Protein AF-0000000078560987 (afdb_homodimer)

Foldseek 3Di:
DDDDPPCPPPPPPPPPPPPCPDPVVVVVLVVVLVVLLLLLLLLQCQLVVQVVLLVVVVVVLVPDDPVVCVVPVVVVVVLSVLLNVQSVQSSVVSNLLSLQLQCVVPDVSSVSSVVVHDRDDHDPVSNVVSLVLLLVCCLQFFPNNVVQCCLFLVVVVVVVCVVPVDQVCQCVAEEEEEQCQLPRSQVVSVVSPHQYEYEDADSSSSSNSCCQLQVFADAQPGKHQSQSSPDDQAPDSCLNNPITGGRRDGHDNPCPPPRYYYDYHDPCVVCVPAFQAGQEYEYEQHLLADLDSLSVLLSRLRRHHAFHKYKYKFDNPRPCPPPPVGRHDRDDPVVSVVSNVVSAKDWDDKDWTKHFDSDSPRGNDTDIDTMIITMITHHNVD/DDDDPPPPVVPPPPPPPPPCPDPVVVVVLVVVLVVLLLLLLLLQCQLVVQVVLLVVVVVVLVPDDPVVCVVPVVVVVVLSVLLNVQSVQSSVVSNLLSLQLQCVVPDVSSVSSVVVHDHDDHDPVSNVVSLVLLLVCCLQFFPNNVQQCCLFLVVVVVVVCVVPVDQVCQCVAEEEEEQCQLPRSQVVSVVSPHQYEYEDADSSSSSNSCCQLQVFADAQPGKHQSQSSPDDQAPDSCLNNPITGGRRDGHDNPCPPPRYYYDYHDPCVVCVPAFQAGQEYEYEQHLLADLDSLSVLLSRLRRHHAFHKYKYKFDNPRPCPPPPVGRHDRDDPVVSVVSNVVSAKDWDDKDWTKHFDSDSPRGNDTDIDTMIITMITHHNVD

InterPro domains:
  IPR012901 Carnosine N-methyltransferase [PF07942] (119-378)
  IPR012901 Carnosine N-methyltransferase [PTHR12303] (30-378)
  IPR012901 Carnosine N-methyltransferase [SM01296] (116-380)
  IPR029063 S-adenosyl-L-methionine-dependent methyltransferase superfamily [G3DSA:3.40.50.150] (135-362)
  IPR029063 S-adenosyl-L-methionine-dependent methyltransferase superfamily [SSF53335] (133-353)

Secondary structure (DSSP, 8-state):
----------------------THHHHHHHHHHHHHHHHHHHHHTHHHHHHHHHHHHHHHHHTS-HHHHHHHHHHHHHHHHHHHHHHHHHHHHHHHHHHHHHHHT-HHHHHHHHHH----PPPHHHHHHHHHHHHHHHHHHSSTTHHHHHHHHHHHHHHHHHH---GGGGGG-EEEEES-TTSHHHHHHHHTT-EEEEEE--HHHHHHHHHHHHS--STT-EEE-TTTT--SS-S-HHHHS--EEE-SS---SS---TTEEEEES-HHHHTTT--S-EEEEEEES-GGG-SSHHHHHHHHHHHEEEEEEEEEEE----TTTT-TTS------HHHHHHHHHHHT-EEEEEEEEEEESS--TTSSEEEEEEEEEEEEE--TT-/----------------------THHHHHHHHHHHHHHHHHHHHHTHHHHHHHHHHHHHHHHHTS-HHHHHHHHHHHHHHHHHHHHHHHHHHHHHHHHHHHHHHHT-HHHHHHHHHH----PPPHHHHHHHHHHHHHHHHHHSSTTHHHHHHHHHHHHHHHHHH---GGGGGG-EEEEES-TTSHHHHHHHHTT-EEEEEE--HHHHHHHHHHHHT--STT-EEE-TTTT--SS-S-HHHHS--EEE-SS---SS---TTEEEEES-HHHHTTT--S-EEEEEEES-GGG-SSHHHHHHHHHHHEEEEEEEEEEE----TTTT-TTS------HHHHHHHHHHHT-EEEEEEEEEEESS--TTSSEEEEEEEEEEEEE--TT-

Nearest PDB structures (foldseek):
  5yf0-assembly1_A  TM=9.454E-01  e=7.777E-39  Homo sapiens
  5yf1-assembly1_B  TM=9.404E-01  e=4.511E-39  Homo sapiens
  5yf2-assembly1_B  TM=9.444E-01  e=1.495E-38  Homo sapiens
  5yf0-assembly1_B  TM=9.338E-01  e=8.090E-38  Homo sapiens
  5yf1-assembly1_A  TM=9.318E-01  e=5.525E-38  Homo sapiens

Organism: NCBI:txid53326

Sequence (764 aa):
MSTCGTSTADSEQNDNNQCAEGPCCSTEVDDEIREAEKILNAFLCYGLYGREMACRTMMSFKRLSPAHKDIILKSHNEHMRNVLKCIDHNQEVLKRIVFYGLNVFGEEFADKTRKIRQKRRPDPHYMSKVLSTLRQIVREWTVEGKPERDATYTPLMEALRKRYPDENNRSTVKIMVPGSGLGRLAFDLAKEGFTVEGNEFSMIMLMASSFLLNACYEENEHVIYPYALDKSNSWSYADQTRPVYFPDIGKSRTDVPSNFSMIAGDFLEVTLSKSESFECIVTAWFIDTAKSIIDYIETIYRLLKPGGCWLNVGPLTYHYEDMLDEMSIELPYEEVIRIVRLTGFDVVREERIVSYYTINRLSMLQNQYTCAFFEAVKPISSMSTCGTSTADSEQNDNNQCAEGPCCSTEVDDEIREAEKILNAFLCYGLYGREMACRTMMSFKRLSPAHKDIILKSHNEHMRNVLKCIDHNQEVLKRIVFYGLNVFGEEFADKTRKIRQKRRPDPHYMSKVLSTLRQIVREWTVEGKPERDATYTPLMEALRKRYPDENNRSTVKIMVPGSGLGRLAFDLAKEGFTVEGNEFSMIMLMASSFLLNACYEENEHVIYPYALDKSNSWSYADQTRPVYFPDIGKSRTDVPSNFSMIAGDFLEVTLSKSESFECIVTAWFIDTAKSIIDYIETIYRLLKPGGCWLNVGPLTYHYEDMLDEMSIELPYEEVIRIVRLTGFDVVREERIVSYYTINRLSMLQNQYTCAFFEAVKPISS

Structure (mmCIF, N/CA/C/O backbone):
data_AF-0000000078560987-model_v1
#
loop_
_entity.id
_entity.type
_entity.pdbx_description
1 polymer 'carnosine N-methyltransferase'
#
loop_
_atom_site.group_PDB
_atom_site.id
_atom_site.type_symbol
_atom_site.label_atom_id
_atom_site.label_alt_id
_atom_site.label_comp_id
_atom_site.label_asym_id
_atom_site.label_entity_id
_atom_site.label_seq_id
_atom_site.pdbx_PDB_ins_code
_atom_site.Cartn_x
_atom_site.Cartn_y
_atom_site.Cartn_z
_atom_site.occupancy
_atom_site.B_iso_or_equiv
_atom_site.auth_seq_id
_atom_site.auth_comp_id
_atom_site.auth_asym_id
_atom_site.auth_atom_id
_atom_site.pdbx_PDB_model_num
ATOM 1 N N . MET A 1 1 ? -6.957 68.75 76.562 1 20.48 1 MET A N 1
ATOM 2 C CA . MET A 1 1 ? -7.73 67.875 75.625 1 20.48 1 MET A CA 1
ATOM 3 C C . MET A 1 1 ? -6.82 66.875 74.938 1 20.48 1 MET A C 1
ATOM 5 O O . MET A 1 1 ? -5.941 67.312 74.188 1 20.48 1 MET A O 1
ATOM 9 N N . SER A 1 2 ? -6.664 65.562 75.312 1 20.75 2 SER A N 1
ATOM 10 C CA . SER A 1 2 ? -5.656 64.562 75.562 1 20.75 2 SER A CA 1
ATOM 11 C C . SER A 1 2 ? -5.281 63.812 74.312 1 20.75 2 SER A C 1
ATOM 13 O O . SER A 1 2 ? -4.102 63.75 73.938 1 20.75 2 SER A O 1
ATOM 15 N N . THR A 1 3 ? -5.766 62.531 74.062 1 20.41 3 THR A N 1
ATOM 16 C CA . THR A 1 3 ? -5.148 61.219 74.188 1 20.41 3 THR A CA 1
ATOM 17 C C . THR A 1 3 ? -4.812 60.594 72.875 1 20.41 3 THR A C 1
ATOM 19 O O . THR A 1 3 ? -3.748 60 72.688 1 20.41 3 THR A O 1
ATOM 22 N N . CYS A 1 4 ? -5.762 60.281 71.938 1 23.59 4 CYS A N 1
ATOM 23 C CA . CYS A 1 4 ? -5.953 58.906 71.5 1 23.59 4 CYS A CA 1
ATOM 24 C C . CYS A 1 4 ? -5.012 58.531 70.312 1 23.59 4 CYS A C 1
ATOM 26 O O . CYS A 1 4 ? -5.027 59.188 69.312 1 23.59 4 CYS A O 1
ATOM 28 N N . GLY A 1 5 ? -3.865 57.906 70.562 1 23.34 5 GLY A N 1
ATOM 29 C CA . GLY A 1 5 ? -2.641 57.531 69.875 1 23.34 5 GLY A CA 1
ATOM 30 C C . GLY A 1 5 ? -2.861 56.531 68.75 1 23.34 5 GLY A C 1
ATOM 31 O O . GLY A 1 5 ? -2.713 55.312 69 1 23.34 5 GLY A O 1
ATOM 32 N N . THR A 1 6 ? -3.938 56.594 67.938 1 23.64 6 THR A N 1
ATOM 33 C CA . THR A 1 6 ? -4.402 55.438 67.188 1 23.64 6 THR A CA 1
ATOM 34 C C . THR A 1 6 ? -3.332 54.969 66.188 1 23.64 6 THR A C 1
ATOM 36 O O . THR A 1 6 ? -2.904 55.75 65.375 1 23.64 6 THR A O 1
ATOM 39 N N . SER A 1 7 ? -2.369 54.094 66.625 1 22.73 7 SER A N 1
ATOM 40 C CA . SER A 1 7 ? -1.208 53.469 65.938 1 22.73 7 SER A CA 1
ATOM 41 C C . SER A 1 7 ? -1.616 52.656 64.75 1 22.73 7 SER A C 1
ATOM 43 O O . SER A 1 7 ? -2.277 51.625 64.875 1 22.73 7 SER A O 1
ATOM 45 N N . THR A 1 8 ? -2.146 53.156 63.656 1 21.23 8 THR A N 1
ATOM 46 C CA . THR A 1 8 ? -2.637 52.469 62.469 1 21.23 8 THR A CA 1
ATOM 47 C C . THR A 1 8 ? -1.516 51.656 61.812 1 21.23 8 THR A C 1
ATOM 49 O O . THR A 1 8 ? -0.63 52.219 61.188 1 21.23 8 THR A O 1
ATOM 52 N N . ALA A 1 9 ? -0.873 50.656 62.562 1 24.7 9 ALA A N 1
ATOM 53 C CA . ALA A 1 9 ? 0.226 49.875 62.031 1 24.7 9 ALA A CA 1
ATOM 54 C C . ALA A 1 9 ? -0.177 49.188 60.719 1 24.7 9 ALA A C 1
ATOM 56 O O . ALA A 1 9 ? -1.189 48.5 60.656 1 24.7 9 ALA A O 1
ATOM 57 N N . ASP A 1 10 ? 0.085 49.781 59.531 1 21.83 10 ASP A N 1
ATOM 58 C CA . ASP A 1 10 ? -0.069 49.375 58.125 1 21.83 10 ASP A CA 1
ATOM 59 C C . ASP A 1 10 ? 0.536 48 57.875 1 21.83 10 ASP A C 1
ATOM 61 O O . ASP A 1 10 ? 1.755 47.812 57.938 1 21.83 10 ASP A O 1
ATOM 65 N N . SER A 1 11 ? 0.017 46.875 58.5 1 24.47 11 SER A N 1
ATOM 66 C CA . SER A 1 11 ? 0.547 45.5 58.344 1 24.47 11 SER A CA 1
ATOM 67 C C . SER A 1 11 ? 0.555 45.094 56.875 1 24.47 11 SER A C 1
ATOM 69 O O . SER A 1 11 ? -0.5 45.031 56.219 1 24.47 11 SER A O 1
ATOM 71 N N . GLU A 1 12 ? 1.557 45.469 56.031 1 24.45 12 GLU A N 1
ATOM 72 C CA . GLU A 1 12 ? 1.831 45.031 54.688 1 24.45 12 GLU A CA 1
ATOM 73 C C . GLU A 1 12 ? 1.896 43.5 54.594 1 24.45 12 GLU A C 1
ATOM 75 O O . GLU A 1 12 ? 2.781 42.875 55.188 1 24.45 12 GLU A O 1
ATOM 80 N N . GLN A 1 13 ? 0.798 42.719 54.719 1 22.72 13 GLN A N 1
ATOM 81 C CA . GLN A 1 13 ? 0.759 41.281 54.531 1 22.72 13 GLN A CA 1
ATOM 82 C C . GLN A 1 13 ? 1.342 40.906 53.156 1 22.72 13 GLN A C 1
ATOM 84 O O . GLN A 1 13 ? 0.832 41.312 52.125 1 22.72 13 GLN A O 1
ATOM 89 N N . ASN A 1 14 ? 2.654 40.688 53.094 1 25.48 14 ASN A N 1
ATOM 90 C CA . ASN A 1 14 ? 3.416 40.062 52 1 25.48 14 ASN A CA 1
ATOM 91 C C . ASN A 1 14 ? 2.844 38.719 51.625 1 25.48 14 ASN A C 1
ATOM 93 O O . ASN A 1 14 ? 2.971 37.719 52.375 1 25.48 14 ASN A O 1
ATOM 97 N N . ASP A 1 15 ? 1.613 38.594 51.125 1 24.78 15 ASP A N 1
ATOM 98 C CA . ASP A 1 15 ? 1.081 37.344 50.625 1 24.78 15 ASP A CA 1
ATOM 99 C C . ASP A 1 15 ? 2.025 36.719 49.594 1 24.78 15 ASP A C 1
ATOM 101 O O . ASP A 1 15 ? 2.213 37.25 48.5 1 24.78 15 ASP A O 1
ATOM 105 N N . ASN A 1 16 ? 3.107 36.062 50.031 1 25.81 16 ASN A N 1
ATOM 106 C CA . ASN A 1 16 ? 3.988 35.188 49.25 1 25.81 16 ASN A CA 1
ATOM 107 C C . ASN A 1 16 ? 3.205 34.125 48.5 1 25.81 16 ASN A C 1
ATOM 109 O O . ASN A 1 16 ? 2.742 33.156 49.125 1 25.81 16 ASN A O 1
ATOM 113 N N . ASN A 1 17 ? 2.332 34.469 47.594 1 25.67 17 ASN A N 1
ATOM 114 C CA . ASN A 1 17 ? 1.728 33.469 46.719 1 25.67 17 ASN A CA 1
ATOM 115 C C . ASN A 1 17 ? 2.783 32.562 46.062 1 25.67 17 ASN A C 1
ATOM 117 O O . ASN A 1 17 ? 3.494 33 45.156 1 25.67 17 ASN A O 1
ATOM 121 N N . GLN A 1 18 ? 3.383 31.625 46.812 1 28.67 18 GLN A N 1
ATOM 122 C CA . GLN A 1 18 ? 4.188 30.547 46.25 1 28.67 18 GLN A CA 1
ATOM 123 C C . GLN A 1 18 ? 3.434 29.812 45.156 1 28.67 18 GLN A C 1
ATOM 125 O O . GLN A 1 18 ? 2.365 29.25 45.406 1 28.67 18 GLN A O 1
ATOM 130 N N . CYS A 1 19 ? 3.498 30.203 43.938 1 26.11 19 CYS A N 1
ATOM 131 C CA . CYS A 1 19 ? 3.139 29.375 42.781 1 26.11 19 CYS A CA 1
ATOM 132 C C . CYS A 1 19 ? 3.549 27.922 43.031 1 26.11 19 CYS A C 1
ATOM 134 O O . CYS A 1 19 ? 4.738 27.625 43.156 1 26.11 19 CYS A O 1
ATOM 136 N N . ALA A 1 20 ? 2.76 27.156 43.781 1 33.38 20 ALA A N 1
ATOM 137 C CA . ALA A 1 20 ? 2.859 25.703 43.906 1 33.38 20 ALA A CA 1
ATOM 138 C C . ALA A 1 20 ? 3.23 25.078 42.562 1 33.38 20 ALA A C 1
ATOM 140 O O . ALA A 1 20 ? 2.455 25.141 41.594 1 33.38 20 ALA A O 1
ATOM 141 N N . GLU A 1 21 ? 4.48 25.188 42.125 1 34.69 21 GLU A N 1
ATOM 142 C CA . GLU A 1 21 ? 4.895 24.266 41.062 1 34.69 21 GLU A CA 1
ATOM 143 C C . GLU A 1 21 ? 4.191 22.922 41.188 1 34.69 21 GLU A C 1
ATOM 145 O O . GLU A 1 21 ? 4.473 22.156 42.094 1 34.69 21 GLU A O 1
ATOM 150 N N . GLY A 1 22 ? 2.998 22.828 40.969 1 33.41 22 GLY A N 1
ATOM 151 C CA . GLY A 1 22 ? 2.219 21.609 41.156 1 33.41 22 GLY A CA 1
ATOM 152 C C . GLY A 1 22 ? 2.801 20.422 40.406 1 33.41 22 GLY A C 1
ATOM 153 O O . GLY A 1 22 ? 3.551 20.594 39.438 1 33.41 22 GLY A O 1
ATOM 154 N N . PRO A 1 23 ? 2.83 19.109 41 1 41.59 23 PRO A N 1
ATOM 155 C CA . PRO A 1 23 ? 3.295 17.812 40.531 1 41.59 23 PRO A CA 1
ATOM 156 C C . PRO A 1 23 ? 2.852 17.516 39.094 1 41.59 23 PRO A C 1
ATOM 158 O O . PRO A 1 23 ? 3.314 16.531 38.5 1 41.59 23 PRO A O 1
ATOM 161 N N . CYS A 1 24 ? 1.786 17.984 38.656 1 40.78 24 CYS A N 1
ATOM 162 C CA . CYS A 1 24 ? 1.251 17.609 37.375 1 40.78 24 CYS A CA 1
ATOM 163 C C . CYS A 1 24 ? 2.219 17.984 36.25 1 40.78 24 CYS A C 1
ATOM 165 O O . CYS A 1 24 ? 2.27 17.312 35.219 1 40.78 24 CYS A O 1
ATOM 167 N N . CYS A 1 25 ? 2.883 19.078 36.281 1 45.19 25 CYS A N 1
ATOM 168 C CA . CYS A 1 25 ? 3.824 19.531 35.25 1 45.19 25 CYS A CA 1
ATOM 169 C C . CYS A 1 25 ? 5.035 18.609 35.188 1 45.19 25 CYS A C 1
ATOM 171 O O . CYS A 1 25 ? 5.641 18.453 34.125 1 45.19 25 CYS A O 1
ATOM 173 N N . SER A 1 26 ? 5.375 17.984 36.312 1 49.78 26 SER A N 1
ATOM 174 C CA . SER A 1 26 ? 6.59 17.172 36.344 1 49.78 26 SER A CA 1
ATOM 175 C C . SER A 1 26 ? 6.391 15.852 35.625 1 49.78 26 SER A C 1
ATOM 177 O O . SER A 1 26 ? 7.27 15.398 34.875 1 49.78 26 SER A O 1
ATOM 179 N N . THR A 1 27 ? 5.152 15.25 35.812 1 54.38 27 THR A N 1
ATOM 180 C CA . THR A 1 27 ? 4.91 13.945 35.219 1 54.38 27 THR A CA 1
ATOM 181 C C . THR A 1 27 ? 4.824 14.047 33.688 1 54.38 27 THR A C 1
ATOM 183 O O . THR A 1 27 ? 5.344 13.188 32.969 1 54.38 27 THR A O 1
ATOM 186 N N . GLU A 1 28 ? 4.152 15.078 33.25 1 59.31 28 GLU A N 1
ATOM 187 C CA . GLU A 1 28 ? 4.031 15.258 31.797 1 59.31 28 GLU A CA 1
ATOM 188 C C . GLU A 1 28 ? 5.391 15.531 31.156 1 59.31 28 GLU A C 1
ATOM 190 O O . GLU A 1 28 ? 5.691 15.016 30.078 1 59.31 28 GLU A O 1
ATOM 195 N N . VAL A 1 29 ? 6.16 16.453 31.828 1 62.16 29 VAL A N 1
ATOM 196 C CA . VAL A 1 29 ? 7.504 16.719 31.328 1 62.16 29 VAL A CA 1
ATOM 197 C C . VAL A 1 29 ? 8.32 15.43 31.328 1 62.16 29 VAL A C 1
ATOM 199 O O . VAL A 1 29 ? 9.078 15.172 30.391 1 62.16 29 VAL A O 1
ATOM 202 N N . ASP A 1 30 ? 7.836 14.633 32.219 1 78.12 30 ASP A N 1
ATOM 203 C CA . ASP A 1 30 ? 8.562 13.367 32.312 1 78.12 30 ASP A CA 1
ATOM 204 C C . ASP A 1 30 ? 8.18 12.43 31.172 1 78.12 30 ASP A C 1
ATOM 206 O O . ASP A 1 30 ? 9.047 11.773 30.578 1 78.12 30 ASP A O 1
ATOM 210 N N . ASP A 1 31 ? 6.926 12.555 30.781 1 86.88 31 ASP A N 1
ATOM 211 C CA . ASP A 1 31 ? 6.48 11.68 29.703 1 86.88 31 ASP A CA 1
ATOM 212 C C . ASP A 1 31 ? 7.031 12.141 28.344 1 86.88 31 ASP A C 1
ATOM 214 O O . ASP A 1 31 ? 7.383 11.32 27.5 1 86.88 31 ASP A O 1
ATOM 218 N N . GLU A 1 32 ? 7.137 13.438 28.203 1 89.31 32 GLU A N 1
ATOM 219 C CA . GLU A 1 32 ? 7.668 14 26.969 1 89.31 32 GLU A CA 1
ATOM 220 C C . GLU A 1 32 ? 9.156 13.688 26.812 1 89.31 32 GLU A C 1
ATOM 222 O O . GLU A 1 32 ? 9.625 13.422 25.703 1 89.31 32 GLU A O 1
ATOM 227 N N . ILE A 1 33 ? 9.82 13.75 27.906 1 92.75 33 ILE A N 1
ATOM 228 C CA . ILE A 1 33 ? 11.25 13.453 27.875 1 92.75 33 ILE A CA 1
ATOM 229 C C . ILE A 1 33 ? 11.469 11.984 27.547 1 92.75 33 ILE A C 1
ATOM 231 O O . ILE A 1 33 ? 12.383 11.641 26.781 1 92.75 33 ILE A O 1
ATOM 235 N N . ARG A 1 34 ? 10.641 11.156 28.078 1 93.19 34 ARG A N 1
ATOM 236 C CA . ARG A 1 34 ? 10.75 9.734 27.781 1 93.19 34 ARG A CA 1
ATOM 237 C C . ARG A 1 34 ? 10.477 9.453 26.312 1 93.19 34 ARG A C 1
ATOM 239 O O . ARG A 1 34 ? 11.141 8.617 25.688 1 93.19 34 ARG A O 1
ATOM 246 N N . GLU A 1 35 ? 9.469 10.109 25.812 1 93.38 35 GLU A N 1
ATOM 247 C CA . GLU A 1 35 ? 9.172 9.977 24.391 1 93.38 35 GLU A CA 1
ATOM 248 C C . GLU A 1 35 ? 10.344 10.461 23.531 1 93.38 35 GLU A C 1
ATOM 250 O O . GLU A 1 35 ? 10.727 9.812 22.562 1 93.38 35 GLU A O 1
ATOM 255 N N . ALA A 1 36 ? 10.859 11.609 23.922 1 94.88 36 ALA A N 1
ATOM 256 C CA . ALA A 1 36 ? 12 12.172 23.203 1 94.88 36 ALA A CA 1
ATOM 257 C C . ALA A 1 36 ? 13.203 11.227 23.266 1 94.88 36 ALA A C 1
ATOM 259 O O . ALA A 1 36 ? 13.961 11.133 22.297 1 94.88 36 ALA A O 1
ATOM 260 N N . GLU A 1 37 ? 13.359 10.625 24.344 1 96.19 37 GLU A N 1
ATOM 261 C CA . GLU A 1 37 ? 14.461 9.688 24.5 1 96.19 37 GLU A CA 1
ATOM 262 C C . GLU A 1 37 ? 14.336 8.516 23.547 1 96.19 37 GLU A C 1
ATOM 264 O O . GLU A 1 37 ? 15.32 8.078 22.953 1 96.19 37 GLU A O 1
ATOM 269 N N . LYS A 1 38 ? 13.133 7.969 23.422 1 96.69 38 LYS A N 1
ATOM 270 C CA . LYS A 1 38 ? 12.891 6.871 22.484 1 96.69 38 LYS A CA 1
ATOM 271 C C . LYS A 1 38 ? 13.172 7.297 21.047 1 96.69 38 LYS A C 1
ATOM 273 O O . LYS A 1 38 ? 13.734 6.523 20.266 1 96.69 38 LYS A O 1
ATOM 278 N N . ILE A 1 39 ? 12.766 8.492 20.734 1 96.12 39 ILE A N 1
ATOM 279 C CA . ILE A 1 39 ? 13.008 9.055 19.406 1 96.12 39 ILE A CA 1
ATOM 280 C C . ILE A 1 39 ? 14.508 9.203 19.188 1 96.12 39 ILE A C 1
ATOM 282 O O . ILE A 1 39 ? 15.039 8.758 18.172 1 96.12 39 ILE A O 1
ATOM 286 N N . LEU A 1 40 ? 15.195 9.812 20.156 1 96.56 40 LEU A N 1
ATOM 287 C CA . LEU A 1 40 ? 16.641 10 20.078 1 96.56 40 LEU A CA 1
ATOM 288 C C . LEU A 1 40 ? 17.344 8.664 19.875 1 96.56 40 LEU A C 1
ATOM 290 O O . LEU A 1 40 ? 18.234 8.539 19.016 1 96.56 40 LEU A O 1
ATOM 294 N N . ASN A 1 41 ? 16.953 7.715 20.641 1 97.44 41 ASN A N 1
ATOM 295 C CA . ASN A 1 41 ? 17.562 6.395 20.547 1 97.44 41 ASN A CA 1
ATOM 296 C C . ASN A 1 41 ? 17.375 5.793 19.156 1 97.44 41 ASN A C 1
ATOM 298 O O . ASN A 1 41 ? 18.297 5.219 18.578 1 97.44 41 ASN A O 1
ATOM 302 N N . ALA A 1 42 ? 16.172 5.871 18.609 1 97.81 42 ALA A N 1
ATOM 303 C CA . ALA A 1 42 ? 15.891 5.324 17.297 1 97.81 42 ALA A CA 1
ATOM 304 C C . ALA A 1 42 ? 16.734 6.012 16.219 1 97.81 42 ALA A C 1
ATOM 306 O O . ALA A 1 42 ? 17.312 5.348 15.359 1 97.81 42 ALA A O 1
ATOM 307 N N . PHE A 1 43 ? 16.828 7.336 16.297 1 97.88 43 PHE A N 1
ATOM 308 C CA . PHE A 1 43 ? 17.625 8.094 15.328 1 97.88 43 PHE A CA 1
ATOM 309 C C . PHE A 1 43 ? 19.078 7.68 15.391 1 97.88 43 PHE A C 1
ATOM 311 O O . PHE A 1 43 ? 19.75 7.555 14.359 1 97.88 43 PHE A O 1
ATOM 318 N N . LEU A 1 44 ? 19.562 7.441 16.531 1 97.44 44 LEU A N 1
ATOM 319 C CA . LEU A 1 44 ? 20.984 7.152 16.719 1 97.44 44 LEU A CA 1
ATOM 320 C C . LEU A 1 44 ? 21.281 5.684 16.438 1 97.44 44 LEU A C 1
ATOM 322 O O . LEU A 1 44 ? 22.438 5.305 16.266 1 97.44 44 LEU A O 1
ATOM 326 N N . CYS A 1 45 ? 20.25 4.887 16.359 1 97.88 45 CYS A N 1
ATOM 327 C CA . CYS A 1 45 ? 20.453 3.455 16.172 1 97.88 45 CYS A CA 1
ATOM 328 C C . CYS A 1 45 ? 20.094 3.029 14.766 1 97.88 45 CYS A C 1
ATOM 330 O O . CYS A 1 45 ? 20.062 1.835 14.461 1 97.88 45 CYS A O 1
ATOM 332 N N . TYR A 1 46 ? 19.781 3.908 13.891 1 98.25 46 TYR A N 1
ATOM 333 C CA . TYR A 1 46 ? 19.484 3.584 12.5 1 98.25 46 TYR A CA 1
ATOM 334 C C . TYR A 1 46 ? 20.609 2.791 11.867 1 98.25 46 TYR A C 1
ATOM 336 O O . TYR A 1 46 ? 20.375 1.825 11.141 1 98.25 46 TYR A O 1
ATOM 344 N N . GLY A 1 47 ? 21.828 3.258 12.102 1 97.88 47 GLY A N 1
ATOM 345 C CA . GLY A 1 47 ? 22.984 2.578 11.539 1 97.88 47 GLY A CA 1
ATOM 346 C C . GLY A 1 47 ? 23.078 1.119 11.938 1 97.88 47 GLY A C 1
ATOM 347 O O . GLY A 1 47 ? 23.312 0.25 11.102 1 97.88 47 GLY A O 1
ATOM 348 N N . LEU A 1 48 ? 22.953 0.893 13.195 1 97.19 48 LEU A N 1
ATOM 349 C CA . LEU A 1 48 ? 22.969 -0.477 13.703 1 97.19 48 LEU A CA 1
ATOM 350 C C . LEU A 1 48 ? 21.844 -1.298 13.102 1 97.19 48 LEU A C 1
ATOM 352 O O . LEU A 1 48 ? 22.031 -2.449 12.711 1 97.19 48 LEU A O 1
ATOM 356 N N . TYR A 1 49 ? 20.688 -0.729 13.109 1 97 49 TYR A N 1
ATOM 357 C CA . TYR A 1 49 ? 19.516 -1.378 12.523 1 97 49 TYR A CA 1
ATOM 358 C C . TYR A 1 49 ? 19.766 -1.726 11.062 1 97 49 TYR A C 1
ATOM 360 O O . TYR A 1 49 ? 19.5 -2.854 10.633 1 97 49 TYR A O 1
ATOM 368 N N . GLY A 1 50 ? 20.234 -0.777 10.281 1 96.88 50 GLY A N 1
ATOM 369 C CA . GLY A 1 50 ? 20.531 -0.995 8.875 1 96.88 50 GLY A CA 1
ATOM 370 C C . GLY A 1 50 ? 21.562 -2.078 8.641 1 96.88 50 GLY A C 1
ATOM 371 O O . GLY A 1 50 ? 21.422 -2.889 7.723 1 96.88 50 GLY A O 1
ATOM 372 N N . ARG A 1 51 ? 22.562 -2.082 9.43 1 96.38 51 ARG A N 1
ATOM 373 C CA . ARG A 1 51 ? 23.594 -3.096 9.312 1 96.38 51 ARG A CA 1
ATOM 374 C C . ARG A 1 51 ? 23.047 -4.484 9.609 1 96.38 51 ARG A C 1
ATOM 376 O O . ARG A 1 51 ? 23.453 -5.465 8.977 1 96.38 51 ARG A O 1
ATOM 383 N N . GLU A 1 52 ? 22.234 -4.52 10.594 1 94.5 52 GLU A N 1
ATOM 384 C CA . GLU A 1 52 ? 21.594 -5.793 10.898 1 94.5 52 GLU A CA 1
ATOM 385 C C . GLU A 1 52 ? 20.766 -6.297 9.711 1 94.5 52 GLU A C 1
ATOM 387 O O . GLU A 1 52 ? 20.812 -7.484 9.375 1 94.5 52 GLU A O 1
ATOM 392 N N . MET A 1 53 ? 20.047 -5.445 9.156 1 93.5 53 MET A N 1
ATOM 393 C CA . MET A 1 53 ? 19.25 -5.805 7.988 1 93.5 53 MET A CA 1
ATOM 394 C C . MET A 1 53 ? 20.141 -6.266 6.84 1 93.5 53 MET A C 1
ATOM 396 O O . MET A 1 53 ? 19.828 -7.25 6.168 1 93.5 53 MET A O 1
ATOM 400 N N . ALA A 1 54 ? 21.203 -5.57 6.621 1 93.62 54 ALA A N 1
ATOM 401 C CA . ALA A 1 54 ? 22.156 -5.922 5.566 1 93.62 54 ALA A CA 1
ATOM 402 C C . ALA A 1 54 ? 22.781 -7.285 5.828 1 93.62 54 ALA A C 1
ATOM 404 O O . ALA A 1 54 ? 22.953 -8.094 4.91 1 93.62 54 ALA A O 1
ATOM 405 N N . CYS A 1 55 ? 23.109 -7.516 7.039 1 92.06 55 CYS A N 1
ATOM 406 C CA . CYS A 1 55 ? 23.703 -8.789 7.414 1 92.06 55 CYS A CA 1
ATOM 407 C C . CYS A 1 55 ? 22.75 -9.945 7.172 1 92.06 55 CYS A C 1
ATOM 409 O O . CYS A 1 55 ? 23.156 -11.008 6.711 1 92.06 55 CYS A O 1
ATOM 411 N N . ARG A 1 56 ? 21.562 -9.75 7.484 1 91.44 56 ARG A N 1
ATOM 412 C CA . ARG A 1 56 ? 20.562 -10.781 7.242 1 91.44 56 ARG A CA 1
ATOM 413 C C . ARG A 1 56 ? 20.469 -11.117 5.758 1 91.44 56 ARG A C 1
ATOM 415 O O . ARG A 1 56 ? 20.375 -12.289 5.391 1 91.44 56 ARG A O 1
ATOM 422 N N . THR A 1 57 ? 20.453 -10.141 4.969 1 91.38 57 THR A N 1
ATOM 423 C CA . THR A 1 57 ? 20.438 -10.344 3.521 1 91.38 57 THR A CA 1
ATOM 424 C C . THR A 1 57 ? 21.672 -11.133 3.07 1 91.38 57 THR A C 1
ATOM 426 O O . THR A 1 57 ? 21.547 -12.086 2.305 1 91.38 57 THR A O 1
ATOM 429 N N . MET A 1 58 ? 22.797 -10.766 3.578 1 90.69 58 MET A N 1
ATOM 430 C CA . MET A 1 58 ? 24.031 -11.422 3.199 1 90.69 58 MET A CA 1
ATOM 431 C C . MET A 1 58 ? 24.031 -12.883 3.646 1 90.69 58 MET A C 1
ATOM 433 O O . MET A 1 58 ? 24.531 -13.758 2.928 1 90.69 58 MET A O 1
ATOM 437 N N . MET A 1 59 ? 23.469 -13.148 4.73 1 90.38 59 MET A N 1
ATOM 438 C CA . MET A 1 59 ? 23.422 -14.508 5.25 1 90.38 59 MET A CA 1
ATOM 439 C C . MET A 1 59 ? 22.531 -15.391 4.387 1 90.38 59 MET A C 1
ATOM 441 O O . MET A 1 59 ? 22.797 -16.578 4.207 1 90.38 59 MET A O 1
ATOM 445 N N . SER A 1 60 ? 21.469 -14.844 3.906 1 90.75 60 SER A N 1
ATOM 446 C CA . SER A 1 60 ? 20.609 -15.594 2.992 1 90.75 60 SER A CA 1
ATOM 447 C C . SER A 1 60 ? 21.359 -16 1.733 1 90.75 60 SER A C 1
ATOM 449 O O . SER A 1 60 ? 21.219 -17.125 1.256 1 90.75 60 SER A O 1
ATOM 451 N N . PHE A 1 61 ? 22.219 -15.156 1.224 1 90.88 61 PHE A N 1
ATOM 452 C CA . PHE A 1 61 ? 22.969 -15.422 -0.001 1 90.88 61 PHE A CA 1
ATOM 453 C C . PHE A 1 61 ? 24.062 -16.453 0.245 1 90.88 61 PHE A C 1
ATOM 455 O O . PHE A 1 61 ? 24.453 -17.188 -0.671 1 90.88 61 PHE A O 1
ATOM 462 N N . LYS A 1 62 ? 24.469 -16.516 1.438 1 88.62 62 LYS A N 1
ATOM 463 C CA . LYS A 1 62 ? 25.484 -17.5 1.787 1 88.62 62 LYS A CA 1
ATOM 464 C C . LYS A 1 62 ? 24.922 -18.906 1.795 1 88.62 62 LYS A C 1
ATOM 466 O O . LYS A 1 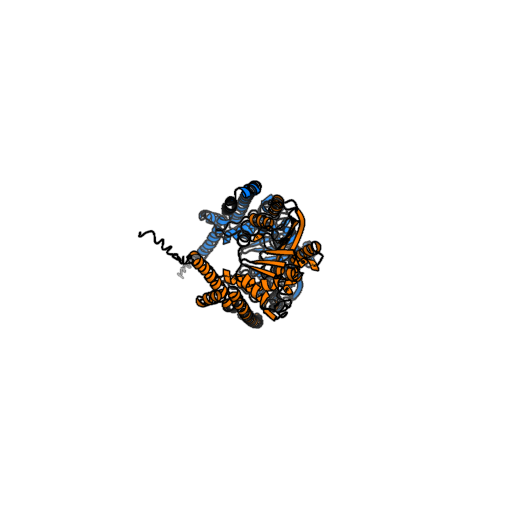62 ? 25.672 -19.891 1.737 1 88.62 62 LYS A O 1
ATOM 471 N N . ARG A 1 63 ? 23.641 -19.016 1.857 1 90.12 63 ARG A N 1
ATOM 472 C CA . ARG A 1 63 ? 22.984 -20.312 1.874 1 90.12 63 ARG A CA 1
ATOM 473 C C . ARG A 1 63 ? 22.812 -20.859 0.459 1 90.12 63 ARG A C 1
ATOM 475 O O . ARG A 1 63 ? 22.422 -22.016 0.277 1 90.12 63 ARG A O 1
ATOM 482 N N . LEU A 1 64 ? 23.156 -20.094 -0.498 1 92.38 64 LEU A N 1
ATOM 483 C CA . LEU A 1 64 ? 23.047 -20.516 -1.89 1 92.38 64 LEU A CA 1
ATOM 484 C C . LEU A 1 64 ? 24.062 -21.609 -2.195 1 92.38 64 LEU A C 1
ATOM 486 O O . LEU A 1 64 ? 25.078 -21.75 -1.491 1 92.38 64 LEU A O 1
ATOM 490 N N . SER A 1 65 ? 23.781 -22.422 -3.209 1 93 65 SER A N 1
ATOM 491 C CA . SER A 1 65 ? 24.75 -23.391 -3.686 1 93 65 SER A CA 1
ATOM 492 C C . SER A 1 65 ? 26 -22.703 -4.242 1 93 65 SER A C 1
ATOM 494 O O . SER A 1 65 ? 25.938 -21.547 -4.641 1 93 65 SER A O 1
ATOM 496 N N . PRO A 1 66 ? 27.094 -23.438 -4.199 1 93.44 66 PRO A N 1
ATOM 497 C CA . PRO A 1 66 ? 28.312 -22.844 -4.746 1 93.44 66 PRO A CA 1
ATOM 498 C C . PRO A 1 66 ? 28.141 -22.359 -6.18 1 93.44 66 PRO A C 1
ATOM 500 O O . PRO A 1 66 ? 28.641 -21.281 -6.535 1 93.44 66 PRO A O 1
ATOM 503 N N . ALA A 1 67 ? 27.469 -23.016 -6.938 1 92.81 67 ALA A N 1
ATOM 504 C CA . ALA A 1 67 ? 27.25 -22.641 -8.328 1 92.81 67 ALA A CA 1
ATOM 505 C C . ALA A 1 67 ? 26.469 -21.328 -8.414 1 92.81 67 ALA A C 1
ATOM 507 O O . ALA A 1 67 ? 26.797 -20.453 -9.227 1 92.81 67 ALA A O 1
ATOM 508 N N . HIS A 1 68 ? 25.5 -21.234 -7.598 1 93.44 68 HIS A N 1
ATOM 509 C CA . HIS A 1 68 ? 24.688 -20.031 -7.594 1 93.44 68 HIS A CA 1
ATOM 510 C C . HIS A 1 68 ? 25.469 -18.844 -7.051 1 93.44 68 HIS A C 1
ATOM 512 O O . HIS A 1 68 ? 25.297 -17.719 -7.523 1 93.44 68 HIS A O 1
ATOM 518 N N . LYS A 1 69 ? 26.281 -19.062 -6.078 1 92.56 69 LYS A N 1
ATOM 519 C CA . LYS A 1 69 ? 27.141 -18.031 -5.523 1 92.56 69 LYS A CA 1
ATOM 520 C C . LYS A 1 69 ? 28.078 -17.469 -6.586 1 92.56 69 LYS A C 1
ATOM 522 O O . LYS A 1 69 ? 28.297 -16.25 -6.652 1 92.56 69 LYS A O 1
ATOM 527 N N . ASP A 1 70 ? 28.547 -18.328 -7.367 1 91.06 70 ASP A N 1
ATOM 528 C CA . ASP A 1 70 ? 29.469 -17.922 -8.422 1 91.06 70 ASP A CA 1
ATOM 529 C C . ASP A 1 70 ? 28.781 -16.969 -9.406 1 91.06 70 ASP A C 1
ATOM 531 O O . ASP A 1 70 ? 29.438 -16.078 -9.961 1 91.06 70 ASP A O 1
ATOM 535 N N . ILE A 1 71 ? 27.578 -17.109 -9.516 1 89.44 71 ILE A N 1
ATOM 536 C CA . ILE A 1 71 ? 26.828 -16.328 -10.484 1 89.44 71 ILE A CA 1
ATOM 537 C C . ILE A 1 71 ? 26.516 -14.945 -9.898 1 89.44 71 ILE A C 1
ATOM 539 O O . ILE A 1 71 ? 26.578 -13.938 -10.609 1 89.44 71 ILE A O 1
ATOM 543 N N . ILE A 1 72 ? 26.281 -14.883 -8.617 1 91.25 72 ILE A N 1
ATOM 544 C CA . ILE A 1 72 ? 25.609 -13.68 -8.125 1 91.25 72 ILE A CA 1
ATOM 545 C C . ILE A 1 72 ? 26.531 -12.938 -7.16 1 91.25 72 ILE A C 1
ATOM 547 O O . ILE A 1 72 ? 26.375 -11.727 -6.953 1 91.25 72 ILE A O 1
ATOM 551 N N . LEU A 1 73 ? 27.484 -13.562 -6.504 1 87.56 73 LEU A N 1
ATOM 552 C CA . LEU A 1 73 ? 28.125 -13.047 -5.301 1 87.56 73 LEU A CA 1
ATOM 553 C C . LEU A 1 73 ? 28.953 -11.805 -5.613 1 87.56 73 LEU A C 1
ATOM 555 O O . LEU A 1 73 ? 29 -10.867 -4.816 1 87.56 73 LEU A O 1
ATOM 559 N N . LYS A 1 74 ? 29.562 -11.82 -6.746 1 89.75 74 LYS A N 1
ATOM 560 C CA . LYS A 1 74 ? 30.406 -10.672 -7.055 1 89.75 74 LYS A CA 1
ATOM 561 C C . LYS A 1 74 ? 29.594 -9.383 -7.082 1 89.75 74 LYS A C 1
ATOM 563 O O . LYS A 1 74 ? 29.891 -8.43 -6.359 1 89.75 74 LYS A O 1
ATOM 568 N N . SER A 1 75 ? 28.609 -9.359 -7.891 1 92.06 75 SER A N 1
ATOM 569 C CA . SER A 1 75 ? 27.766 -8.18 -8.016 1 92.06 75 SER A CA 1
ATOM 570 C C . SER A 1 75 ? 27.016 -7.887 -6.715 1 92.06 75 SER A C 1
ATOM 572 O O . SER A 1 75 ? 26.875 -6.73 -6.324 1 92.06 75 SER A O 1
ATOM 574 N N . HIS A 1 76 ? 26.594 -8.883 -6.086 1 93.75 76 HIS A N 1
ATOM 575 C CA . HIS A 1 76 ? 25.844 -8.711 -4.848 1 93.75 76 HIS A CA 1
ATOM 576 C C . HIS A 1 76 ? 26.734 -8.141 -3.742 1 93.75 76 HIS A C 1
ATOM 578 O O . HIS A 1 76 ? 26.297 -7.281 -2.975 1 93.75 76 HIS A O 1
ATOM 584 N N . ASN A 1 77 ? 27.938 -8.672 -3.635 1 93.75 77 ASN A N 1
ATOM 585 C CA . ASN A 1 77 ? 28.859 -8.18 -2.621 1 93.75 77 ASN A CA 1
ATOM 586 C C . ASN A 1 77 ? 29.188 -6.699 -2.834 1 93.75 77 ASN A C 1
ATOM 588 O O . ASN A 1 77 ? 29.266 -5.934 -1.874 1 93.75 77 ASN A O 1
ATOM 592 N N . GLU A 1 78 ? 29.406 -6.371 -4.035 1 96.06 78 GLU A N 1
ATOM 593 C CA . GLU A 1 78 ? 29.656 -4.965 -4.344 1 96.06 78 GLU A CA 1
ATOM 594 C C . GLU A 1 78 ? 28.453 -4.102 -3.971 1 96.06 78 GLU A C 1
ATOM 596 O O . GLU A 1 78 ? 28.609 -3.023 -3.395 1 96.06 78 GLU A O 1
ATOM 601 N N . HIS A 1 79 ? 27.344 -4.559 -4.316 1 96.62 79 HIS A N 1
ATOM 602 C CA . HIS A 1 79 ? 26.125 -3.848 -3.979 1 96.62 79 HIS A CA 1
ATOM 603 C C . HIS A 1 79 ? 25.969 -3.697 -2.469 1 96.62 79 HIS A C 1
ATOM 605 O O . HIS A 1 79 ? 25.625 -2.619 -1.979 1 96.62 79 HIS A O 1
ATOM 611 N N . MET A 1 80 ? 26.234 -4.738 -1.707 1 96.38 80 MET A N 1
ATOM 612 C CA . MET A 1 80 ? 26.078 -4.707 -0.256 1 96.38 80 MET A CA 1
ATOM 613 C C . MET A 1 80 ? 27.047 -3.729 0.382 1 96.38 80 MET A C 1
ATOM 615 O O . MET A 1 80 ? 26.734 -3.086 1.383 1 96.38 80 MET A O 1
ATOM 619 N N . ARG A 1 81 ? 28.219 -3.637 -0.17 1 97.06 81 ARG A N 1
ATOM 620 C CA . ARG A 1 81 ? 29.156 -2.631 0.303 1 97.06 81 ARG A CA 1
ATOM 621 C C . ARG A 1 81 ? 28.609 -1.224 0.119 1 97.06 81 ARG A C 1
ATOM 623 O O . ARG A 1 81 ? 28.734 -0.376 1.004 1 97.06 81 ARG A O 1
ATOM 630 N N . ASN A 1 82 ? 28.031 -1.032 -1.004 1 97.94 82 ASN A N 1
ATOM 631 C CA . ASN A 1 82 ? 27.438 0.268 -1.271 1 97.94 82 ASN A CA 1
ATOM 632 C C . ASN A 1 82 ? 26.266 0.55 -0.327 1 97.94 82 ASN A C 1
ATOM 634 O O . ASN A 1 82 ? 26.094 1.68 0.134 1 97.94 82 ASN A O 1
ATOM 638 N N . VAL A 1 83 ? 25.469 -0.437 -0.096 1 98.31 83 VAL A N 1
ATOM 639 C CA . VAL A 1 83 ? 24.344 -0.3 0.826 1 98.31 83 VAL A CA 1
ATOM 640 C C . VAL A 1 83 ? 24.859 0.11 2.205 1 98.31 83 VAL A C 1
ATOM 642 O O . VAL A 1 83 ? 24.297 1.013 2.836 1 98.31 83 VAL A O 1
ATOM 645 N N . LEU A 1 84 ? 25.906 -0.558 2.691 1 98.31 84 LEU A N 1
ATOM 646 C CA . LEU A 1 84 ? 26.469 -0.247 3.998 1 98.31 84 LEU A CA 1
ATOM 647 C C . LEU A 1 84 ? 26.984 1.19 4.043 1 98.31 84 LEU A C 1
ATOM 649 O O . LEU A 1 84 ? 26.812 1.884 5.047 1 98.31 84 LEU A O 1
ATOM 653 N N . LYS A 1 85 ? 27.562 1.638 2.967 1 98.5 85 LYS A N 1
ATOM 654 C CA . LYS A 1 85 ? 28 3.025 2.883 1 98.5 85 LYS A CA 1
ATOM 655 C C . LYS A 1 85 ? 26.828 3.988 2.971 1 98.5 85 LYS A C 1
ATOM 657 O O . LYS A 1 85 ? 26.906 5.023 3.635 1 98.5 85 LYS A O 1
ATOM 662 N N . CYS A 1 86 ? 25.766 3.666 2.264 1 98.75 86 CYS A N 1
ATOM 663 C CA . CYS A 1 86 ? 24.562 4.488 2.289 1 98.75 86 CYS A CA 1
ATOM 664 C C . CYS A 1 86 ? 23.984 4.562 3.695 1 98.75 86 CYS A C 1
ATOM 666 O O . CYS A 1 86 ? 23.547 5.629 4.141 1 98.75 86 CYS A O 1
ATOM 668 N N . ILE A 1 87 ? 24 3.436 4.379 1 98.56 87 ILE A N 1
ATOM 669 C CA . ILE A 1 87 ? 23.484 3.357 5.742 1 98.56 87 ILE A CA 1
ATOM 670 C C . ILE A 1 87 ? 24.312 4.277 6.652 1 98.56 87 ILE A C 1
ATOM 672 O O . ILE A 1 87 ? 23.75 5.035 7.441 1 98.56 87 ILE A O 1
ATOM 676 N N . ASP A 1 88 ? 25.594 4.234 6.52 1 98.31 88 ASP A N 1
ATOM 677 C CA . ASP A 1 88 ? 26.469 5.062 7.332 1 98.31 88 ASP A CA 1
ATOM 678 C C . ASP A 1 88 ? 26.234 6.547 7.062 1 98.31 88 ASP A C 1
ATOM 680 O O . ASP A 1 88 ? 26.219 7.355 7.992 1 98.31 88 ASP A O 1
ATOM 684 N N . HIS A 1 89 ? 26.109 6.855 5.859 1 98.44 89 HIS A N 1
ATOM 685 C CA . HIS A 1 89 ? 25.859 8.242 5.504 1 98.44 89 HIS A CA 1
ATOM 686 C C . HIS A 1 89 ? 24.531 8.727 6.086 1 98.44 89 HIS A C 1
ATOM 688 O O . HIS A 1 89 ? 24.453 9.82 6.648 1 98.44 89 HIS A O 1
ATOM 694 N N . ASN A 1 90 ? 23.453 7.918 5.883 1 98.75 90 ASN A N 1
ATOM 695 C CA . ASN A 1 90 ? 22.156 8.266 6.457 1 98.75 90 ASN A CA 1
ATOM 696 C C . ASN A 1 90 ? 22.266 8.484 7.965 1 98.75 90 ASN A C 1
ATOM 698 O O . ASN A 1 90 ? 21.625 9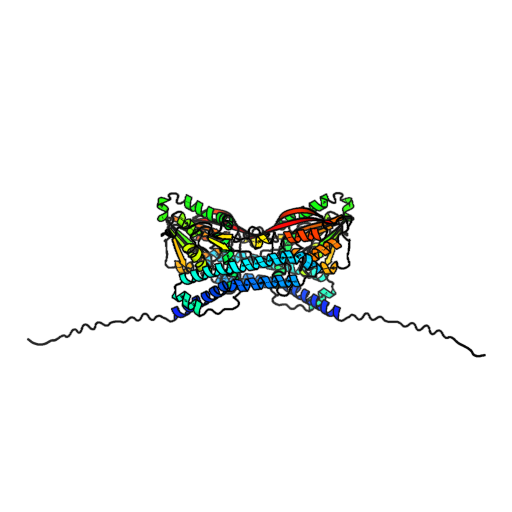.391 8.508 1 98.75 90 ASN A O 1
ATOM 702 N N . GLN A 1 91 ? 23.031 7.637 8.609 1 98.56 91 GLN A N 1
ATOM 703 C CA . GLN A 1 91 ? 23.188 7.754 10.055 1 98.56 91 GLN A CA 1
ATOM 704 C C . GLN A 1 91 ? 23.781 9.109 10.438 1 98.56 91 GLN A C 1
ATOM 706 O O . GLN A 1 91 ? 23.344 9.727 11.414 1 98.56 91 GLN A O 1
ATOM 711 N N . GLU A 1 92 ? 24.688 9.578 9.719 1 98.31 92 GLU A N 1
ATOM 712 C CA . GLU A 1 92 ? 25.312 10.867 10.008 1 98.31 92 GLU A CA 1
ATOM 713 C C . GLU A 1 92 ? 24.312 12.008 9.844 1 98.31 92 GLU A C 1
ATOM 715 O O . GLU A 1 92 ? 24.281 12.93 10.664 1 98.31 92 GLU A O 1
ATOM 720 N N . VAL A 1 93 ? 23.516 11.945 8.836 1 98.25 93 VAL A N 1
ATOM 721 C CA . VAL A 1 93 ? 22.516 12.977 8.602 1 98.25 93 VAL A CA 1
ATOM 722 C C . VAL A 1 93 ? 21.453 12.93 9.695 1 98.25 93 VAL A C 1
ATOM 724 O O . VAL A 1 93 ? 21.047 13.977 10.211 1 98.25 93 VAL A O 1
ATOM 727 N N . LEU A 1 94 ? 21.031 11.719 10.039 1 98.44 94 LEU A N 1
ATOM 728 C CA . LEU A 1 94 ? 20.016 11.539 11.07 1 98.44 94 LEU A CA 1
ATOM 729 C C . LEU A 1 94 ? 20.516 12.07 12.414 1 98.44 94 LEU A C 1
ATOM 731 O O . LEU A 1 94 ? 19.734 12.633 13.188 1 98.44 94 LEU A O 1
ATOM 735 N N . LYS A 1 95 ? 21.781 11.898 12.648 1 97.38 95 LYS A N 1
ATOM 736 C CA . LYS A 1 95 ? 22.391 12.453 13.859 1 97.38 95 LYS A CA 1
ATOM 737 C C . LYS A 1 95 ? 22.281 13.977 13.875 1 97.38 95 LYS A C 1
ATOM 739 O O . LYS A 1 95 ? 21.938 14.562 14.906 1 97.38 95 LYS A O 1
ATOM 744 N N . ARG A 1 96 ? 22.562 14.602 12.805 1 96.31 96 ARG A N 1
ATOM 745 C CA . ARG A 1 96 ? 22.469 16.047 12.703 1 96.31 96 ARG A CA 1
ATOM 746 C C . ARG A 1 96 ? 21.031 16.531 12.914 1 96.31 96 ARG A C 1
ATOM 748 O O . ARG A 1 96 ? 20.797 17.5 13.625 1 96.31 96 ARG A O 1
ATOM 755 N N . ILE A 1 97 ? 20.141 15.812 12.344 1 96.69 97 ILE A N 1
ATOM 756 C CA . ILE A 1 97 ? 18.734 16.172 12.43 1 96.69 97 ILE A CA 1
ATOM 757 C C . ILE A 1 97 ? 18.266 16.125 13.891 1 96.69 97 ILE A C 1
ATOM 759 O O . ILE A 1 97 ? 17.703 17.078 14.406 1 96.69 97 ILE A O 1
ATOM 763 N N . VAL A 1 98 ? 18.594 14.992 14.555 1 95 98 VAL A N 1
ATOM 764 C CA . VAL A 1 98 ? 18.031 14.781 15.883 1 95 98 VAL A CA 1
ATOM 765 C C . VAL A 1 98 ? 18.75 15.672 16.906 1 95 98 VAL A C 1
ATOM 767 O O . VAL A 1 98 ? 18.125 16.156 17.844 1 95 98 VAL A O 1
ATOM 770 N N . PHE A 1 99 ? 20.016 15.977 16.703 1 91.81 99 PHE A N 1
ATOM 771 C CA . PHE A 1 99 ? 20.734 16.828 17.625 1 91.81 99 PHE A CA 1
ATOM 772 C C . PHE A 1 99 ? 20.281 18.281 17.5 1 91.81 99 PHE A C 1
ATOM 774 O O . PHE A 1 99 ? 20.109 18.969 18.5 1 91.81 99 PHE A O 1
ATOM 781 N N . TYR A 1 100 ? 20.078 18.656 16.312 1 92.25 100 TYR A N 1
ATOM 782 C CA . TYR A 1 100 ? 19.531 20 16.141 1 92.25 100 TYR A CA 1
ATOM 783 C C . TYR A 1 100 ? 18.094 20.062 16.641 1 92.25 100 TYR A C 1
ATOM 785 O O . TYR A 1 100 ? 17.719 21 17.344 1 92.25 100 TYR A O 1
ATOM 793 N N . GLY A 1 101 ? 17.312 19.109 16.281 1 91.44 101 GLY A N 1
ATOM 794 C CA . GLY A 1 101 ? 15.891 19.094 16.594 1 91.44 101 GLY A CA 1
ATOM 795 C C . GLY A 1 101 ? 15.617 19.078 18.094 1 91.44 101 GLY A C 1
ATOM 796 O O . GLY A 1 101 ? 14.664 19.703 18.562 1 91.44 101 GLY A O 1
ATOM 797 N N . LEU A 1 102 ? 16.406 18.344 18.812 1 90.62 102 LEU A N 1
ATOM 798 C CA . LEU A 1 102 ? 16.219 18.266 20.266 1 90.62 102 LEU A CA 1
ATOM 799 C C . LEU A 1 102 ? 16.406 19.641 20.906 1 90.62 102 LEU A C 1
ATOM 801 O O . LEU A 1 102 ? 15.75 19.953 21.891 1 90.62 102 LEU A O 1
ATOM 805 N N . ASN A 1 103 ? 17.188 20.391 20.375 1 88.62 103 ASN A N 1
ATOM 806 C CA . ASN A 1 103 ? 17.5 21.688 20.953 1 88.62 103 ASN A CA 1
ATOM 807 C C . ASN A 1 103 ? 16.375 22.688 20.734 1 88.62 103 ASN A C 1
ATOM 809 O O . ASN A 1 103 ? 16.297 23.703 21.438 1 88.62 103 ASN A O 1
ATOM 813 N N . VAL A 1 104 ? 15.57 22.391 19.828 1 84.31 104 VAL A N 1
ATOM 814 C CA . VAL A 1 104 ? 14.445 23.281 19.547 1 84.31 104 VAL A CA 1
ATOM 815 C C . VAL A 1 104 ? 13.469 23.266 20.719 1 84.31 104 VAL A C 1
ATOM 817 O O . VAL A 1 104 ? 12.758 24.234 20.953 1 84.31 104 VAL A O 1
ATOM 820 N N . PHE A 1 105 ? 13.5 22.172 21.484 1 87 105 PHE A N 1
ATOM 821 C CA . PHE A 1 105 ? 12.609 22.047 22.625 1 87 105 PHE A CA 1
ATOM 822 C C . PHE A 1 105 ? 13.258 22.625 23.875 1 87 105 PHE A C 1
ATOM 824 O O . PHE A 1 105 ? 12.672 22.562 24.969 1 87 105 PHE A O 1
ATOM 831 N N . GLY A 1 106 ? 14.414 23.172 23.75 1 88.25 106 GLY A N 1
ATOM 832 C CA . GLY A 1 106 ? 15.117 23.797 24.859 1 88.25 106 GLY A CA 1
ATOM 833 C C . GLY A 1 106 ? 16.359 23.016 25.281 1 88.25 106 GLY A C 1
ATOM 834 O O . GLY A 1 106 ? 16.391 21.797 25.203 1 88.25 106 GLY A O 1
ATOM 835 N N . GLU A 1 107 ? 17.219 23.734 25.781 1 89.88 107 GLU A N 1
ATOM 836 C CA . GLU A 1 107 ? 18.5 23.141 26.172 1 89.88 107 GLU A CA 1
ATOM 837 C C . GLU A 1 107 ? 18.328 22.172 27.328 1 89.88 107 GLU A C 1
ATOM 839 O O . GLU A 1 107 ? 18.938 21.109 27.359 1 89.88 107 GLU A O 1
ATOM 844 N N . GLU A 1 108 ? 17.594 22.562 28.25 1 90.69 108 GLU A N 1
ATOM 845 C CA . GLU A 1 108 ? 17.359 21.703 29.406 1 90.69 108 GLU A CA 1
ATOM 846 C C . GLU A 1 108 ? 16.672 20.406 29 1 90.69 108 GLU A C 1
ATOM 848 O O . GLU A 1 108 ? 17.016 19.328 29.484 1 90.69 108 GLU A O 1
ATOM 853 N N . PHE A 1 109 ? 15.711 20.562 28.188 1 90.94 109 PHE A N 1
ATOM 854 C CA . PHE A 1 109 ? 14.992 19.406 27.656 1 90.94 109 PHE A CA 1
ATOM 855 C C . PHE A 1 109 ? 15.938 18.453 26.938 1 90.94 109 PHE A C 1
ATOM 857 O O . PHE A 1 109 ? 15.906 17.25 27.172 1 90.94 109 PHE A O 1
ATOM 864 N N . ALA A 1 110 ? 16.797 19.016 26.156 1 92.69 110 ALA A N 1
ATOM 865 C CA . ALA A 1 110 ? 17.75 18.219 25.375 1 92.69 110 ALA A CA 1
ATOM 866 C C . ALA A 1 110 ? 18.734 17.5 26.297 1 92.69 110 ALA A C 1
ATOM 868 O O . ALA A 1 110 ? 19.016 16.312 26.109 1 92.69 110 ALA A O 1
ATOM 869 N N . ASP A 1 111 ? 19.172 18.234 27.266 1 92.81 111 ASP A N 1
ATOM 870 C CA . ASP A 1 111 ? 20.141 17.656 28.203 1 92.81 111 ASP A CA 1
ATOM 871 C C . ASP A 1 111 ? 19.547 16.5 29 1 92.81 111 ASP A C 1
ATOM 873 O O . ASP A 1 111 ? 20.172 15.469 29.172 1 92.81 111 ASP A O 1
ATOM 877 N N . LYS A 1 112 ? 18.406 16.672 29.469 1 93.25 112 LYS A N 1
ATOM 878 C CA . LYS A 1 112 ? 17.734 15.633 30.234 1 93.25 112 LYS A CA 1
ATOM 879 C C . LYS A 1 112 ? 17.5 14.391 29.375 1 93.25 112 LYS A C 1
ATOM 881 O O . LYS A 1 112 ? 17.672 13.266 29.844 1 93.25 112 LYS A O 1
ATOM 886 N N . THR A 1 113 ? 17.062 14.625 28.141 1 94 113 THR A N 1
ATOM 887 C CA . THR A 1 113 ? 16.797 13.531 27.203 1 94 113 THR A CA 1
ATOM 888 C C . THR A 1 113 ? 18.078 12.719 26.953 1 94 113 THR A C 1
ATOM 890 O O . THR A 1 113 ? 18.062 11.492 27.016 1 94 113 THR A O 1
ATOM 893 N N . ARG A 1 114 ? 19.172 13.398 26.766 1 93.19 114 ARG A N 1
ATOM 894 C CA . ARG A 1 114 ? 20.453 12.758 26.484 1 93.19 114 ARG A CA 1
ATOM 895 C C . ARG A 1 114 ? 20.953 11.961 27.688 1 93.19 114 ARG A C 1
ATOM 897 O O . ARG A 1 114 ? 21.5 10.867 27.547 1 93.19 114 ARG A O 1
ATOM 904 N N . LYS A 1 115 ? 20.734 12.508 28.781 1 92.38 115 LYS A N 1
ATOM 905 C CA . LYS A 1 115 ? 21.25 11.906 30.016 1 92.38 115 LYS A CA 1
ATOM 906 C C . LYS A 1 115 ? 20.562 10.57 30.297 1 92.38 115 LYS A C 1
ATOM 908 O O . LYS A 1 115 ? 21.188 9.641 30.812 1 92.38 115 LYS A O 1
ATOM 913 N N . ILE A 1 116 ? 19.375 10.477 29.938 1 92.94 116 ILE A N 1
ATOM 914 C CA . ILE A 1 116 ? 18.656 9.273 30.328 1 92.94 116 ILE A CA 1
ATOM 915 C C . ILE A 1 116 ? 18.703 8.242 29.203 1 92.94 116 ILE A C 1
ATOM 917 O O . ILE A 1 116 ? 18.266 7.109 29.359 1 92.94 116 ILE A O 1
ATOM 921 N N . ARG A 1 117 ? 19.172 8.664 28.078 1 90.56 117 ARG A N 1
ATOM 922 C CA . ARG A 1 117 ? 19.188 7.746 26.938 1 90.56 117 ARG A CA 1
ATOM 923 C C . ARG A 1 117 ? 20.141 6.582 27.203 1 90.56 117 ARG A C 1
ATOM 925 O O . ARG A 1 117 ? 21.297 6.785 27.609 1 90.56 117 ARG A O 1
ATOM 932 N N . GLN A 1 118 ? 19.656 5.371 26.922 1 90.75 118 GLN A N 1
ATOM 933 C CA . GLN A 1 118 ? 20.453 4.148 26.906 1 90.75 118 GLN A CA 1
ATOM 934 C C . GLN A 1 118 ? 20.406 3.471 25.547 1 90.75 118 GLN A C 1
ATOM 936 O O . GLN A 1 118 ? 19.328 3.234 25 1 90.75 118 GLN A O 1
ATOM 941 N N . LYS A 1 119 ? 21.609 3.262 25.125 1 91.94 119 LYS A N 1
ATOM 942 C CA . LYS A 1 119 ? 21.688 2.578 23.828 1 91.94 119 LYS A CA 1
ATOM 943 C C . LYS A 1 119 ? 21.031 1.2 23.906 1 91.94 119 LYS A C 1
ATOM 945 O O . LYS A 1 119 ? 21.375 0.389 24.766 1 91.94 119 LYS A O 1
ATOM 950 N N . ARG A 1 120 ? 20.031 0.954 23.062 1 93.88 120 ARG A N 1
ATOM 951 C CA . ARG A 1 120 ? 19.312 -0.316 22.969 1 93.88 120 ARG A CA 1
ATOM 952 C C . ARG A 1 120 ? 18.672 -0.472 21.594 1 93.88 120 ARG A C 1
ATOM 954 O O . ARG A 1 120 ? 18.641 0.474 20.812 1 93.88 120 ARG A O 1
ATOM 961 N N . ARG A 1 121 ? 18.188 -1.7 21.359 1 92.81 121 ARG A N 1
ATOM 962 C CA . ARG A 1 121 ? 17.422 -1.913 20.141 1 92.81 121 ARG A CA 1
ATOM 963 C C . ARG A 1 121 ? 16.172 -1.052 20.125 1 92.81 121 ARG A C 1
ATOM 965 O O . ARG A 1 121 ? 15.375 -1.082 21.062 1 92.81 121 ARG A O 1
ATOM 972 N N . PRO A 1 122 ? 16.094 -0.312 19.156 1 94.06 122 PRO A N 1
ATOM 973 C CA . PRO A 1 122 ? 14.938 0.584 19.141 1 94.06 122 PRO A CA 1
ATOM 974 C C . PRO A 1 122 ? 13.617 -0.163 18.969 1 94.06 122 PRO A C 1
ATOM 976 O O . PRO A 1 122 ? 13.578 -1.208 18.312 1 94.06 122 PRO A O 1
ATOM 979 N N . ASP A 1 123 ? 12.609 0.417 19.578 1 93.88 123 ASP A N 1
ATOM 980 C CA . ASP A 1 123 ? 11.242 -0.033 19.312 1 93.88 123 ASP A CA 1
ATOM 981 C C . ASP A 1 123 ? 10.914 0.075 17.828 1 93.88 123 ASP A C 1
ATOM 983 O O . ASP A 1 123 ? 11.219 1.083 17.188 1 93.88 123 ASP A O 1
ATOM 987 N N . PRO A 1 124 ? 10.289 -1.002 17.281 1 93.5 124 PRO A N 1
ATOM 988 C CA . PRO A 1 124 ? 9.945 -0.986 15.859 1 93.5 124 PRO A CA 1
ATOM 989 C C . PRO A 1 124 ? 9.094 0.218 15.469 1 93.5 124 PRO A C 1
ATOM 991 O O . PRO A 1 124 ? 9.211 0.728 14.352 1 93.5 124 PRO A O 1
ATOM 994 N N . HIS A 1 125 ? 8.32 0.619 16.359 1 94 125 HIS A N 1
ATOM 995 C CA . HIS A 1 125 ? 7.465 1.774 16.109 1 94 125 HIS A CA 1
ATOM 996 C C . HIS A 1 125 ? 8.297 3.016 15.797 1 94 125 HIS A C 1
ATOM 998 O O . HIS A 1 125 ? 8.07 3.682 14.789 1 94 125 HIS A O 1
ATOM 1004 N N . TYR A 1 126 ? 9.266 3.32 16.594 1 95.94 126 TYR A N 1
ATOM 1005 C CA . TYR A 1 126 ? 10.078 4.52 16.406 1 95.94 126 TYR A CA 1
ATOM 1006 C C . TYR A 1 126 ? 11.031 4.371 15.234 1 95.94 126 TYR A C 1
ATOM 1008 O O . TYR A 1 126 ? 11.312 5.344 14.523 1 95.94 126 TYR A O 1
ATOM 1016 N N . MET A 1 127 ? 11.508 3.145 15.039 1 97 127 MET A N 1
ATOM 1017 C CA . MET A 1 127 ? 12.375 2.932 13.883 1 97 127 MET A CA 1
ATOM 1018 C C . MET A 1 127 ? 11.609 3.154 12.586 1 97 127 MET A C 1
ATOM 1020 O O . MET A 1 127 ? 12.141 3.74 11.641 1 97 127 MET A O 1
ATOM 1024 N N . SER A 1 128 ? 10.367 2.67 12.594 1 96.69 128 SER A N 1
ATOM 1025 C CA . SER A 1 128 ? 9.531 2.902 11.43 1 96.69 128 SER A CA 1
ATOM 1026 C C . SER A 1 128 ? 9.359 4.391 11.156 1 96.69 128 SER A C 1
ATOM 1028 O O . SER A 1 128 ? 9.312 4.816 10 1 96.69 128 SER A O 1
ATOM 1030 N N . LYS A 1 129 ? 9.289 5.176 12.148 1 96.88 129 LYS A N 1
ATOM 1031 C CA . LYS A 1 129 ? 9.133 6.617 12 1 96.88 129 LYS A CA 1
ATOM 1032 C C . LYS A 1 129 ? 10.406 7.254 11.445 1 96.88 129 LYS A C 1
ATOM 1034 O O . LYS A 1 129 ? 10.344 8.219 10.672 1 96.88 129 LYS A O 1
ATOM 1039 N N . VAL A 1 130 ? 11.516 6.723 11.883 1 97.69 130 VAL A N 1
ATOM 1040 C CA . VAL A 1 130 ? 12.789 7.219 11.367 1 97.69 130 VAL A CA 1
ATOM 1041 C C . VAL A 1 130 ? 12.875 6.953 9.867 1 97.69 130 VAL A C 1
ATOM 1043 O O . VAL A 1 130 ? 13.227 7.844 9.094 1 97.69 130 VAL A O 1
ATOM 1046 N N . LEU A 1 131 ? 12.523 5.742 9.508 1 97.44 131 LEU A N 1
ATOM 1047 C CA . LEU A 1 131 ? 12.539 5.383 8.094 1 97.44 131 LEU A CA 1
ATOM 1048 C C . LEU A 1 131 ? 11.57 6.258 7.301 1 97.44 131 LEU A C 1
ATOM 1050 O O . LEU A 1 131 ? 11.906 6.738 6.219 1 97.44 131 LEU A O 1
ATOM 1054 N N . SER A 1 132 ? 10.43 6.488 7.895 1 97.25 132 SER A N 1
ATOM 1055 C CA . SER A 1 132 ? 9.422 7.332 7.258 1 97.25 132 SER A CA 1
ATOM 1056 C C . SER A 1 132 ? 9.914 8.773 7.117 1 97.25 132 SER A C 1
ATOM 1058 O O . SER A 1 132 ? 9.586 9.453 6.145 1 97.25 132 SER A O 1
ATOM 1060 N N . THR A 1 133 ? 10.656 9.227 8.031 1 98.06 133 THR A N 1
ATOM 1061 C CA . THR A 1 133 ? 11.18 10.594 8.008 1 98.06 133 THR A CA 1
ATOM 1062 C C . THR A 1 133 ? 12.078 10.797 6.789 1 98.06 133 THR A C 1
ATOM 1064 O O . THR A 1 133 ? 11.992 11.828 6.117 1 98.06 133 THR A O 1
ATOM 1067 N N . LEU A 1 134 ? 12.891 9.836 6.469 1 98.38 134 LEU A N 1
ATOM 1068 C CA . LEU A 1 134 ? 13.742 9.922 5.289 1 98.38 134 LEU A CA 1
ATOM 1069 C C . LEU A 1 134 ? 12.906 10.055 4.023 1 98.38 134 LEU A C 1
ATOM 1071 O O . LEU A 1 134 ? 13.227 10.859 3.143 1 98.38 134 LEU A O 1
ATOM 1075 N N . ARG A 1 135 ? 11.836 9.352 4.027 1 98.19 135 ARG A N 1
ATOM 1076 C CA . ARG A 1 135 ? 10.953 9.406 2.869 1 98.19 135 ARG A CA 1
ATOM 1077 C C . ARG A 1 135 ? 10.227 10.742 2.803 1 98.19 135 ARG A C 1
ATOM 1079 O O . ARG A 1 135 ? 10 11.281 1.715 1 98.19 135 ARG A O 1
ATOM 1086 N N . GLN A 1 136 ? 9.883 11.242 3.898 1 98.5 136 GLN A N 1
ATOM 1087 C CA . GLN A 1 136 ? 9.195 12.523 3.959 1 98.5 136 GLN A CA 1
ATOM 1088 C C . GLN A 1 136 ? 10.117 13.664 3.521 1 98.5 136 GLN A C 1
ATOM 1090 O O . GLN A 1 136 ? 9.664 14.633 2.908 1 98.5 136 GLN A O 1
ATOM 1095 N N . ILE A 1 137 ? 11.367 13.547 3.881 1 98.62 137 ILE A N 1
ATOM 1096 C CA . ILE A 1 137 ? 12.336 14.539 3.426 1 98.62 137 ILE A CA 1
ATOM 1097 C C . ILE A 1 137 ? 12.375 14.562 1.899 1 98.62 137 ILE A C 1
ATOM 1099 O O . ILE A 1 137 ? 12.383 15.633 1.287 1 98.62 137 ILE A O 1
ATOM 1103 N N . VAL A 1 138 ? 12.344 13.367 1.324 1 98.62 138 VAL A N 1
ATOM 1104 C CA . VAL A 1 138 ? 12.336 13.289 -0.133 1 98.62 138 VAL A CA 1
ATOM 1105 C C . VAL A 1 138 ? 11.078 13.969 -0.677 1 98.62 138 VAL A C 1
ATOM 1107 O O . VAL A 1 138 ? 11.164 14.812 -1.576 1 98.62 138 VAL A O 1
ATOM 1110 N N . ARG A 1 139 ? 9.945 13.68 -0.136 1 98.19 139 ARG A N 1
ATOM 1111 C CA . ARG A 1 139 ? 8.672 14.18 -0.631 1 98.19 139 ARG A CA 1
ATOM 1112 C C . ARG A 1 139 ? 8.617 15.703 -0.555 1 98.19 139 ARG A C 1
ATOM 1114 O O . ARG A 1 139 ? 8.188 16.359 -1.505 1 98.19 139 ARG A O 1
ATOM 1121 N N . GLU A 1 140 ? 9.086 16.281 0.472 1 98.12 140 GLU A N 1
ATOM 1122 C CA . GLU A 1 140 ? 8.797 17.688 0.719 1 98.12 140 GLU A CA 1
ATOM 1123 C C . GLU A 1 140 ? 9.969 18.578 0.311 1 98.12 140 GLU A C 1
ATOM 1125 O O . GLU A 1 140 ? 9.773 19.719 -0.126 1 98.12 140 GLU A O 1
ATOM 1130 N N . TRP A 1 141 ? 11.211 18.047 0.397 1 98.06 141 TRP A N 1
ATOM 1131 C CA . TRP A 1 141 ? 12.305 19.016 0.329 1 98.06 141 TRP A CA 1
ATOM 1132 C C . TRP A 1 141 ? 13.328 18.594 -0.724 1 98.06 141 TRP A C 1
ATOM 1134 O O . TRP A 1 141 ? 14.492 18.984 -0.646 1 98.06 141 TRP A O 1
ATOM 1144 N N . THR A 1 142 ? 12.875 17.766 -1.651 1 98.31 142 THR A N 1
ATOM 1145 C CA . THR A 1 142 ? 13.773 17.391 -2.734 1 98.31 142 THR A CA 1
ATOM 1146 C C . THR A 1 142 ? 13.109 17.609 -4.09 1 98.31 142 THR A C 1
ATOM 1148 O O . THR A 1 142 ? 11.891 17.75 -4.176 1 98.31 142 THR A O 1
ATOM 1151 N N . VAL A 1 143 ? 13.953 17.641 -5.129 1 97.88 143 VAL A N 1
ATOM 1152 C CA . VAL A 1 143 ? 13.461 17.75 -6.496 1 97.88 143 VAL A CA 1
ATOM 1153 C C . VAL A 1 143 ? 12.695 16.484 -6.875 1 97.88 143 VAL A C 1
ATOM 1155 O O . VAL A 1 143 ? 11.719 16.531 -7.629 1 97.88 143 VAL A O 1
ATOM 1158 N N . GLU A 1 144 ? 13.062 15.398 -6.316 1 96.81 144 GLU A N 1
ATOM 1159 C CA . GLU A 1 144 ? 12.406 14.125 -6.605 1 96.81 144 GLU A CA 1
ATOM 1160 C C . GLU A 1 144 ? 10.961 14.117 -6.117 1 96.81 144 GLU A C 1
ATOM 1162 O O . GLU A 1 144 ? 10.094 13.492 -6.73 1 96.81 144 GLU A O 1
ATOM 1167 N N . GLY A 1 145 ? 10.719 14.812 -5.059 1 97.5 145 GLY A N 1
ATOM 1168 C CA . GLY A 1 145 ? 9.391 14.828 -4.477 1 97.5 145 GLY A CA 1
ATOM 1169 C C . GLY A 1 145 ? 8.492 15.898 -5.078 1 97.5 145 GLY A C 1
ATOM 1170 O O . GLY A 1 145 ? 7.301 15.961 -4.766 1 97.5 145 GLY A O 1
ATOM 1171 N N . LYS A 1 146 ? 9 16.672 -5.984 1 97.5 146 LYS A N 1
ATOM 1172 C CA . LYS A 1 146 ? 8.297 17.844 -6.504 1 97.5 146 LYS A CA 1
ATOM 1173 C C . LYS A 1 146 ? 7.008 17.438 -7.215 1 97.5 146 LYS A C 1
ATOM 1175 O O . LYS A 1 146 ? 5.961 18.062 -7.02 1 97.5 146 LYS A O 1
ATOM 1180 N N . PRO A 1 147 ? 6.984 16.344 -8.055 1 97.06 147 PRO A N 1
ATOM 1181 C CA . PRO A 1 147 ? 5.73 15.992 -8.719 1 97.06 147 PRO A CA 1
ATOM 1182 C C . PRO A 1 147 ? 4.621 15.641 -7.727 1 97.06 147 PRO A C 1
ATOM 1184 O O . PRO A 1 147 ? 3.461 16 -7.945 1 97.06 147 PRO A O 1
ATOM 1187 N N . GLU A 1 148 ? 4.977 14.992 -6.688 1 96.12 148 GLU A N 1
ATOM 1188 C CA . GLU A 1 148 ? 4.004 14.648 -5.652 1 96.12 148 GLU A CA 1
ATOM 1189 C C . GLU A 1 148 ? 3.477 15.898 -4.957 1 96.12 148 GLU A C 1
ATOM 1191 O O . GLU A 1 148 ? 2.271 16.016 -4.727 1 96.12 148 GLU A O 1
ATOM 1196 N N . ARG A 1 149 ? 4.324 16.781 -4.621 1 96.44 149 ARG A N 1
ATOM 1197 C CA . ARG A 1 149 ? 3.928 18.031 -3.99 1 96.44 149 ARG A CA 1
ATOM 1198 C C . ARG A 1 149 ? 3.057 18.859 -4.922 1 96.44 149 ARG A C 1
ATOM 1200 O O . ARG A 1 149 ? 2.006 19.375 -4.516 1 96.44 149 ARG A O 1
ATOM 1207 N N . ASP A 1 150 ? 3.543 18.953 -6.137 1 97.5 150 ASP A N 1
ATOM 1208 C CA . ASP A 1 150 ? 2.84 19.797 -7.098 1 97.5 150 ASP A CA 1
ATOM 1209 C C . ASP A 1 150 ? 1.406 19.312 -7.305 1 97.5 150 ASP A C 1
ATOM 1211 O O . ASP A 1 150 ? 0.49 20.125 -7.465 1 97.5 150 ASP A O 1
ATOM 1215 N N . ALA A 1 151 ? 1.25 18.047 -7.285 1 97.81 151 ALA A N 1
ATOM 1216 C CA . ALA A 1 151 ? -0.073 17.484 -7.535 1 97.81 151 ALA A CA 1
ATOM 1217 C C . ALA A 1 151 ? -1.092 18 -6.527 1 97.81 151 ALA A C 1
ATOM 1219 O O . ALA A 1 151 ? -2.258 18.219 -6.863 1 97.81 151 ALA A O 1
ATOM 1220 N N . THR A 1 152 ? -0.676 18.25 -5.312 1 97.88 152 THR A N 1
ATOM 1221 C CA . THR A 1 152 ? -1.653 18.625 -4.297 1 97.88 152 THR A CA 1
ATOM 1222 C C . THR A 1 152 ? -1.431 20.062 -3.83 1 97.88 152 THR A C 1
ATOM 1224 O O . THR A 1 152 ? -2.387 20.766 -3.512 1 97.88 152 THR A O 1
ATOM 1227 N N . TYR A 1 153 ? -0.198 20.562 -3.811 1 98.19 153 TYR A N 1
ATOM 1228 C CA . TYR A 1 153 ? 0.089 21.906 -3.32 1 98.19 153 TYR A CA 1
ATOM 1229 C C . TYR A 1 153 ? -0.285 22.953 -4.359 1 98.19 153 TYR A C 1
ATOM 1231 O O . TYR A 1 153 ? -0.788 24.016 -4.012 1 98.19 153 TYR A O 1
ATOM 1239 N N . THR A 1 154 ? -0.05 22.656 -5.613 1 98.06 154 THR A N 1
ATOM 1240 C CA . THR A 1 154 ? -0.278 23.641 -6.668 1 98.06 154 THR A CA 1
ATOM 1241 C C . THR A 1 154 ? -1.747 24.047 -6.723 1 98.06 154 THR A C 1
ATOM 1243 O O . THR A 1 154 ? -2.064 25.234 -6.758 1 98.06 154 THR A O 1
ATOM 1246 N N . PRO A 1 155 ? -2.666 23.078 -6.695 1 98.38 155 PRO A N 1
ATOM 1247 C CA . PRO A 1 155 ? -4.07 23.484 -6.695 1 98.38 155 PRO A CA 1
ATOM 1248 C C . PRO A 1 155 ? -4.43 24.359 -5.5 1 98.38 155 PRO A C 1
ATOM 1250 O O . PRO A 1 155 ? -5.234 25.281 -5.629 1 98.38 155 PRO A O 1
ATOM 1253 N N . LEU A 1 156 ? -3.867 24.109 -4.379 1 98.69 156 LEU A N 1
ATOM 1254 C CA . LEU A 1 156 ? -4.102 24.922 -3.189 1 98.69 156 LEU A CA 1
ATOM 1255 C C . LEU A 1 156 ? -3.566 26.328 -3.379 1 98.69 156 LEU A C 1
ATOM 1257 O O . LEU A 1 156 ? -4.27 27.312 -3.113 1 98.69 156 LEU A O 1
ATOM 1261 N N . MET A 1 157 ? -2.383 26.438 -3.869 1 98.12 157 MET A N 1
ATOM 1262 C CA . MET A 1 157 ? -1.718 27.719 -4.059 1 98.12 157 MET A CA 1
ATOM 1263 C C . MET A 1 157 ? -2.428 28.547 -5.121 1 98.12 157 MET A C 1
ATOM 1265 O O . MET A 1 157 ? -2.574 29.766 -4.973 1 98.12 157 MET A O 1
ATOM 1269 N N . GLU A 1 158 ? -2.826 27.859 -6.129 1 98.19 158 GLU A N 1
ATOM 1270 C CA . GLU A 1 158 ? -3.535 28.562 -7.199 1 98.19 158 GLU A CA 1
ATOM 1271 C C . GLU A 1 158 ? -4.863 29.125 -6.703 1 98.19 158 GLU A C 1
ATOM 1273 O O . GLU A 1 158 ? -5.242 30.234 -7.07 1 98.19 158 GLU A O 1
ATOM 1278 N N . ALA A 1 159 ? -5.547 28.359 -5.891 1 98.44 159 ALA A N 1
ATOM 1279 C CA . ALA A 1 159 ? -6.797 28.844 -5.312 1 98.44 159 ALA A CA 1
ATOM 1280 C C . ALA A 1 159 ? -6.555 30.078 -4.457 1 98.44 159 ALA A C 1
ATOM 1282 O O . ALA A 1 159 ? -7.332 31.031 -4.504 1 98.44 159 ALA A O 1
ATOM 1283 N N . LEU A 1 160 ? -5.488 30.141 -3.727 1 98.5 160 LEU A N 1
ATOM 1284 C CA . LEU A 1 160 ? -5.152 31.266 -2.865 1 98.5 160 LEU A CA 1
ATOM 1285 C C . LEU A 1 160 ? -4.742 32.469 -3.693 1 98.5 160 LEU A C 1
ATOM 1287 O O . LEU A 1 160 ? -5.113 33.625 -3.373 1 98.5 160 LEU A O 1
ATOM 1291 N N . ARG A 1 161 ? -4.008 32.219 -4.77 1 98.12 161 ARG A N 1
ATOM 1292 C CA . ARG A 1 161 ? -3.596 33.312 -5.656 1 98.12 161 ARG A CA 1
ATOM 1293 C C . ARG A 1 161 ? -4.805 33.969 -6.312 1 98.12 161 ARG A C 1
ATOM 1295 O O . ARG A 1 161 ? -4.82 35.156 -6.523 1 98.12 161 ARG A O 1
ATOM 1302 N N . LYS A 1 162 ? -5.691 33.125 -6.641 1 98.06 162 LYS A N 1
ATOM 1303 C CA . LYS A 1 162 ? -6.914 33.625 -7.246 1 98.06 162 LYS A CA 1
ATOM 1304 C C . LYS A 1 162 ? -7.719 34.469 -6.238 1 98.06 162 LYS A C 1
ATOM 1306 O O . LYS A 1 162 ? -8.273 35.5 -6.586 1 98.06 162 LYS A O 1
ATOM 1311 N N . ARG A 1 163 ? -7.762 34.062 -5.012 1 97.44 163 ARG A N 1
ATOM 1312 C CA . ARG A 1 163 ? -8.531 34.719 -3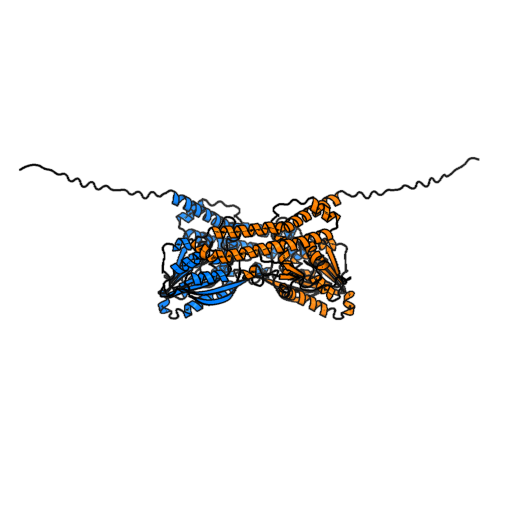.967 1 97.44 163 ARG A CA 1
ATOM 1313 C C . ARG A 1 163 ? -7.832 36 -3.496 1 97.44 163 ARG A C 1
ATOM 1315 O O . ARG A 1 163 ? -8.484 36.969 -3.166 1 97.44 163 ARG A O 1
ATOM 1322 N N . TYR A 1 164 ? -6.57 35.906 -3.496 1 97.94 164 TYR A N 1
ATOM 1323 C CA . TYR A 1 164 ? -5.75 37.031 -3.061 1 97.94 164 TYR A CA 1
ATOM 1324 C C . TYR A 1 164 ? -4.707 37.375 -4.113 1 97.94 164 TYR A C 1
ATOM 1326 O O . TYR A 1 164 ? -3.506 37.219 -3.887 1 97.94 164 TYR A O 1
ATOM 1334 N N . PRO A 1 165 ? -5.105 38 -5.172 1 97.44 165 PRO A N 1
ATOM 1335 C CA . PRO A 1 165 ? -4.219 38.25 -6.309 1 97.44 165 PRO A CA 1
ATOM 1336 C C . PRO A 1 165 ? -3.207 39.375 -6.031 1 97.44 165 PRO A C 1
ATOM 1338 O O . PRO A 1 165 ? -2.152 39.406 -6.668 1 97.44 165 PRO A O 1
ATOM 1341 N N . ASP A 1 166 ? -3.498 40.312 -5.125 1 97.19 166 ASP A N 1
ATOM 1342 C CA . ASP A 1 166 ? -2.596 41.406 -4.816 1 97.19 166 ASP A CA 1
ATOM 1343 C C . ASP A 1 166 ? -1.481 40.969 -3.873 1 97.19 166 ASP A C 1
ATOM 1345 O O . ASP A 1 166 ? -1.671 40.906 -2.656 1 97.19 166 ASP A O 1
ATOM 1349 N N . GLU A 1 167 ? -0.35 40.812 -4.371 1 94.94 167 GLU A N 1
ATOM 1350 C CA . GLU A 1 167 ? 0.792 40.312 -3.621 1 94.94 167 GLU A CA 1
ATOM 1351 C C . GLU A 1 167 ? 1.186 41.25 -2.49 1 94.94 167 GLU A C 1
ATOM 1353 O O . GLU A 1 167 ? 1.675 40.812 -1.448 1 94.94 167 GLU A O 1
ATOM 1358 N N . ASN A 1 168 ? 0.967 42.469 -2.678 1 94.19 168 ASN A N 1
ATOM 1359 C CA . ASN A 1 168 ? 1.364 43.469 -1.695 1 94.19 168 ASN A CA 1
ATOM 1360 C C . ASN A 1 168 ? 0.489 43.406 -0.447 1 94.19 168 ASN A C 1
ATOM 1362 O O . ASN A 1 168 ? 0.888 43.906 0.62 1 94.19 168 ASN A O 1
ATOM 1366 N N . ASN A 1 169 ? -0.585 42.812 -0.593 1 95.44 169 ASN A N 1
ATOM 1367 C CA . ASN A 1 169 ? -1.52 42.781 0.526 1 95.44 169 ASN A CA 1
ATOM 1368 C C . ASN A 1 169 ? -1.57 41.406 1.173 1 95.44 169 ASN A C 1
ATOM 1370 O O . ASN A 1 169 ? -2.309 41.188 2.137 1 95.44 169 ASN A O 1
ATOM 1374 N N . ARG A 1 170 ? -0.778 40.469 0.769 1 96.69 170 ARG A N 1
ATOM 1375 C CA . ARG A 1 170 ? -0.852 39.094 1.258 1 96.69 170 ARG A CA 1
ATOM 1376 C C . ARG A 1 170 ? -0.329 39 2.688 1 96.69 170 ARG A C 1
ATOM 1378 O O . ARG A 1 170 ? -0.672 38.062 3.414 1 96.69 170 ARG A O 1
ATOM 1385 N N . SER A 1 171 ? 0.432 39.938 3.084 1 95.19 171 SER A N 1
ATOM 1386 C CA . SER A 1 171 ? 0.973 39.938 4.441 1 95.19 171 SER A CA 1
ATOM 1387 C C . SER A 1 171 ? -0.133 40.094 5.48 1 95.19 171 SER A C 1
ATOM 1389 O O . SER A 1 171 ? 0.038 39.688 6.637 1 95.19 171 SER A O 1
ATOM 1391 N N . THR A 1 172 ? -1.244 40.656 5.09 1 96.19 172 THR A N 1
ATOM 1392 C CA . THR A 1 172 ? -2.361 40.844 6.004 1 96.19 172 THR A CA 1
ATOM 1393 C C . THR A 1 172 ? -3.26 39.625 6.051 1 96.19 172 THR A C 1
ATOM 1395 O O . THR A 1 172 ? -4.137 39.531 6.91 1 96.19 172 THR A O 1
ATOM 1398 N N . VAL A 1 173 ? -3.027 38.719 5.18 1 98.12 173 VAL A N 1
ATOM 1399 C CA . VAL A 1 173 ? -3.809 37.469 5.121 1 98.12 173 VAL A CA 1
ATOM 1400 C C . VAL A 1 173 ? -3.154 36.406 5.992 1 98.12 173 VAL A C 1
ATOM 1402 O O . VAL A 1 173 ? -2.076 35.906 5.668 1 98.12 173 VAL A O 1
ATOM 1405 N N . LYS A 1 174 ? -3.838 36.031 7.066 1 98.38 174 LYS A N 1
ATOM 1406 C CA . LYS A 1 174 ? -3.336 35 7.98 1 98.38 174 LYS A CA 1
ATOM 1407 C C . LYS A 1 174 ? -3.846 33.625 7.586 1 98.38 174 LYS A C 1
ATOM 1409 O O . LYS A 1 174 ? -5.055 33.406 7.5 1 98.38 174 LYS A O 1
ATOM 1414 N N . ILE A 1 175 ? -2.914 32.688 7.379 1 98.75 175 ILE A N 1
ATOM 1415 C CA . ILE A 1 175 ? -3.234 31.344 6.953 1 98.75 175 ILE A CA 1
ATOM 1416 C C . ILE A 1 175 ? -2.738 30.344 7.996 1 98.75 175 ILE A C 1
ATOM 1418 O O . ILE A 1 175 ? -1.609 30.453 8.477 1 98.75 175 ILE A O 1
ATOM 1422 N N . MET A 1 176 ? -3.549 29.438 8.383 1 98.81 176 MET A N 1
ATOM 1423 C CA . MET A 1 176 ? -3.119 28.328 9.234 1 98.81 176 MET A CA 1
ATOM 1424 C C . MET A 1 176 ? -2.984 27.047 8.422 1 98.81 176 MET A C 1
ATOM 1426 O O . MET A 1 176 ? -3.82 26.766 7.559 1 98.81 176 MET A O 1
ATOM 1430 N N . VAL A 1 177 ? -1.935 26.297 8.625 1 98.81 177 VAL A N 1
ATOM 1431 C CA . VAL A 1 177 ? -1.688 25.016 7.98 1 98.81 177 VAL A CA 1
ATOM 1432 C C . VAL A 1 177 ? -1.523 23.922 9.039 1 98.81 177 VAL A C 1
ATOM 1434 O O . VAL A 1 177 ? -0.4 23.578 9.406 1 98.81 177 VAL A O 1
ATOM 1437 N N . PRO A 1 178 ? -2.605 23.266 9.484 1 98.75 178 PRO A N 1
ATOM 1438 C CA . PRO A 1 178 ? -2.475 22.156 10.43 1 98.75 178 PRO A CA 1
ATOM 1439 C C . PRO A 1 178 ? -1.897 20.906 9.789 1 98.75 178 PRO A C 1
ATOM 1441 O O . PRO A 1 178 ? -2.145 20.641 8.602 1 98.75 178 PRO A O 1
ATOM 1444 N N . GLY A 1 179 ? -1.209 20.094 10.594 1 98 179 GLY A N 1
ATOM 1445 C CA . GLY A 1 179 ? -0.538 18.938 10.031 1 98 179 GLY A CA 1
ATOM 1446 C C . GLY A 1 179 ? 0.512 19.297 9 1 98 179 GLY A C 1
ATOM 1447 O O . GLY A 1 179 ? 0.492 18.781 7.879 1 98 179 GLY A O 1
ATOM 1448 N N . SER A 1 180 ? 1.449 20.094 9.375 1 97.94 180 SER A N 1
ATOM 1449 C CA . SER A 1 180 ? 2.373 20.703 8.43 1 97.94 180 SER A CA 1
ATOM 1450 C C . SER A 1 180 ? 3.488 19.75 8.039 1 97.94 180 SER A C 1
ATOM 1452 O O . SER A 1 180 ? 4.242 20.016 7.102 1 97.94 180 SER A O 1
ATOM 1454 N N . GLY A 1 181 ? 3.609 18.641 8.703 1 97.31 181 GLY A N 1
ATOM 1455 C CA . GLY A 1 181 ? 4.688 17.719 8.391 1 97.31 181 GLY A CA 1
ATOM 1456 C C . GLY A 1 181 ? 6.062 18.359 8.508 1 97.31 181 GLY A C 1
ATOM 1457 O O . GLY A 1 181 ? 6.402 18.922 9.547 1 97.31 181 GLY A O 1
ATOM 1458 N N . LEU A 1 182 ? 6.789 18.344 7.441 1 97.69 182 LEU A N 1
ATOM 1459 C CA . LEU A 1 182 ? 8.133 18.906 7.48 1 97.69 182 LEU A CA 1
ATOM 1460 C C . LEU A 1 182 ? 8.109 20.391 7.09 1 97.69 182 LEU A C 1
ATOM 1462 O O . LEU A 1 182 ? 9.156 20.969 6.797 1 97.69 182 LEU A O 1
ATOM 1466 N N . GLY A 1 183 ? 6.992 20.984 6.914 1 96.75 183 GLY A N 1
ATOM 1467 C CA . GLY A 1 183 ? 6.816 22.422 6.887 1 96.75 183 GLY A CA 1
ATOM 1468 C C . GLY A 1 183 ? 6.883 23 5.484 1 96.75 183 GLY A C 1
ATOM 1469 O O . GLY A 1 183 ? 6.836 24.219 5.312 1 96.75 183 GLY A O 1
ATOM 1470 N N . ARG A 1 184 ? 6.945 22.219 4.457 1 96.94 184 ARG A N 1
ATOM 1471 C CA . ARG A 1 184 ? 7.191 22.719 3.109 1 96.94 184 ARG A CA 1
ATOM 1472 C C . ARG A 1 184 ? 6.027 23.578 2.619 1 96.94 184 ARG A C 1
ATOM 1474 O O . ARG A 1 184 ? 6.234 24.656 2.088 1 96.94 184 ARG A O 1
ATOM 1481 N N . LEU A 1 185 ? 4.793 23.078 2.764 1 98.06 185 LEU A N 1
ATOM 1482 C CA . LEU A 1 185 ? 3.641 23.844 2.295 1 98.06 185 LEU A CA 1
ATOM 1483 C C . LEU A 1 185 ? 3.545 25.188 3.02 1 98.06 185 LEU A C 1
ATOM 1485 O O . LEU A 1 185 ? 3.334 26.219 2.389 1 98.06 185 LEU A O 1
ATOM 1489 N N . ALA A 1 186 ? 3.664 25.141 4.309 1 97 186 ALA A N 1
ATOM 1490 C CA . ALA A 1 186 ? 3.639 26.375 5.098 1 97 186 ALA A CA 1
ATOM 1491 C C . ALA A 1 186 ? 4.734 27.328 4.648 1 97 186 ALA A C 1
ATOM 1493 O O . ALA A 1 186 ? 4.496 28.531 4.523 1 97 186 ALA A O 1
ATOM 1494 N N . PHE A 1 187 ? 5.875 26.797 4.414 1 95.44 187 PHE A N 1
ATOM 1495 C CA . PHE A 1 187 ? 7.016 27.578 3.941 1 95.44 187 PHE A CA 1
ATOM 1496 C C . PHE A 1 187 ? 6.707 28.219 2.592 1 95.44 187 PHE A C 1
ATOM 1498 O O . PHE A 1 187 ? 6.953 29.406 2.395 1 95.44 187 PHE A O 1
ATOM 1505 N N . ASP A 1 188 ? 6.168 27.484 1.656 1 95.56 188 ASP A N 1
ATOM 1506 C CA . ASP A 1 188 ? 5.852 27.984 0.32 1 95.56 188 ASP A CA 1
ATOM 1507 C C . ASP A 1 188 ? 4.793 29.094 0.38 1 95.56 188 ASP A C 1
ATOM 1509 O O . ASP A 1 188 ? 4.871 30.062 -0.361 1 95.56 188 ASP A O 1
ATOM 1513 N N . LEU A 1 189 ? 3.869 28.906 1.229 1 96.88 189 LEU A N 1
ATOM 1514 C CA . LEU A 1 189 ? 2.824 29.906 1.393 1 96.88 189 LEU A CA 1
ATOM 1515 C C . LEU A 1 189 ? 3.396 31.188 1.977 1 96.88 189 LEU A C 1
ATOM 1517 O O . LEU A 1 189 ? 3.018 32.281 1.562 1 96.88 189 LEU A O 1
ATOM 1521 N N . ALA A 1 190 ? 4.266 31.062 2.936 1 95.31 190 ALA A N 1
ATOM 1522 C CA . ALA A 1 190 ? 4.93 32.25 3.5 1 95.31 190 ALA A CA 1
ATOM 1523 C C . ALA A 1 190 ? 5.762 32.969 2.443 1 95.31 190 ALA A C 1
ATOM 1525 O O . ALA A 1 190 ? 5.789 34.188 2.398 1 95.31 190 ALA A O 1
ATOM 1526 N N . LYS A 1 191 ? 6.398 32.219 1.603 1 92.69 191 LYS A N 1
ATOM 1527 C CA . LYS A 1 191 ? 7.211 32.781 0.527 1 92.69 191 LYS A CA 1
ATOM 1528 C C . LYS A 1 191 ? 6.352 33.562 -0.471 1 92.69 191 LYS A C 1
ATOM 1530 O O . LYS A 1 191 ? 6.812 34.5 -1.089 1 92.69 191 LYS A O 1
ATOM 1535 N N . GLU A 1 192 ? 5.109 33.156 -0.565 1 94.06 192 GLU A N 1
ATOM 1536 C CA . GLU A 1 192 ? 4.16 33.844 -1.437 1 94.06 192 GLU A CA 1
ATOM 1537 C C . GLU A 1 192 ? 3.775 35.219 -0.865 1 94.06 192 GLU A C 1
ATOM 1539 O O . GLU A 1 192 ? 3.193 36.031 -1.565 1 94.06 192 GLU A O 1
ATOM 1544 N N . GLY A 1 193 ? 4.043 35.375 0.386 1 94.81 193 GLY A N 1
ATOM 1545 C CA . GLY A 1 193 ? 3.781 36.688 1.003 1 94.81 193 GLY A CA 1
ATOM 1546 C C . GLY A 1 193 ? 2.732 36.625 2.098 1 94.81 193 GLY A C 1
ATOM 1547 O O . GLY A 1 193 ? 2.467 37.625 2.768 1 94.81 193 GLY A O 1
ATOM 1548 N N . PHE A 1 194 ? 2.162 35.5 2.355 1 97.62 194 PHE A N 1
ATOM 1549 C CA . PHE A 1 194 ? 1.121 35.344 3.367 1 97.62 194 PHE A CA 1
ATOM 1550 C C . PHE A 1 194 ? 1.73 35.25 4.762 1 97.62 194 PHE A C 1
ATOM 1552 O O . PHE A 1 194 ? 2.912 34.938 4.91 1 97.62 194 PHE A O 1
ATOM 1559 N N . THR A 1 195 ? 1.014 35.656 5.812 1 97.75 195 THR A N 1
ATOM 1560 C CA . THR A 1 195 ? 1.374 35.344 7.191 1 97.75 195 THR A CA 1
ATOM 1561 C C . THR A 1 195 ? 0.887 33.938 7.586 1 97.75 195 THR A C 1
ATOM 1563 O O . THR A 1 195 ? -0.319 33.688 7.637 1 97.75 195 THR A O 1
ATOM 1566 N N . VAL A 1 196 ? 1.84 33.094 7.852 1 98 196 VAL A N 1
ATOM 1567 C CA . VAL A 1 196 ? 1.468 31.672 7.934 1 98 196 VAL A CA 1
ATOM 1568 C C . VAL A 1 196 ? 1.803 31.125 9.32 1 98 196 VAL A C 1
ATOM 1570 O O . VAL A 1 196 ? 2.885 31.391 9.852 1 98 196 VAL A O 1
ATOM 1573 N N . GLU A 1 197 ? 0.894 30.422 9.914 1 97.88 197 GLU A N 1
ATOM 1574 C CA . GLU A 1 197 ? 1.085 29.641 11.133 1 97.88 197 GLU A CA 1
ATOM 1575 C C . GLU A 1 197 ? 0.914 28.141 10.859 1 97.88 197 GLU A C 1
ATOM 1577 O O . GLU A 1 197 ? -0.199 27.672 10.609 1 97.88 197 GLU A O 1
ATOM 1582 N N . GLY A 1 198 ? 1.97 27.422 10.906 1 97.81 198 GLY A N 1
ATOM 1583 C CA . GLY A 1 198 ? 1.906 25.969 10.812 1 97.81 198 GLY A CA 1
ATOM 1584 C C . GLY A 1 198 ? 1.656 25.297 12.148 1 97.81 198 GLY A C 1
ATOM 1585 O O . GLY A 1 198 ? 2.029 25.828 13.195 1 97.81 198 GLY A O 1
ATOM 1586 N N . ASN A 1 199 ? 1.032 24.094 12.125 1 98.38 199 ASN A N 1
ATOM 1587 C CA . ASN A 1 199 ? 0.793 23.281 13.312 1 98.38 199 ASN A CA 1
ATOM 1588 C C . ASN A 1 199 ? 1.221 21.828 13.094 1 98.38 199 ASN A C 1
ATOM 1590 O O . ASN A 1 199 ? 0.991 21.266 12.023 1 98.38 199 ASN A O 1
ATOM 1594 N N . GLU A 1 200 ? 1.896 21.297 14.039 1 97.5 200 GLU A N 1
ATOM 1595 C CA . GLU A 1 200 ? 2.35 19.922 13.961 1 97.5 200 GLU A CA 1
ATOM 1596 C C . GLU A 1 200 ? 2.363 19.266 15.336 1 97.5 200 GLU A C 1
ATOM 1598 O O . GLU A 1 200 ? 2.781 19.875 16.328 1 97.5 200 GLU A O 1
ATOM 1603 N N . PHE A 1 201 ? 1.888 18.031 15.406 1 95.94 201 PHE A N 1
ATOM 1604 C CA . PHE A 1 201 ? 1.78 17.281 16.656 1 95.94 201 PHE A CA 1
ATOM 1605 C C . PHE A 1 201 ? 2.988 16.375 16.844 1 95.94 201 PHE A C 1
ATOM 1607 O O . PHE A 1 201 ? 3.461 16.188 17.969 1 95.94 201 PHE A O 1
ATOM 1614 N N . SER A 1 202 ? 3.486 15.766 15.828 1 95.56 202 SER A N 1
ATOM 1615 C CA . SER A 1 202 ? 4.527 14.742 15.891 1 95.56 202 SER A CA 1
ATOM 1616 C C . SER A 1 202 ? 5.875 15.344 16.281 1 95.56 202 SER A C 1
ATOM 1618 O O . SER A 1 202 ? 6.426 16.172 15.547 1 95.56 202 SER A O 1
ATOM 1620 N N . MET A 1 203 ? 6.418 14.859 17.359 1 94.56 203 MET A N 1
ATOM 1621 C CA . MET A 1 203 ? 7.703 15.344 17.844 1 94.56 203 MET A CA 1
ATOM 1622 C C . MET A 1 203 ? 8.805 15.086 16.828 1 94.56 203 MET A C 1
ATOM 1624 O O . MET A 1 203 ? 9.672 15.938 16.594 1 94.56 203 MET A O 1
ATOM 1628 N N . ILE A 1 204 ? 8.758 13.969 16.203 1 96.19 204 ILE A N 1
ATOM 1629 C CA . ILE A 1 204 ? 9.75 13.602 15.195 1 96.19 204 ILE A CA 1
ATOM 1630 C C . ILE A 1 204 ? 9.68 14.562 14.016 1 96.19 204 ILE A C 1
ATOM 1632 O O . ILE A 1 204 ? 10.703 15.031 13.516 1 96.19 204 ILE A O 1
ATOM 1636 N N . MET A 1 205 ? 8.477 14.883 13.578 1 96.62 205 MET A N 1
ATOM 1637 C CA . MET A 1 205 ? 8.297 15.82 12.477 1 96.62 205 MET A CA 1
ATOM 1638 C C . MET A 1 205 ? 8.789 17.219 12.859 1 96.62 205 MET A C 1
ATOM 1640 O O . MET A 1 205 ? 9.375 17.922 12.031 1 96.62 205 MET A O 1
ATOM 1644 N N . LEU A 1 206 ? 8.516 17.578 14.086 1 95.5 206 LEU A N 1
ATOM 1645 C CA . LEU A 1 206 ? 8.953 18.875 14.562 1 95.5 206 LEU A CA 1
ATOM 1646 C C . LEU A 1 206 ? 10.477 18.984 14.578 1 95.5 206 LEU A C 1
ATOM 1648 O O . LEU A 1 206 ? 11.039 20 14.164 1 95.5 206 LEU A O 1
ATOM 1652 N N . MET A 1 207 ? 11.102 17.969 15.031 1 95 207 MET A N 1
ATOM 1653 C CA . MET A 1 207 ? 12.562 17.953 15.07 1 95 207 MET A CA 1
ATOM 1654 C C . MET A 1 207 ? 13.141 18.031 13.656 1 95 207 MET A C 1
ATOM 1656 O O . MET A 1 207 ? 14.047 18.828 13.391 1 95 207 MET A O 1
ATOM 1660 N N . ALA A 1 208 ? 12.586 17.219 12.789 1 97 208 ALA A N 1
ATOM 1661 C CA . ALA A 1 208 ? 13.078 17.172 11.414 1 97 208 ALA A CA 1
ATOM 1662 C C . ALA A 1 208 ? 12.773 18.469 10.68 1 97 208 ALA A C 1
ATOM 1664 O O . ALA A 1 208 ? 13.617 19 9.953 1 97 208 ALA A O 1
ATOM 1665 N N . SER A 1 209 ? 11.57 19.016 10.836 1 96.06 209 SER A N 1
ATOM 1666 C CA . SER A 1 209 ? 11.211 20.25 10.164 1 96.06 209 SER A CA 1
ATOM 1667 C C . SER A 1 209 ? 12.055 21.422 10.656 1 96.06 209 SER A C 1
ATOM 1669 O O . SER A 1 209 ? 12.43 22.297 9.875 1 96.06 209 SER A O 1
ATOM 1671 N N . SER A 1 210 ? 12.352 21.453 11.906 1 93.44 210 SER A N 1
ATOM 1672 C CA . SER A 1 210 ? 13.203 22.5 12.445 1 93.44 210 SER A CA 1
ATOM 1673 C C . SER A 1 210 ? 14.578 22.5 11.797 1 93.44 210 SER A C 1
ATOM 1675 O O . SER A 1 210 ? 15.117 23.562 11.461 1 93.44 210 SER A O 1
ATOM 1677 N N . PHE A 1 211 ? 15.141 21.375 11.695 1 95.19 211 PHE A N 1
ATOM 1678 C CA . PHE A 1 211 ? 16.438 21.219 11.023 1 95.19 211 PHE A CA 1
ATOM 1679 C C . PHE A 1 211 ? 16.344 21.719 9.586 1 95.19 211 PHE A C 1
ATOM 1681 O O . PHE A 1 211 ? 17.203 22.469 9.125 1 95.19 211 PHE A O 1
ATOM 1688 N N . LEU A 1 212 ? 15.328 21.297 8.859 1 94.81 212 LEU A N 1
ATOM 1689 C CA . LEU A 1 212 ? 15.164 21.625 7.445 1 94.81 212 LEU A CA 1
ATOM 1690 C C . LEU A 1 212 ? 14.922 23.125 7.258 1 94.81 212 LEU A C 1
ATOM 1692 O O . LEU A 1 212 ? 15.461 23.734 6.332 1 94.81 212 LEU A O 1
ATOM 1696 N N . LEU A 1 213 ? 14.141 23.719 8.133 1 91.62 213 LEU A N 1
ATOM 1697 C CA . LEU A 1 213 ? 13.727 25.109 7.988 1 91.62 213 LEU A CA 1
ATOM 1698 C C . LEU A 1 213 ? 14.797 26.062 8.516 1 91.62 213 LEU A C 1
ATOM 1700 O O . LEU A 1 213 ? 14.992 27.156 7.973 1 91.62 213 LEU A O 1
ATOM 1704 N N . ASN A 1 214 ? 15.57 25.578 9.508 1 89.88 214 ASN A N 1
ATOM 1705 C CA . ASN A 1 214 ? 16.391 26.547 10.227 1 89.88 214 ASN A CA 1
ATOM 1706 C C . ASN A 1 214 ? 17.875 26.172 10.188 1 89.88 214 ASN A C 1
ATOM 1708 O O . ASN A 1 214 ? 18.719 26.891 10.727 1 89.88 214 ASN A O 1
ATOM 1712 N N . ALA A 1 215 ? 18.203 25.094 9.609 1 90.62 215 ALA A N 1
ATOM 1713 C CA . ALA A 1 215 ? 19.609 24.703 9.617 1 90.62 215 ALA A CA 1
ATOM 1714 C C . ALA A 1 215 ? 20.094 24.359 8.211 1 90.62 215 ALA A C 1
ATOM 1716 O O . ALA A 1 215 ? 21.266 24.047 8.016 1 90.62 215 ALA A O 1
ATOM 1717 N N . CYS A 1 216 ? 19.234 24.328 7.27 1 91.81 216 CYS A N 1
ATOM 1718 C CA . CYS A 1 216 ? 19.594 24.016 5.887 1 91.81 216 CYS A CA 1
ATOM 1719 C C . CYS A 1 216 ? 19.406 25.234 4.996 1 91.81 216 CYS A C 1
ATOM 1721 O O . CYS A 1 216 ? 18.281 25.562 4.605 1 91.81 216 CYS A O 1
ATOM 1723 N N . TYR A 1 217 ? 20.516 25.859 4.551 1 91.19 217 TYR A N 1
ATOM 1724 C CA . TYR A 1 217 ? 20.406 27.125 3.855 1 91.19 217 TYR A CA 1
ATOM 1725 C C . TYR A 1 217 ? 20.828 27 2.396 1 91.19 217 TYR A C 1
ATOM 1727 O O . TYR A 1 217 ? 20.266 27.656 1.521 1 91.19 217 TYR A O 1
ATOM 1735 N N . GLU A 1 218 ? 21.75 26.109 2.146 1 94.19 218 GLU A N 1
ATOM 1736 C CA . GLU A 1 218 ? 22.25 25.969 0.782 1 94.19 218 GLU A CA 1
ATOM 1737 C C . GLU A 1 218 ? 21.531 24.844 0.047 1 94.19 218 GLU A C 1
ATOM 1739 O O . GLU A 1 218 ? 21.297 23.766 0.614 1 94.19 218 GLU A O 1
ATOM 1744 N N . GLU A 1 219 ? 21.156 25.172 -1.184 1 95.56 219 GLU A N 1
ATOM 1745 C CA . GLU A 1 219 ? 20.562 24.141 -2.031 1 95.56 219 GLU A CA 1
ATOM 1746 C C . GLU A 1 219 ? 21.469 22.922 -2.16 1 95.56 219 GLU A C 1
ATOM 1748 O O . GLU A 1 219 ? 22.672 23.062 -2.348 1 95.56 219 GLU A O 1
ATOM 1753 N N . ASN A 1 220 ? 20.891 21.734 -1.994 1 97.19 220 ASN A N 1
ATOM 1754 C CA . ASN A 1 220 ? 21.578 20.453 -2.133 1 97.19 220 ASN A CA 1
ATOM 1755 C C . ASN A 1 220 ? 22.734 20.328 -1.132 1 97.19 220 ASN A C 1
ATOM 1757 O O . ASN A 1 220 ? 23.781 19.781 -1.45 1 97.19 220 ASN A O 1
ATOM 1761 N N . GLU A 1 221 ? 22.531 20.891 0.018 1 96.31 221 GLU A N 1
ATOM 1762 C CA . GLU A 1 221 ? 23.531 20.906 1.078 1 96.31 221 GLU A CA 1
ATOM 1763 C C . GLU A 1 221 ? 23.766 19.5 1.635 1 96.31 221 GLU A C 1
ATOM 1765 O O . GLU A 1 221 ? 24.875 19.172 2.041 1 96.31 221 GLU A O 1
ATOM 1770 N N . HIS A 1 222 ? 22.766 18.719 1.692 1 97.75 222 HIS A N 1
ATOM 1771 C CA . HIS A 1 222 ? 22.828 17.391 2.291 1 97.75 222 HIS A CA 1
ATOM 1772 C C . HIS A 1 222 ? 22.422 16.312 1.287 1 97.75 222 HIS A C 1
ATOM 1774 O O . HIS A 1 222 ? 21.781 16.609 0.272 1 97.75 222 HIS A O 1
ATOM 1780 N N . VAL A 1 223 ? 22.828 15.078 1.597 1 98.44 223 VAL A N 1
ATOM 1781 C CA . VAL A 1 223 ? 22.5 13.93 0.757 1 98.44 223 VAL A CA 1
ATOM 1782 C C . VAL A 1 223 ? 22.016 12.773 1.629 1 98.44 223 VAL A C 1
ATOM 1784 O O . VAL A 1 223 ? 22.531 12.555 2.727 1 98.44 223 VAL A O 1
ATOM 1787 N N . ILE A 1 224 ? 20.984 12.141 1.21 1 98.69 224 ILE A N 1
ATOM 1788 C CA . ILE A 1 224 ? 20.5 10.938 1.883 1 98.69 224 ILE A CA 1
ATOM 1789 C C . ILE A 1 224 ? 20.281 9.828 0.858 1 98.69 224 ILE A C 1
ATOM 1791 O O . ILE A 1 224 ? 20.297 10.07 -0.35 1 98.69 224 ILE A O 1
ATOM 1795 N N . TYR A 1 225 ? 20.172 8.633 1.401 1 98.69 225 TYR A N 1
ATOM 1796 C CA . TYR A 1 225 ? 19.875 7.426 0.636 1 98.69 225 TYR A CA 1
ATOM 1797 C C . TYR A 1 225 ? 18.625 6.723 1.177 1 98.69 225 TYR A C 1
ATOM 1799 O O . TYR A 1 225 ? 18.734 5.672 1.815 1 98.69 225 TYR A O 1
ATOM 1807 N N . PRO A 1 226 ? 17.453 7.254 0.801 1 98.31 226 PRO A N 1
ATOM 1808 C CA . PRO A 1 226 ? 16.219 6.895 1.487 1 98.31 226 PRO A CA 1
ATOM 1809 C C . PRO A 1 226 ? 15.773 5.461 1.193 1 98.31 226 PRO A C 1
ATOM 1811 O O . PRO A 1 226 ? 14.945 4.91 1.918 1 98.31 226 PRO A O 1
ATOM 1814 N N . TYR A 1 227 ? 16.344 4.785 0.194 1 98.19 227 TYR A N 1
ATOM 1815 C CA . TYR A 1 227 ? 15.852 3.488 -0.248 1 98.19 227 TYR A CA 1
ATOM 1816 C C . TYR A 1 227 ? 16.875 2.393 0.015 1 98.19 227 TYR A C 1
ATOM 1818 O O . TYR A 1 227 ? 16.75 1.282 -0.508 1 98.19 227 TYR A O 1
ATOM 1826 N N . ALA A 1 228 ? 17.844 2.721 0.796 1 97.94 228 ALA A N 1
ATOM 1827 C CA . ALA A 1 228 ? 18.984 1.828 1.014 1 97.94 228 ALA A CA 1
ATOM 1828 C C . ALA A 1 228 ? 18.531 0.505 1.624 1 97.94 228 ALA A C 1
ATOM 1830 O O . ALA A 1 228 ? 19.172 -0.531 1.418 1 97.94 228 ALA A O 1
ATOM 1831 N N . LEU A 1 229 ? 17.438 0.519 2.297 1 96.12 229 LEU A N 1
ATOM 1832 C CA . LEU A 1 229 ? 17.016 -0.686 3.002 1 96.12 229 LEU A CA 1
ATOM 1833 C C . LEU A 1 229 ? 15.867 -1.373 2.264 1 96.12 229 LEU A C 1
ATOM 1835 O O . LEU A 1 229 ? 15.305 -2.354 2.756 1 96.12 229 LEU A O 1
ATOM 1839 N N . ASP A 1 230 ? 15.492 -0.937 1.087 1 94.75 230 ASP A N 1
ATOM 1840 C CA . ASP A 1 230 ? 14.453 -1.583 0.283 1 94.75 230 ASP A CA 1
ATOM 1841 C C . ASP A 1 230 ? 14.922 -2.951 -0.21 1 94.75 230 ASP A C 1
ATOM 1843 O O . ASP A 1 230 ? 16.078 -3.125 -0.574 1 94.75 230 ASP A O 1
ATOM 1847 N N . LYS A 1 231 ? 13.992 -3.912 -0.32 1 92.44 231 LYS A N 1
ATOM 1848 C CA . LYS A 1 231 ? 14.359 -5.27 -0.707 1 92.44 231 LYS A CA 1
ATOM 1849 C C . LYS A 1 231 ? 13.594 -5.715 -1.952 1 92.44 231 LYS A C 1
ATOM 1851 O O . LYS A 1 231 ? 14.062 -6.582 -2.695 1 92.44 231 LYS A O 1
ATOM 1856 N N . SER A 1 232 ? 12.461 -5.148 -2.152 1 97.12 232 SER A N 1
ATOM 1857 C CA . SER A 1 232 ? 11.555 -5.605 -3.199 1 97.12 232 SER A CA 1
ATOM 1858 C C . SER A 1 232 ? 11.312 -4.512 -4.234 1 97.12 232 SER A C 1
ATOM 1860 O O . SER A 1 232 ? 11.625 -3.342 -3.994 1 97.12 232 SER A O 1
ATOM 1862 N N . ASN A 1 233 ? 10.875 -4.98 -5.41 1 98.44 233 ASN A N 1
ATOM 1863 C CA . ASN A 1 233 ? 10.305 -4.094 -6.422 1 98.44 233 ASN A CA 1
ATOM 1864 C C . ASN A 1 233 ? 11.359 -3.145 -6.988 1 98.44 233 ASN A C 1
ATOM 1866 O O . ASN A 1 233 ? 11.062 -1.981 -7.27 1 98.44 233 ASN A O 1
ATOM 1870 N N . SER A 1 234 ? 12.578 -3.609 -7.121 1 98.06 234 SER A N 1
ATOM 1871 C CA . SER A 1 234 ? 13.656 -2.807 -7.684 1 98.06 234 SER A CA 1
ATOM 1872 C C . SER A 1 234 ? 13.984 -3.24 -9.109 1 98.06 234 SER A C 1
ATOM 1874 O O . SER A 1 234 ? 13.977 -4.434 -9.414 1 98.06 234 SER A O 1
ATOM 1876 N N . TRP A 1 235 ? 14.281 -2.289 -9.938 1 98.5 235 TRP A N 1
ATOM 1877 C CA . TRP A 1 235 ? 14.688 -2.588 -11.305 1 98.5 235 TRP A CA 1
ATOM 1878 C C . TRP A 1 235 ? 16.188 -2.812 -11.383 1 98.5 235 TRP A C 1
ATOM 1880 O O . TRP A 1 235 ? 16.672 -3.602 -12.211 1 98.5 235 TRP A O 1
ATOM 1890 N N . SER A 1 236 ? 16.953 -2.07 -10.5 1 98.06 236 SER A N 1
ATOM 1891 C CA . SER A 1 236 ? 18.406 -2.176 -10.492 1 98.06 236 SER A CA 1
ATOM 1892 C C . SER A 1 236 ? 18.969 -1.967 -9.094 1 98.06 236 SER A C 1
ATOM 1894 O O . SER A 1 236 ? 18.297 -1.416 -8.219 1 98.06 236 SER A O 1
ATOM 1896 N N . TYR A 1 237 ? 20.219 -2.445 -8.891 1 97.25 237 TYR A N 1
ATOM 1897 C CA . TYR A 1 237 ? 20.922 -2.203 -7.633 1 97.25 237 TYR A CA 1
ATOM 1898 C C . TYR A 1 237 ? 21.125 -0.711 -7.402 1 97.25 237 TYR A C 1
ATOM 1900 O O . TYR A 1 237 ? 21 -0.226 -6.277 1 97.25 237 TYR A O 1
ATOM 1908 N N . ALA A 1 238 ? 21.375 0.021 -8.445 1 97.56 238 ALA A N 1
ATOM 1909 C CA . ALA A 1 238 ? 21.641 1.455 -8.367 1 97.56 238 ALA A CA 1
ATOM 1910 C C . ALA A 1 238 ? 20.406 2.211 -7.855 1 97.56 238 ALA A C 1
ATOM 1912 O O . ALA A 1 238 ? 20.547 3.229 -7.172 1 97.56 238 ALA A O 1
ATOM 1913 N N . ASP A 1 239 ? 19.234 1.725 -8.164 1 97.62 239 ASP A N 1
ATOM 1914 C CA . ASP A 1 239 ? 18 2.361 -7.707 1 97.62 239 ASP A CA 1
ATOM 1915 C C . ASP A 1 239 ? 17.938 2.4 -6.18 1 97.62 239 ASP A C 1
ATOM 1917 O O . ASP A 1 239 ? 17.391 3.344 -5.602 1 97.62 239 ASP A O 1
ATOM 1921 N N . GLN A 1 240 ? 18.5 1.425 -5.602 1 96.88 240 GLN A N 1
ATOM 1922 C CA . GLN A 1 240 ? 18.453 1.267 -4.152 1 96.88 240 GLN A CA 1
ATOM 1923 C C . GLN A 1 240 ? 19.453 2.201 -3.465 1 96.88 240 GLN A C 1
ATOM 1925 O O . GLN A 1 240 ? 19.219 2.639 -2.334 1 96.88 240 GLN A O 1
ATOM 1930 N N . THR A 1 241 ? 20.531 2.494 -4.148 1 98.06 241 THR A N 1
ATOM 1931 C CA . THR A 1 241 ? 21.609 3.236 -3.5 1 98.06 241 THR A CA 1
ATOM 1932 C C . THR A 1 241 ? 21.766 4.625 -4.121 1 98.06 241 THR A C 1
ATOM 1934 O O . THR A 1 241 ? 22.797 5.27 -3.967 1 98.06 241 THR A O 1
ATOM 1937 N N . ARG A 1 242 ? 20.812 5.074 -4.84 1 98.06 242 ARG A N 1
ATOM 1938 C CA . ARG A 1 242 ? 20.906 6.387 -5.469 1 98.06 242 ARG A CA 1
ATOM 1939 C C . ARG A 1 242 ? 20.812 7.5 -4.434 1 98.06 242 ARG A C 1
ATOM 1941 O O . ARG A 1 242 ? 20.016 7.418 -3.5 1 98.06 242 ARG A O 1
ATOM 1948 N N . PRO A 1 243 ? 21.656 8.539 -4.594 1 98.44 243 PRO A N 1
ATOM 1949 C CA . PRO A 1 243 ? 21.609 9.688 -3.684 1 98.44 243 PRO A CA 1
ATOM 1950 C C . PRO A 1 243 ? 20.438 10.625 -3.969 1 98.44 243 PRO A C 1
ATOM 1952 O O . PRO A 1 243 ? 20.031 10.773 -5.125 1 98.44 243 PRO A O 1
ATOM 1955 N N . VAL A 1 244 ? 19.906 11.172 -2.982 1 98.56 244 VAL A N 1
ATOM 1956 C CA . VAL A 1 244 ? 18.906 12.234 -3.076 1 98.56 244 VAL A CA 1
ATOM 1957 C C . VAL A 1 244 ? 19.359 13.453 -2.275 1 98.56 244 VAL A C 1
ATOM 1959 O O . VAL A 1 244 ? 19.656 13.344 -1.086 1 98.56 244 VAL A O 1
ATOM 1962 N N . TYR A 1 245 ? 19.359 14.586 -2.902 1 98.5 245 TYR A N 1
ATOM 1963 C CA . TYR A 1 245 ? 19.906 15.789 -2.287 1 98.5 245 TYR A CA 1
ATOM 1964 C C . TYR A 1 245 ? 18.781 16.688 -1.772 1 98.5 245 TYR A C 1
ATOM 1966 O O . TYR A 1 245 ? 17.703 16.75 -2.365 1 98.5 245 TYR A O 1
ATOM 1974 N N . PHE A 1 246 ? 19.094 17.375 -0.719 1 98.12 246 PHE A N 1
ATOM 1975 C CA . PHE A 1 246 ? 18.156 18.328 -0.164 1 98.12 246 PHE A CA 1
ATOM 1976 C C . PHE A 1 246 ? 18.891 19.453 0.559 1 98.12 246 PHE A C 1
ATOM 1978 O O . PHE A 1 246 ? 20.047 19.297 0.937 1 98.12 246 PHE A O 1
ATOM 1985 N N . PRO A 1 247 ? 18.25 20.531 0.788 1 97.44 247 PRO A N 1
ATOM 1986 C CA . PRO A 1 247 ? 16.953 20.922 0.257 1 97.44 247 PRO A CA 1
ATOM 1987 C C . PRO A 1 247 ? 17 21.297 -1.222 1 97.44 247 PRO A C 1
ATOM 1989 O O . PRO A 1 247 ? 18.078 21.469 -1.781 1 97.44 247 PRO A O 1
ATOM 1992 N N . ASP A 1 248 ? 15.836 21.328 -1.873 1 97.44 248 ASP A N 1
ATOM 1993 C CA . ASP A 1 248 ? 15.781 21.641 -3.297 1 97.44 248 ASP A CA 1
ATOM 1994 C C . ASP A 1 248 ? 15.711 23.156 -3.52 1 97.44 248 ASP A C 1
ATOM 1996 O O . ASP A 1 248 ? 15.719 23.625 -4.66 1 97.44 248 ASP A O 1
ATOM 2000 N N . ILE A 1 249 ? 15.641 23.875 -2.449 1 92.81 249 ILE A N 1
ATOM 2001 C CA . ILE A 1 249 ? 15.602 25.328 -2.547 1 92.81 249 ILE A CA 1
ATOM 2002 C C . ILE A 1 249 ? 16.453 25.953 -1.438 1 92.81 249 ILE A C 1
ATOM 2004 O O . ILE A 1 249 ? 16.469 25.453 -0.31 1 92.81 249 ILE A O 1
ATOM 2008 N N . GLY A 1 250 ? 17.203 26.922 -1.84 1 86.94 250 GLY A N 1
ATOM 2009 C CA . GLY A 1 250 ? 17.984 27.656 -0.856 1 86.94 250 GLY A CA 1
ATOM 2010 C C . GLY A 1 250 ? 17.172 28.656 -0.063 1 86.94 250 GLY A C 1
ATOM 2011 O O . GLY A 1 250 ? 16.062 29.031 -0.468 1 86.94 250 GLY A O 1
ATOM 2012 N N . LYS A 1 251 ? 17.656 28.875 1.136 1 83.75 251 LYS A N 1
ATOM 2013 C CA . LYS A 1 251 ? 17.047 29.875 1.996 1 83.75 251 LYS A CA 1
ATOM 2014 C C . LYS A 1 251 ? 18.078 30.875 2.506 1 83.75 251 LYS A C 1
ATOM 2016 O O . LYS A 1 251 ? 19.25 30.547 2.648 1 83.75 251 LYS A O 1
ATOM 2021 N N . SER A 1 252 ? 17.609 32.094 2.578 1 76.62 252 SER A N 1
ATOM 2022 C CA . SER A 1 252 ? 18.5 33.125 3.148 1 76.62 252 SER A CA 1
ATOM 2023 C C . SER A 1 252 ? 18.594 32.969 4.664 1 76.62 252 SER A C 1
ATOM 2025 O O . SER A 1 252 ? 17.609 32.656 5.328 1 76.62 252 SER A O 1
ATOM 2027 N N . ARG A 1 253 ? 19.766 33.031 5.137 1 68.94 253 ARG A N 1
ATOM 2028 C CA . ARG A 1 253 ? 20.016 32.969 6.574 1 68.94 253 ARG A CA 1
ATOM 2029 C C . ARG A 1 253 ? 19.359 34.125 7.293 1 68.94 253 ARG A C 1
ATOM 2031 O O . ARG A 1 253 ? 18.984 34.031 8.461 1 68.94 253 ARG A O 1
ATOM 2038 N N . THR A 1 254 ? 19.375 35.219 6.629 1 60.75 254 THR A N 1
ATOM 2039 C CA . THR A 1 254 ? 18.875 36.469 7.223 1 60.75 254 THR A CA 1
ATOM 2040 C C . THR A 1 254 ? 17.375 36.594 7.031 1 60.75 254 THR A C 1
ATOM 2042 O O . THR A 1 254 ? 16.734 37.406 7.684 1 60.75 254 THR A O 1
ATOM 2045 N N . ASP A 1 255 ? 16.844 35.781 6.156 1 55.59 255 ASP A N 1
ATOM 2046 C CA . ASP A 1 255 ? 15.453 36.031 5.797 1 55.59 255 ASP A CA 1
ATOM 2047 C C . ASP A 1 255 ? 14.531 35 6.461 1 55.59 255 ASP A C 1
ATOM 2049 O O . ASP A 1 255 ? 13.82 34.25 5.781 1 55.59 255 ASP A O 1
ATOM 2053 N N . VAL A 1 256 ? 14.805 34.812 7.723 1 59 256 VAL A N 1
ATOM 2054 C CA . VAL A 1 256 ? 13.695 34.094 8.344 1 59 256 VAL A CA 1
ATOM 2055 C C . VAL A 1 256 ? 12.398 34.875 8.172 1 59 256 VAL A C 1
ATOM 2057 O O . VAL A 1 256 ? 12.297 36.031 8.633 1 59 256 VAL A O 1
ATOM 2060 N N . PRO A 1 257 ? 11.531 34.344 7.305 1 64.69 257 PRO A N 1
ATOM 2061 C CA . PRO A 1 257 ? 10.336 35.156 7.07 1 64.69 257 PRO A CA 1
ATOM 2062 C C . PRO A 1 257 ? 9.57 35.469 8.359 1 64.69 257 PRO A C 1
ATOM 2064 O O . PRO A 1 257 ? 9.258 34.562 9.125 1 64.69 257 PRO A O 1
ATOM 2067 N N . SER A 1 258 ? 9.57 36.75 8.898 1 77.62 258 SER A N 1
ATOM 2068 C CA . SER A 1 258 ? 8.82 37.219 10.062 1 77.62 258 SER A CA 1
ATOM 2069 C C . SER A 1 258 ? 7.355 36.812 9.969 1 77.62 258 SER A C 1
ATOM 2071 O O . SER A 1 258 ? 6.641 36.812 10.969 1 77.62 258 SER A O 1
ATOM 2073 N N . ASN A 1 259 ? 6.973 36.312 8.852 1 90.69 259 ASN A N 1
ATOM 2074 C CA . ASN A 1 259 ? 5.562 36 8.625 1 90.69 259 ASN A CA 1
ATOM 2075 C C . ASN A 1 259 ? 5.285 34.5 8.719 1 90.69 259 ASN A C 1
ATOM 2077 O O . ASN A 1 259 ? 4.262 34.031 8.227 1 90.69 259 ASN A O 1
ATOM 2081 N N . PHE A 1 260 ? 6.293 33.75 9.305 1 92.94 260 PHE A N 1
ATOM 2082 C CA . PHE A 1 260 ? 6.156 32.312 9.359 1 92.94 260 PHE A CA 1
ATOM 2083 C C . PHE A 1 260 ? 6.414 31.797 10.773 1 92.94 260 PHE A C 1
ATOM 2085 O O . PHE A 1 260 ? 7.43 32.125 11.383 1 92.94 260 PHE A O 1
ATOM 2092 N N . SER A 1 261 ? 5.48 31.062 11.328 1 92.88 261 SER A N 1
ATOM 2093 C CA . SER A 1 261 ? 5.656 30.438 12.641 1 92.88 261 SER A CA 1
ATOM 2094 C C . SER A 1 261 ? 5.102 29.016 12.648 1 92.88 261 SER A C 1
ATOM 2096 O O . SER A 1 261 ? 4.293 28.656 11.797 1 92.88 261 SER A O 1
ATOM 2098 N N . MET A 1 262 ? 5.629 28.219 13.57 1 92.44 262 MET A N 1
ATOM 2099 C CA . MET A 1 262 ? 5.168 26.859 13.781 1 92.44 262 MET A CA 1
ATOM 2100 C C . MET A 1 262 ? 4.723 26.641 15.227 1 92.44 262 MET A C 1
ATOM 2102 O O . MET A 1 262 ? 5.453 26.984 16.156 1 92.44 262 MET A O 1
ATOM 2106 N N . ILE A 1 263 ? 3.559 26.125 15.398 1 94.38 263 ILE A N 1
ATOM 2107 C CA . ILE A 1 263 ? 3.092 25.812 16.75 1 94.38 263 ILE A CA 1
ATOM 2108 C C . ILE A 1 263 ? 3.027 24.297 16.938 1 94.38 263 ILE A C 1
ATOM 2110 O O . ILE A 1 263 ? 2.498 23.578 16.078 1 94.38 263 ILE A O 1
ATOM 2114 N N . ALA A 1 264 ? 3.555 23.828 18.062 1 94.25 264 ALA A N 1
ATOM 2115 C CA . ALA A 1 264 ? 3.6 22.406 18.375 1 94.25 264 ALA A CA 1
ATOM 2116 C C . ALA A 1 264 ? 2.422 22 19.266 1 94.25 264 ALA A C 1
ATOM 2118 O O . ALA A 1 264 ? 2.037 22.75 20.172 1 94.25 264 ALA A O 1
ATOM 2119 N N . GLY A 1 265 ? 1.783 20.859 18.953 1 94.94 265 GLY A N 1
ATOM 2120 C CA . GLY A 1 265 ? 0.727 20.328 19.797 1 94.94 265 GLY A CA 1
ATOM 2121 C C . GLY A 1 265 ? -0.458 19.812 19.016 1 94.94 265 GLY A C 1
ATOM 2122 O O . GLY A 1 265 ? -0.499 19.938 17.781 1 94.94 265 GLY A O 1
ATOM 2123 N N . ASP A 1 266 ? -1.267 19.234 19.734 1 96.5 266 ASP A N 1
ATOM 2124 C CA . ASP A 1 266 ? -2.504 18.734 19.141 1 96.5 266 ASP A CA 1
ATOM 2125 C C . ASP A 1 266 ? -3.342 19.891 18.578 1 96.5 266 ASP A C 1
ATOM 2127 O O . ASP A 1 266 ? -3.521 20.906 19.25 1 96.5 266 ASP A O 1
ATOM 2131 N N . PHE A 1 267 ? -3.854 19.719 17.359 1 98.25 267 PHE A N 1
ATOM 2132 C CA . PHE A 1 267 ? -4.566 20.781 16.656 1 98.25 267 PHE A CA 1
ATOM 2133 C C . PHE A 1 267 ? -5.734 21.297 17.5 1 98.25 267 PHE A C 1
ATOM 2135 O O . PHE A 1 267 ? -5.898 22.5 17.672 1 98.25 267 PHE A O 1
ATOM 2142 N N . LEU A 1 268 ? -6.531 20.391 18.031 1 97.75 268 LEU A N 1
ATOM 2143 C CA . LEU A 1 268 ? -7.707 20.781 18.797 1 97.75 268 LEU A CA 1
ATOM 2144 C C . LEU A 1 268 ? -7.301 21.484 20.094 1 97.75 268 LEU A C 1
ATOM 2146 O O . LEU A 1 268 ? -7.93 22.453 20.5 1 97.75 268 LEU A O 1
ATOM 2150 N N . GLU A 1 269 ? -6.238 21.062 20.688 1 96.75 269 GLU A N 1
ATOM 2151 C CA . GLU A 1 269 ? -5.793 21.609 21.969 1 96.75 269 GLU A CA 1
ATOM 2152 C C . GLU A 1 269 ? -5.184 23 21.797 1 96.75 269 GLU A C 1
ATOM 2154 O O . GLU A 1 269 ? -5.484 23.906 22.562 1 96.75 269 GLU A O 1
ATOM 2159 N N . VAL A 1 270 ? -4.387 23.172 20.781 1 96.38 270 VAL A N 1
ATOM 2160 C CA . VAL A 1 270 ? -3.645 24.422 20.625 1 96.38 270 VAL A CA 1
ATOM 2161 C C . VAL A 1 270 ? -4.582 25.531 20.141 1 96.38 270 VAL A C 1
ATOM 2163 O O . VAL A 1 270 ? -4.27 26.719 20.25 1 96.38 270 VAL A O 1
ATOM 2166 N N . THR A 1 271 ? -5.719 25.156 19.594 1 97.19 271 THR A N 1
ATOM 2167 C CA . THR A 1 271 ? -6.617 26.141 19.016 1 97.19 271 THR A CA 1
ATOM 2168 C C . THR A 1 271 ? -7.805 26.406 19.938 1 97.19 271 THR A C 1
ATOM 2170 O O . THR A 1 271 ? -8.711 27.172 19.594 1 97.19 271 THR A O 1
ATOM 2173 N N . LEU A 1 272 ? -7.836 25.875 21.078 1 95.81 272 LEU A N 1
ATOM 2174 C CA . LEU A 1 272 ? -8.984 25.922 21.969 1 95.81 272 LEU A CA 1
ATOM 2175 C C . LEU A 1 272 ? -9.383 27.359 22.281 1 95.81 272 LEU A C 1
ATOM 2177 O O . LEU A 1 272 ? -10.57 27.672 22.359 1 95.81 272 LEU A O 1
ATOM 2181 N N . SER A 1 273 ? -8.453 28.219 22.391 1 94.69 273 SER A N 1
ATOM 2182 C CA . SER A 1 273 ? -8.734 29.594 22.828 1 94.69 273 SER A CA 1
ATOM 2183 C C . SER A 1 273 ? -8.828 30.547 21.641 1 94.69 273 SER A C 1
ATOM 2185 O O . SER A 1 273 ? -8.992 31.75 21.812 1 94.69 273 SER A O 1
ATOM 2187 N N . LYS A 1 274 ? -8.727 30.031 20.5 1 96.69 274 LYS A N 1
ATOM 2188 C CA . LYS A 1 274 ? -8.719 30.891 19.328 1 96.69 274 LYS A CA 1
ATOM 2189 C C . LYS A 1 274 ? -10.07 30.859 18.609 1 96.69 274 LYS A C 1
ATOM 2191 O O . LYS A 1 274 ? -10.742 29.828 18.594 1 96.69 274 LYS A O 1
ATOM 2196 N N . SER A 1 275 ? -10.492 31.969 18.156 1 97.62 275 SER A N 1
ATOM 2197 C CA . SER A 1 275 ? -11.68 32.125 17.328 1 97.62 275 SER A CA 1
ATOM 2198 C C . SER A 1 275 ? -11.492 33.219 16.281 1 97.62 275 SER A C 1
ATOM 2200 O O . SER A 1 275 ? -10.836 34.25 16.562 1 97.62 275 SER A O 1
ATOM 2202 N N . GLU A 1 276 ? -12.062 33 15.117 1 97.88 276 GLU A N 1
ATOM 2203 C CA . GLU A 1 276 ? -12.055 33.969 14.039 1 97.88 276 GLU A CA 1
ATOM 2204 C C . GLU A 1 276 ? -10.688 34.656 13.914 1 97.88 276 GLU A C 1
ATOM 2206 O O . GLU A 1 276 ? -10.594 35.875 13.922 1 97.88 276 GLU A O 1
ATOM 2211 N N . SER A 1 277 ? -9.695 33.781 13.727 1 98.06 277 SER A N 1
ATOM 2212 C CA . SER A 1 277 ? -8.312 34.25 13.797 1 98.06 277 SER A CA 1
ATOM 2213 C C . SER A 1 277 ? -7.645 34.219 12.43 1 98.06 277 SER A C 1
ATOM 2215 O O . SER A 1 277 ? -6.617 34.844 12.211 1 98.06 277 SER A O 1
ATOM 2217 N N . PHE A 1 278 ? -8.266 33.531 11.469 1 98.69 278 PHE A N 1
ATOM 2218 C CA . PHE A 1 278 ? -7.582 33.312 10.203 1 98.69 278 PHE A CA 1
ATOM 2219 C C . PHE A 1 278 ? -8.492 33.656 9.031 1 98.69 278 PHE A C 1
ATOM 2221 O O . PHE A 1 278 ? -9.703 33.438 9.094 1 98.69 278 PHE A O 1
ATOM 2228 N N . GLU A 1 279 ? -7.895 34.188 7.953 1 98.62 279 GLU A N 1
ATOM 2229 C CA . GLU A 1 279 ? -8.609 34.375 6.695 1 98.62 279 GLU A CA 1
ATOM 2230 C C . GLU A 1 279 ? -8.742 33.062 5.922 1 98.62 279 GLU A C 1
ATOM 2232 O O . GLU A 1 279 ? -9.719 32.875 5.199 1 98.62 279 GLU A O 1
ATOM 2237 N N . CYS A 1 280 ? -7.758 32.188 6.086 1 98.81 280 CYS A N 1
ATOM 2238 C CA . CYS A 1 280 ? -7.777 30.922 5.379 1 98.81 280 CYS A CA 1
ATOM 2239 C C . CYS A 1 280 ? -7.156 29.828 6.227 1 98.81 280 CYS A C 1
ATOM 2241 O O . CYS A 1 280 ? -6.227 30.078 6.992 1 98.81 280 CYS A O 1
ATOM 2243 N N . ILE A 1 281 ? -7.656 28.641 6.121 1 98.94 281 ILE A N 1
ATOM 2244 C CA . ILE A 1 281 ? -7.066 27.422 6.66 1 98.94 281 ILE A CA 1
ATOM 2245 C C . ILE A 1 281 ? -6.844 26.406 5.531 1 98.94 281 ILE A C 1
ATOM 2247 O O . ILE A 1 281 ? -7.758 26.141 4.746 1 98.94 281 ILE A O 1
ATOM 2251 N N . VAL A 1 282 ? -5.648 25.922 5.426 1 98.94 282 VAL A N 1
ATOM 2252 C CA . VAL A 1 282 ? -5.266 25 4.359 1 98.94 282 VAL A CA 1
ATOM 2253 C C . VAL A 1 282 ? -4.895 23.656 4.957 1 98.94 282 VAL A C 1
ATOM 2255 O O . VAL A 1 282 ? -3.934 23.547 5.723 1 98.94 282 VAL A O 1
ATOM 2258 N N . THR A 1 283 ? -5.668 22.625 4.648 1 98.88 283 THR A N 1
ATOM 2259 C CA . THR A 1 283 ? -5.395 21.281 5.113 1 98.88 283 THR A CA 1
ATOM 2260 C C . THR A 1 283 ? -4.961 20.391 3.951 1 98.88 283 THR A C 1
ATOM 2262 O O . THR A 1 283 ? -5.734 20.156 3.018 1 98.88 283 THR A O 1
ATOM 2265 N N . ALA A 1 284 ? -3.797 19.984 3.957 1 98.75 284 ALA A N 1
ATOM 2266 C CA . ALA A 1 284 ? -3.246 19.031 2.998 1 98.75 284 ALA A CA 1
ATOM 2267 C C . ALA A 1 284 ? -2.814 17.75 3.693 1 98.75 284 ALA A C 1
ATOM 2269 O O . ALA A 1 284 ? -1.921 17.766 4.543 1 98.75 284 ALA A O 1
ATOM 2270 N N . TRP A 1 285 ? -3.496 16.609 3.307 1 98.19 285 TRP A N 1
ATOM 2271 C CA . TRP A 1 285 ? -3.186 15.328 3.93 1 98.19 285 TRP A CA 1
ATOM 2272 C C . TRP A 1 285 ? -3.309 15.414 5.445 1 98.19 285 TRP A C 1
ATOM 2274 O O . TRP A 1 285 ? -2.406 14.992 6.176 1 98.19 285 TRP A O 1
ATOM 2284 N N . PHE A 1 286 ? -4.492 15.922 5.938 1 98.69 286 PHE A N 1
ATOM 2285 C CA . PHE A 1 286 ? -4.512 16.219 7.363 1 98.69 286 PHE A CA 1
ATOM 2286 C C . PHE A 1 286 ? -5.797 15.719 8.008 1 98.69 286 PHE A C 1
ATOM 2288 O O . PHE A 1 286 ? -5.762 15.117 9.086 1 98.69 286 PHE A O 1
ATOM 2295 N N . ILE A 1 287 ? -6.91 15.852 7.445 1 98.62 287 ILE A N 1
ATOM 2296 C CA . ILE A 1 287 ? -8.172 15.711 8.164 1 98.62 287 ILE A CA 1
ATOM 2297 C C . ILE A 1 287 ? -8.383 14.258 8.562 1 98.62 287 ILE A C 1
ATOM 2299 O O . ILE A 1 287 ? -9.117 13.969 9.516 1 98.62 287 ILE A O 1
ATOM 2303 N N . ASP A 1 288 ? -7.734 13.312 7.883 1 98 288 ASP A N 1
ATOM 2304 C CA . ASP A 1 288 ? -7.887 11.898 8.211 1 98 288 ASP A CA 1
ATOM 2305 C C . ASP A 1 288 ? -7.074 11.531 9.453 1 98 288 ASP A C 1
ATOM 2307 O O . ASP A 1 288 ? -7.129 10.391 9.922 1 98 288 ASP A O 1
ATOM 2311 N N . THR A 1 289 ? -6.355 12.484 10.016 1 97.12 289 THR A N 1
ATOM 2312 C CA . THR A 1 289 ? -5.598 12.25 11.242 1 97.12 289 THR A CA 1
ATOM 2313 C C . THR A 1 289 ? -6.484 12.414 12.469 1 97.12 289 THR A C 1
ATOM 2315 O O . THR A 1 289 ? -6.074 12.102 13.586 1 97.12 289 THR A O 1
ATOM 2318 N N . ALA A 1 290 ? -7.691 12.867 12.359 1 95.75 290 ALA A N 1
ATOM 2319 C CA . ALA A 1 290 ? -8.602 13.125 13.469 1 95.75 290 ALA A CA 1
ATOM 2320 C C . ALA A 1 290 ? -9.188 11.828 14.016 1 95.75 290 ALA A C 1
ATOM 2322 O O . ALA A 1 290 ? -9.5 10.914 13.258 1 95.75 290 ALA A O 1
ATOM 2323 N N . LYS A 1 291 ? -9.336 11.875 15.32 1 94 291 LYS A N 1
ATOM 2324 C CA . LYS A 1 291 ? -10.156 10.812 15.898 1 94 291 LYS A CA 1
ATOM 2325 C C . LYS A 1 291 ? -11.617 10.961 15.469 1 94 291 LYS A C 1
ATOM 2327 O O . LYS A 1 291 ? -12.273 9.977 15.117 1 94 291 LYS A O 1
ATOM 2332 N N . SER A 1 292 ? -12.062 12.125 15.57 1 94.06 292 SER A N 1
ATOM 2333 C CA . SER A 1 292 ? -13.352 12.516 15.016 1 94.06 292 SER A CA 1
ATOM 2334 C C . SER A 1 292 ? -13.211 13.688 14.047 1 94.06 292 SER A C 1
ATOM 2336 O O . SER A 1 292 ? -12.961 14.82 14.469 1 94.06 292 SER A O 1
ATOM 2338 N N . ILE A 1 293 ? -13.484 13.453 12.812 1 96.25 293 ILE A N 1
ATOM 2339 C CA . ILE A 1 293 ? -13.312 14.461 11.773 1 96.25 293 ILE A CA 1
ATOM 2340 C C . ILE A 1 293 ? -14.305 15.602 11.984 1 96.25 293 ILE A C 1
ATOM 2342 O O . ILE A 1 293 ? -14.062 16.734 11.555 1 96.25 293 ILE A O 1
ATOM 2346 N N . ILE A 1 294 ? -15.383 15.391 12.672 1 96.56 294 ILE A N 1
ATOM 2347 C CA . ILE A 1 294 ? -16.391 16.406 12.961 1 96.56 294 ILE A CA 1
ATOM 2348 C C . ILE A 1 294 ? -15.773 17.516 13.828 1 96.56 294 ILE A C 1
ATOM 2350 O O . ILE A 1 294 ? -16.016 18.703 13.602 1 96.56 294 ILE A O 1
ATOM 2354 N N . ASP A 1 295 ? -14.977 17.078 14.766 1 96.75 295 ASP A N 1
ATOM 2355 C CA . ASP A 1 295 ? -14.305 18.031 15.633 1 96.75 295 ASP A CA 1
ATOM 2356 C C . ASP A 1 295 ? -13.383 18.938 14.82 1 96.75 295 ASP A C 1
ATOM 2358 O O . ASP A 1 295 ? -13.289 20.141 15.102 1 96.75 295 ASP A O 1
ATOM 2362 N N . TYR A 1 296 ? -12.672 18.391 13.875 1 98.31 296 TYR A N 1
ATOM 2363 C CA . TYR A 1 296 ? -11.805 19.188 13.016 1 98.31 296 TYR A CA 1
ATOM 2364 C C . TYR A 1 296 ? -12.609 20.188 12.211 1 98.31 296 TYR A C 1
ATOM 2366 O O . TYR A 1 296 ? -12.242 21.359 12.125 1 98.31 296 TYR A O 1
ATOM 2374 N N . ILE A 1 297 ? -13.734 19.766 11.68 1 98.56 297 ILE A N 1
ATOM 2375 C CA . ILE A 1 297 ? -14.57 20.609 10.836 1 98.56 297 ILE A CA 1
ATOM 2376 C C . ILE A 1 297 ? -15.102 21.781 11.648 1 98.56 297 ILE A C 1
ATOM 2378 O O . ILE A 1 297 ? -15 22.938 11.227 1 98.56 297 ILE A O 1
ATOM 2382 N N . GLU A 1 298 ? -15.602 21.516 12.766 1 97.94 298 GLU A N 1
ATOM 2383 C CA . GLU A 1 298 ? -16.156 22.547 13.625 1 97.94 298 GLU A CA 1
ATOM 2384 C C . GLU A 1 298 ? -15.078 23.516 14.086 1 97.94 298 GLU A C 1
ATOM 2386 O O . GLU A 1 298 ? -15.305 24.719 14.164 1 97.94 298 GLU A O 1
ATOM 2391 N N . THR A 1 299 ? -13.922 22.953 14.445 1 98.69 299 THR A N 1
ATOM 2392 C CA . THR A 1 299 ? -12.805 23.797 14.875 1 98.69 299 THR A CA 1
ATOM 2393 C C . THR A 1 299 ? -12.352 24.719 13.742 1 98.69 299 THR A C 1
ATOM 2395 O O . THR A 1 299 ? -12.109 25.906 13.969 1 98.69 299 THR A O 1
ATOM 2398 N N . ILE A 1 300 ? -12.281 24.203 12.531 1 98.88 300 ILE A N 1
ATOM 2399 C CA . ILE A 1 300 ? -11.875 25 11.375 1 98.88 300 ILE A CA 1
ATOM 2400 C C . ILE A 1 300 ? -12.891 26.125 11.148 1 98.88 300 ILE A C 1
ATOM 2402 O O . ILE A 1 300 ? -12.508 27.266 10.898 1 98.88 300 ILE A O 1
ATOM 2406 N N . TYR A 1 301 ? -14.156 25.797 11.273 1 98.75 301 TYR A N 1
ATOM 2407 C CA . TYR A 1 301 ? -15.203 26.797 11.117 1 98.75 301 TYR A CA 1
ATOM 2408 C C . TYR A 1 301 ? -15.047 27.906 12.164 1 98.75 301 TYR A C 1
ATOM 2410 O O . TYR A 1 301 ? -15.148 29.094 11.836 1 98.75 301 TYR A O 1
ATOM 2418 N N . ARG A 1 302 ? -14.812 27.516 13.367 1 98.56 302 ARG A N 1
ATOM 2419 C CA . ARG A 1 302 ? -14.648 28.469 14.461 1 98.56 302 ARG A CA 1
ATOM 2420 C C . ARG A 1 302 ? -13.43 29.359 14.234 1 98.56 302 ARG A C 1
ATOM 2422 O O . ARG A 1 302 ? -13.469 30.547 14.523 1 98.56 302 ARG A O 1
ATOM 2429 N N . LEU A 1 303 ? -12.383 28.828 13.742 1 98.81 303 LEU A N 1
ATOM 2430 C CA . LEU A 1 303 ? -11.109 29.516 13.594 1 98.81 303 LEU A CA 1
ATOM 2431 C C . LEU A 1 303 ? -11.156 30.516 12.445 1 98.81 303 LEU A C 1
ATOM 2433 O O . LEU A 1 303 ? -10.438 31.516 12.461 1 98.81 303 LEU A O 1
ATOM 2437 N N . LEU A 1 304 ? -12.016 30.281 11.453 1 98.81 304 LEU A N 1
ATOM 2438 C CA . LEU A 1 304 ? -12.086 31.125 10.273 1 98.81 304 LEU A CA 1
ATOM 2439 C C . LEU A 1 304 ? -12.891 32.406 10.562 1 98.81 304 LEU A C 1
ATOM 2441 O O . LEU A 1 304 ? -13.922 32.344 11.234 1 98.81 304 LEU A O 1
ATOM 2445 N N . LYS A 1 305 ? -12.406 33.5 10.109 1 98.38 305 LYS A N 1
ATOM 2446 C CA . LYS A 1 305 ? -13.195 34.75 10.102 1 98.38 305 LYS A CA 1
ATOM 2447 C C . LYS A 1 305 ? -14.367 34.656 9.125 1 98.38 305 LYS A C 1
ATOM 2449 O O . LYS A 1 305 ? -14.328 33.844 8.18 1 98.38 305 LYS A O 1
ATOM 2454 N N . PRO A 1 306 ? -15.414 35.5 9.445 1 98 306 PRO A N 1
ATOM 2455 C CA . PRO A 1 306 ? -16.453 35.594 8.414 1 98 306 PRO A CA 1
ATOM 2456 C C . PRO A 1 306 ? -15.891 35.906 7.035 1 98 306 PRO A C 1
ATOM 2458 O O . PRO A 1 306 ? -15.047 36.812 6.914 1 98 306 PRO A O 1
ATOM 2461 N N . GLY A 1 307 ? -16.281 35.156 6.059 1 97.88 307 GLY A N 1
ATOM 2462 C CA . GLY A 1 307 ? -15.758 35.344 4.719 1 97.88 307 GLY A CA 1
ATOM 2463 C C . GLY A 1 307 ? -14.492 34.531 4.461 1 97.88 307 GLY A C 1
ATOM 2464 O O . GLY A 1 307 ? -14 34.5 3.332 1 97.88 307 GLY A O 1
ATOM 2465 N N . GLY A 1 308 ? -13.984 33.875 5.512 1 98.44 308 GLY A N 1
ATOM 2466 C CA . GLY A 1 308 ? -12.766 33.094 5.391 1 98.44 308 GLY A CA 1
ATOM 2467 C C . GLY A 1 308 ? -12.953 31.812 4.582 1 98.44 308 GLY A C 1
ATOM 2468 O O . GLY A 1 308 ? -14.086 31.406 4.316 1 98.44 308 GLY A O 1
ATOM 2469 N N . CYS A 1 309 ? -11.844 31.219 4.176 1 98.5 309 CYS A N 1
ATOM 2470 C CA . CYS A 1 309 ? -11.922 30.062 3.289 1 98.5 309 CYS A CA 1
ATOM 2471 C C . CYS A 1 309 ? -11.141 28.891 3.861 1 98.5 309 CYS A C 1
ATOM 2473 O O . CYS A 1 309 ? -10.125 29.078 4.535 1 98.5 309 CYS A O 1
ATOM 2475 N N . TRP A 1 310 ? -11.664 27.703 3.654 1 98.94 310 TRP A N 1
ATOM 2476 C CA . TRP A 1 310 ? -11.016 26.438 3.955 1 98.94 310 TRP A CA 1
ATOM 2477 C C . TRP A 1 310 ? -10.68 25.672 2.674 1 98.94 310 TRP A C 1
ATOM 2479 O O . TRP A 1 310 ? -11.57 25.344 1.895 1 98.94 310 TRP A O 1
ATOM 2489 N N . LEU A 1 311 ? -9.43 25.516 2.42 1 98.94 311 LEU A N 1
ATOM 2490 C CA . LEU A 1 311 ? -8.953 24.688 1.316 1 98.94 311 LEU A CA 1
ATOM 2491 C C . LEU A 1 311 ? -8.453 23.344 1.824 1 98.94 311 LEU A C 1
ATOM 2493 O O . LEU A 1 311 ? -7.652 23.281 2.762 1 98.94 311 LEU A O 1
ATOM 2497 N N . ASN A 1 312 ? -8.938 22.25 1.214 1 98.94 312 ASN A N 1
ATOM 2498 C CA . ASN A 1 312 ? -8.555 20.906 1.64 1 98.94 312 ASN A CA 1
ATOM 2499 C C . ASN A 1 312 ? -8.109 20.062 0.459 1 98.94 312 ASN A C 1
ATOM 2501 O O . ASN A 1 312 ? -8.641 20.188 -0.646 1 98.94 312 ASN A O 1
ATOM 2505 N N . VAL A 1 313 ? -7.109 19.234 0.667 1 98.88 313 VAL A N 1
ATOM 2506 C CA . VAL A 1 313 ? -6.773 18.188 -0.298 1 98.88 313 VAL A CA 1
ATOM 2507 C C . VAL A 1 313 ? -6.207 16.969 0.431 1 98.88 313 VAL A C 1
ATOM 2509 O O . VAL A 1 313 ? -5.363 17.109 1.318 1 98.88 313 VAL A O 1
ATOM 2512 N N . GLY A 1 314 ? -6.695 15.789 0.134 1 98.62 314 GLY A N 1
ATOM 2513 C CA . GLY A 1 314 ? -6.156 14.562 0.707 1 98.62 314 GLY A CA 1
ATOM 2514 C C . GLY A 1 314 ? -7.141 13.414 0.686 1 98.62 314 GLY A C 1
ATOM 2515 O O . GLY A 1 314 ? -8.328 13.602 0.409 1 98.62 314 GLY A O 1
ATOM 2516 N N . PRO A 1 315 ? -6.621 12.266 0.953 1 98.5 315 PRO A N 1
ATOM 2517 C CA . PRO A 1 315 ? -7.5 11.102 1.105 1 98.5 315 PRO A CA 1
ATOM 2518 C C . PRO A 1 315 ? -8.125 11.016 2.496 1 98.5 315 PRO A C 1
ATOM 2520 O O . PRO A 1 315 ? -8.016 11.953 3.287 1 98.5 315 PRO A O 1
ATOM 2523 N N . LEU A 1 316 ? -8.875 9.977 2.697 1 98.56 316 LEU A N 1
ATOM 2524 C CA . LEU A 1 316 ? -9.445 9.688 4.008 1 98.56 316 LEU A CA 1
ATOM 2525 C C . LEU A 1 316 ? -8.914 8.359 4.547 1 98.56 316 LEU A C 1
ATOM 2527 O O . LEU A 1 316 ? -9.688 7.441 4.816 1 98.56 316 LEU A O 1
ATOM 2531 N N . THR A 1 317 ? -7.59 8.273 4.633 1 97.88 317 THR A N 1
ATOM 2532 C CA . THR A 1 317 ? -6.934 7.141 5.289 1 97.88 317 THR A CA 1
ATOM 2533 C C . THR A 1 317 ? -6.906 7.336 6.801 1 97.88 317 THR A C 1
ATOM 2535 O O . THR A 1 317 ? -5.91 7.805 7.355 1 97.88 317 THR A O 1
ATOM 2538 N N . TYR A 1 318 ? -7.891 6.906 7.445 1 97.44 318 TYR A N 1
ATOM 2539 C CA . TYR A 1 318 ? -8.086 7.211 8.859 1 97.44 318 TYR A CA 1
ATOM 2540 C C . TYR A 1 318 ? -6.992 6.57 9.703 1 97.44 318 TYR A C 1
ATOM 2542 O O . TYR A 1 318 ? -6.832 5.348 9.703 1 97.44 318 TYR A O 1
ATOM 2550 N N . HIS A 1 319 ? -6.336 7.32 10.5 1 92.75 319 HIS A N 1
ATOM 2551 C CA . HIS A 1 319 ? -5.125 6.938 11.211 1 92.75 319 HIS A CA 1
ATOM 2552 C C . HIS A 1 319 ? -5.445 6.008 12.375 1 92.75 319 HIS A C 1
ATOM 2554 O O . HIS A 1 319 ? -4.602 5.211 12.797 1 92.75 319 HIS A O 1
ATOM 2560 N N . TYR A 1 320 ? -6.602 6.062 12.898 1 92.19 320 TYR A N 1
ATOM 2561 C CA . TYR A 1 320 ? -6.906 5.352 14.133 1 92.19 320 TYR A CA 1
ATOM 2562 C C . TYR A 1 320 ? -7.824 4.164 13.867 1 92.19 320 TYR A C 1
ATOM 2564 O O . TYR A 1 320 ? -8.352 3.561 14.805 1 92.19 320 TYR A O 1
ATOM 2572 N N . GLU A 1 321 ? -7.996 3.811 12.68 1 89.31 321 GLU A N 1
ATOM 2573 C CA . GLU A 1 321 ? -9 2.816 12.312 1 89.31 321 GLU A CA 1
ATOM 2574 C C . GLU A 1 321 ? -8.711 1.471 12.969 1 89.31 321 GLU A C 1
ATOM 2576 O O . GLU A 1 321 ? -9.633 0.736 13.328 1 89.31 321 GLU A O 1
ATOM 2581 N N . ASP A 1 322 ? -7.484 1.087 13.188 1 83.06 322 ASP A N 1
ATOM 2582 C CA . ASP A 1 322 ? -7.16 -0.238 13.703 1 83.06 322 ASP A CA 1
ATOM 2583 C C . ASP A 1 322 ? -6.625 -0.15 15.133 1 83.06 322 ASP A C 1
ATOM 2585 O O . ASP A 1 322 ? -6.047 -1.111 15.641 1 83.06 322 ASP A O 1
ATOM 2589 N N . MET A 1 323 ? -6.785 0.969 15.773 1 85.56 323 MET A N 1
ATOM 2590 C CA . MET A 1 323 ? -6.352 1.128 17.156 1 85.56 323 MET A CA 1
ATOM 2591 C C . MET A 1 323 ? -7.5 0.846 18.125 1 85.56 323 MET A C 1
ATOM 2593 O O . MET A 1 323 ? -8.375 1.688 18.312 1 85.56 323 MET A O 1
ATOM 2597 N N . LEU A 1 324 ? -7.473 -0.243 18.766 1 79.56 324 LEU A N 1
ATOM 2598 C CA . LEU A 1 324 ? -8.578 -0.764 19.562 1 79.56 324 LEU A CA 1
ATOM 2599 C C . LEU A 1 324 ? -8.867 0.155 20.75 1 79.56 324 LEU A C 1
ATOM 2601 O O . LEU A 1 324 ? -10.031 0.317 21.141 1 79.56 324 LEU A O 1
ATOM 2605 N N . ASP A 1 325 ? -7.938 0.819 21.188 1 82.69 325 ASP A N 1
ATOM 2606 C CA . ASP A 1 325 ? -8.125 1.584 22.406 1 82.69 325 ASP A CA 1
ATOM 2607 C C . ASP A 1 325 ? -8.445 3.045 22.109 1 82.69 325 ASP A C 1
ATOM 2609 O O . ASP A 1 325 ? -8.664 3.842 23.016 1 82.69 325 ASP A O 1
ATOM 2613 N N . GLU A 1 326 ? -8.617 3.334 20.844 1 86.19 326 GLU A N 1
ATOM 2614 C CA . GLU A 1 326 ? -8.859 4.719 20.453 1 86.19 326 GLU A CA 1
ATOM 2615 C C . GLU A 1 326 ? -10.172 4.848 19.672 1 86.19 326 GLU A C 1
ATOM 2617 O O . GLU A 1 326 ? -10.562 3.936 18.953 1 86.19 326 GLU A O 1
ATOM 2622 N N . MET A 1 327 ? -10.805 5.949 19.984 1 89 327 MET A N 1
ATOM 2623 C CA . MET A 1 327 ? -11.961 6.285 19.156 1 89 327 MET A CA 1
ATOM 2624 C C . MET A 1 327 ? -11.531 6.605 17.719 1 89 327 MET A C 1
ATOM 2626 O O . MET A 1 327 ? -10.508 7.266 17.516 1 89 327 MET A O 1
ATOM 2630 N N . SER A 1 328 ? -12.25 6.02 16.797 1 91.25 328 SER A N 1
ATOM 2631 C CA . SER A 1 328 ? -12.016 6.32 15.391 1 91.25 328 SER A CA 1
ATOM 2632 C C . SER A 1 328 ? -13.328 6.398 14.617 1 91.25 328 SER A C 1
ATOM 2634 O O . SER A 1 328 ? -14.047 5.398 14.5 1 91.25 328 SER A O 1
ATOM 2636 N N . ILE A 1 329 ? -13.617 7.578 14.219 1 92 329 ILE A N 1
ATOM 2637 C CA . ILE A 1 329 ? -14.805 7.801 13.406 1 92 329 ILE A CA 1
ATOM 2638 C C . ILE A 1 329 ? -14.422 7.82 11.922 1 92 329 ILE A C 1
ATOM 2640 O O . ILE A 1 329 ? -13.797 8.773 11.453 1 92 329 ILE A O 1
ATOM 2644 N N . GLU A 1 330 ? -14.789 6.797 11.195 1 95.44 330 GLU A N 1
ATOM 2645 C CA . GLU A 1 330 ? -14.445 6.668 9.789 1 95.44 330 GLU A CA 1
ATOM 2646 C C . GLU A 1 330 ? -15.648 6.934 8.891 1 95.44 330 GLU A C 1
ATOM 2648 O O . GLU A 1 330 ? -16.531 6.074 8.75 1 95.44 330 GLU A O 1
ATOM 2653 N N . LEU A 1 331 ? -15.695 8.125 8.328 1 96.94 331 LEU A N 1
ATOM 2654 C CA . LEU A 1 331 ? -16.781 8.547 7.453 1 96.94 331 LEU A CA 1
ATOM 2655 C C . LEU A 1 331 ? -16.328 8.57 5.996 1 96.94 331 LEU A C 1
ATOM 2657 O O . LEU A 1 331 ? -15.188 8.961 5.707 1 96.94 331 LEU A O 1
ATOM 2661 N N . PRO A 1 332 ? -17.188 8.094 5.082 1 97.88 332 PRO A N 1
ATOM 2662 C CA . PRO A 1 332 ? -16.875 8.32 3.67 1 97.88 332 PRO A CA 1
ATOM 2663 C C . PRO A 1 332 ? -16.938 9.797 3.283 1 97.88 332 PRO A C 1
ATOM 2665 O O . PRO A 1 332 ? -17.453 10.617 4.047 1 97.88 332 PRO A O 1
ATOM 2668 N N . TYR A 1 333 ? -16.406 10.133 2.16 1 98.69 333 TYR A N 1
ATOM 2669 C CA . TYR A 1 333 ? -16.312 11.516 1.723 1 98.69 333 TYR A CA 1
ATOM 2670 C C . TYR A 1 333 ? -17.703 12.156 1.63 1 98.69 333 TYR A C 1
ATOM 2672 O O . TYR A 1 333 ? -17.875 13.328 1.977 1 98.69 333 TYR A O 1
ATOM 2680 N N . GLU A 1 334 ? -18.688 11.453 1.103 1 97.94 334 GLU A N 1
ATOM 2681 C CA . GLU A 1 334 ? -20.031 12.008 0.946 1 97.94 334 GLU A CA 1
ATOM 2682 C C . GLU A 1 334 ? -20.578 12.523 2.277 1 97.94 334 GLU A C 1
ATOM 2684 O O . GLU A 1 334 ? -21.25 13.555 2.322 1 97.94 334 GLU A O 1
ATOM 2689 N N . GLU A 1 335 ? -20.297 11.805 3.342 1 97.44 335 GLU A N 1
ATOM 2690 C CA . GLU A 1 335 ? -20.734 12.242 4.664 1 97.44 335 GLU A CA 1
ATOM 2691 C C . GLU A 1 335 ? -19.891 13.398 5.18 1 97.44 335 GLU A C 1
ATOM 2693 O O . GLU A 1 335 ? -20.406 14.297 5.852 1 97.44 335 GLU A O 1
ATOM 2698 N N . VAL A 1 336 ? -18.609 13.352 4.938 1 98.31 336 VAL A N 1
ATOM 2699 C CA . VAL A 1 336 ? -17.719 14.422 5.367 1 98.31 336 VAL A CA 1
ATOM 2700 C C . VAL A 1 336 ? -18.172 15.75 4.77 1 98.31 336 VAL A C 1
ATOM 2702 O O . VAL A 1 336 ? -18.359 16.734 5.492 1 98.31 336 VAL A O 1
ATOM 2705 N N . ILE A 1 337 ? -18.375 15.758 3.451 1 98.69 337 ILE A N 1
ATOM 2706 C CA . ILE A 1 337 ? -18.734 17 2.764 1 98.69 337 ILE A CA 1
ATOM 2707 C C . ILE A 1 337 ? -20.125 17.438 3.186 1 98.69 337 ILE A C 1
ATOM 2709 O O . ILE A 1 337 ? -20.406 18.641 3.242 1 98.69 337 ILE A O 1
ATOM 2713 N N . ARG A 1 338 ? -21.031 16.469 3.453 1 97.81 338 ARG A N 1
ATOM 2714 C CA . ARG A 1 338 ? -22.344 16.812 3.996 1 97.81 338 ARG A CA 1
ATOM 2715 C C . ARG A 1 338 ? -22.219 17.531 5.328 1 97.81 338 ARG A C 1
ATOM 2717 O O . ARG A 1 338 ? -22.891 18.547 5.562 1 97.81 338 ARG A O 1
ATOM 2724 N N . ILE A 1 339 ? -21.375 17.062 6.176 1 97.69 339 ILE A N 1
ATOM 2725 C CA . ILE A 1 339 ? -21.172 17.656 7.492 1 97.69 339 ILE A CA 1
ATOM 2726 C C . ILE A 1 339 ? -20.531 19.047 7.344 1 97.69 339 ILE A C 1
ATOM 2728 O O . ILE A 1 339 ? -20.859 19.969 8.094 1 97.69 339 ILE A O 1
ATOM 2732 N N . VAL A 1 340 ? -19.641 19.219 6.395 1 98.62 340 VAL A N 1
ATOM 2733 C CA . VAL A 1 340 ? -19.047 20.516 6.094 1 98.62 340 VAL A CA 1
ATOM 2734 C C . VAL A 1 340 ? -20.156 21.516 5.766 1 98.62 340 VAL A C 1
ATOM 2736 O O . VAL A 1 340 ? -20.172 22.625 6.32 1 98.62 340 VAL A O 1
ATOM 2739 N N . ARG A 1 341 ? -21.094 21.156 4.949 1 98.25 341 ARG A N 1
ATOM 2740 C CA . ARG A 1 341 ? -22.203 22.016 4.574 1 98.25 341 ARG A CA 1
ATOM 2741 C C . ARG A 1 341 ? -23.109 22.281 5.77 1 98.25 341 ARG A C 1
ATOM 2743 O O . ARG A 1 341 ? -23.531 23.422 6 1 98.25 341 ARG A O 1
ATOM 2750 N N . LEU A 1 342 ? -23.406 21.25 6.531 1 96.81 342 LEU A N 1
ATOM 2751 C CA . LEU A 1 342 ? -24.297 21.375 7.68 1 96.81 342 LEU A CA 1
ATOM 2752 C C . LEU A 1 342 ? -23.688 22.297 8.734 1 96.81 342 LEU A C 1
ATOM 2754 O O . LEU A 1 342 ? -24.422 22.953 9.484 1 96.81 342 LEU A O 1
ATOM 2758 N N . THR A 1 343 ? -22.406 22.281 8.828 1 97.19 343 THR A N 1
ATOM 2759 C CA . THR A 1 343 ? -21.703 23.125 9.797 1 97.19 343 THR A CA 1
ATOM 2760 C C . THR A 1 343 ? -21.859 24.609 9.445 1 97.19 343 THR A C 1
ATOM 2762 O O . THR A 1 343 ? -21.766 25.469 10.312 1 97.19 343 THR A O 1
ATOM 2765 N N . GLY A 1 344 ? -22.062 24.906 8.164 1 97.88 344 GLY A N 1
ATOM 2766 C CA . GLY A 1 344 ? -22.344 26.266 7.75 1 97.88 344 GLY A CA 1
ATOM 2767 C C . GLY A 1 344 ? -21.531 26.703 6.547 1 97.88 344 GLY A C 1
ATOM 2768 O O . GLY A 1 344 ? -21.719 27.812 6.027 1 97.88 344 GLY A O 1
ATOM 2769 N N . PHE A 1 345 ? -20.688 25.844 6.102 1 98.69 345 PHE A N 1
ATOM 2770 C CA . PHE A 1 345 ? -19.812 26.203 4.988 1 98.69 345 PHE A CA 1
ATOM 2771 C C . PHE A 1 345 ? -20.594 26.219 3.678 1 98.69 345 PHE A C 1
ATOM 2773 O O . PHE A 1 345 ? -21.484 25.406 3.471 1 98.69 345 PHE A O 1
ATOM 2780 N N . ASP A 1 346 ? -20.219 27.141 2.826 1 98.5 346 ASP A N 1
ATOM 2781 C CA . ASP A 1 346 ? -20.562 27.078 1.412 1 98.5 346 ASP A CA 1
ATOM 2782 C C . ASP A 1 346 ? -19.453 26.422 0.598 1 98.5 346 ASP A C 1
ATOM 2784 O O . ASP A 1 346 ? -18.391 27.016 0.4 1 98.5 346 ASP A O 1
ATOM 2788 N N . VAL A 1 347 ? -19.688 25.234 0.127 1 98.69 347 VAL A N 1
ATOM 2789 C CA . VAL A 1 347 ? -18.688 24.547 -0.685 1 98.69 347 VAL A CA 1
ATOM 2790 C C . VAL A 1 347 ? -18.75 25.062 -2.123 1 98.69 347 VAL A C 1
ATOM 2792 O O . VAL A 1 347 ? -19.719 24.797 -2.842 1 98.69 347 VAL A O 1
ATOM 2795 N N . VAL A 1 348 ? -17.703 25.672 -2.584 1 98.19 348 VAL A N 1
ATOM 2796 C CA . VAL A 1 348 ? -17.781 26.391 -3.848 1 98.19 348 VAL A CA 1
ATOM 2797 C C . VAL A 1 348 ? -17.016 25.641 -4.93 1 98.19 348 VAL A C 1
ATOM 2799 O O . VAL A 1 348 ? -17.188 25.906 -6.121 1 98.19 348 VAL A O 1
ATOM 2802 N N . ARG A 1 349 ? -16.188 24.719 -4.559 1 98.25 349 ARG A N 1
ATOM 2803 C CA . ARG A 1 349 ? -15.414 23.922 -5.508 1 98.25 349 ARG A CA 1
ATOM 2804 C C . ARG A 1 349 ? -15.117 22.531 -4.953 1 98.25 349 ARG A C 1
ATOM 2806 O O . ARG A 1 349 ? -14.812 22.391 -3.768 1 98.25 349 ARG A O 1
ATOM 2813 N N . GLU A 1 350 ? -15.289 21.531 -5.75 1 98.44 350 GLU A N 1
ATOM 2814 C CA . GLU A 1 350 ? -14.938 20.156 -5.445 1 98.44 350 GLU A CA 1
ATOM 2815 C C . GLU A 1 350 ? -14.266 19.469 -6.637 1 98.44 350 GLU A C 1
ATOM 2817 O O . GLU A 1 350 ? -14.719 19.609 -7.773 1 98.44 350 GLU A O 1
ATOM 2822 N N . GLU A 1 351 ? -13.164 18.844 -6.344 1 98.38 351 GLU A N 1
ATOM 2823 C CA . GLU A 1 351 ? -12.438 18.141 -7.387 1 98.38 351 GLU A CA 1
ATOM 2824 C C . GLU A 1 351 ? -11.758 16.891 -6.832 1 98.38 351 GLU A C 1
ATOM 2826 O O . GLU A 1 351 ? -11.609 16.75 -5.617 1 98.38 351 GLU A O 1
ATOM 2831 N N . ARG A 1 352 ? -11.516 15.922 -7.656 1 98.38 352 ARG A N 1
ATOM 2832 C CA . ARG A 1 352 ? -10.68 14.766 -7.332 1 98.38 352 ARG A CA 1
ATOM 2833 C C . ARG A 1 352 ? -9.305 14.891 -7.965 1 98.38 352 ARG A C 1
ATOM 2835 O O . ARG A 1 352 ? -9.18 15.211 -9.148 1 98.38 352 ARG A O 1
ATOM 2842 N N . ILE A 1 353 ? -8.273 14.703 -7.168 1 98.38 353 ILE A N 1
ATOM 2843 C CA . ILE A 1 353 ? -6.898 14.883 -7.629 1 98.38 353 ILE A CA 1
ATOM 2844 C C . ILE A 1 353 ? -6.102 13.602 -7.367 1 98.38 353 ILE A C 1
ATOM 2846 O O . ILE A 1 353 ? -6.098 13.086 -6.246 1 98.38 353 ILE A O 1
ATOM 2850 N N . VAL A 1 354 ? -5.457 13.125 -8.406 1 97.69 354 VAL A N 1
ATOM 2851 C CA . VAL A 1 354 ? -4.598 11.953 -8.258 1 97.69 354 VAL A CA 1
ATOM 2852 C C . VAL A 1 354 ? -3.211 12.383 -7.785 1 97.69 354 VAL A C 1
ATOM 2854 O O . VAL A 1 354 ? -2.65 13.359 -8.297 1 97.69 354 VAL A O 1
ATOM 2857 N N . SER A 1 355 ? -2.756 11.75 -6.754 1 97.06 355 SER A N 1
ATOM 2858 C CA . SER A 1 355 ? -1.412 12 -6.246 1 97.06 355 SER A CA 1
ATOM 2859 C C . SER A 1 355 ? -0.813 10.75 -5.613 1 97.06 355 SER A C 1
ATOM 2861 O O . SER A 1 355 ? -1.457 9.695 -5.574 1 97.06 355 SER A O 1
ATOM 2863 N N . TYR A 1 356 ? 0.422 10.859 -5.266 1 97.25 356 TYR A N 1
ATOM 2864 C CA . TYR A 1 356 ? 1.159 9.836 -4.535 1 97.25 356 TYR A CA 1
ATOM 2865 C C . TYR A 1 356 ? 1.611 10.359 -3.176 1 97.25 356 TYR A C 1
ATOM 2867 O O . TYR A 1 356 ? 1.38 11.523 -2.84 1 97.25 356 TYR A O 1
ATOM 2875 N N . TYR A 1 357 ? 2.102 9.453 -2.4 1 96.44 357 TYR A N 1
ATOM 2876 C CA . TYR A 1 357 ? 2.557 9.875 -1.083 1 96.44 357 TYR A CA 1
ATOM 2877 C C . TYR A 1 357 ? 3.809 9.117 -0.666 1 96.44 357 TYR A C 1
ATOM 2879 O O . TYR A 1 357 ? 3.736 7.938 -0.307 1 96.44 357 TYR A O 1
ATOM 2887 N N . THR A 1 358 ? 4.961 9.711 -0.706 1 96.75 358 THR A N 1
ATOM 2888 C CA . THR A 1 358 ? 6.27 9.219 -0.29 1 96.75 358 THR A CA 1
ATOM 2889 C C . THR A 1 358 ? 6.66 7.977 -1.081 1 96.75 358 THR A C 1
ATOM 2891 O O . THR A 1 358 ? 7.125 6.988 -0.507 1 96.75 358 THR A O 1
ATOM 2894 N N . ILE A 1 359 ? 6.391 8.016 -2.305 1 95.25 359 ILE A N 1
ATOM 2895 C CA . ILE A 1 359 ? 6.688 6.832 -3.109 1 95.25 359 ILE A CA 1
ATOM 2896 C C . ILE A 1 359 ? 8.164 6.832 -3.5 1 95.25 359 ILE A C 1
ATOM 2898 O O . ILE A 1 359 ? 8.805 7.887 -3.541 1 95.25 359 ILE A O 1
ATOM 2902 N N . ASN A 1 360 ? 8.773 5.672 -3.646 1 96.75 360 ASN A N 1
ATOM 2903 C CA . ASN A 1 360 ? 9.945 5.477 -4.492 1 96.75 360 ASN A CA 1
ATOM 2904 C C . ASN A 1 360 ? 9.578 5.473 -5.973 1 96.75 360 ASN A C 1
ATOM 2906 O O . ASN A 1 360 ? 9 4.504 -6.469 1 96.75 360 ASN A O 1
ATOM 2910 N N . ARG A 1 361 ? 9.891 6.523 -6.672 1 95.12 361 ARG A N 1
ATOM 2911 C CA . ARG A 1 361 ? 9.414 6.75 -8.031 1 95.12 361 ARG A CA 1
ATOM 2912 C C . ARG A 1 361 ? 9.961 5.695 -8.984 1 95.12 361 ARG A C 1
ATOM 2914 O O . ARG A 1 361 ? 9.43 5.508 -10.086 1 95.12 361 ARG A O 1
ATOM 2921 N N . LEU A 1 362 ? 11 5.066 -8.602 1 97.25 362 LEU A N 1
ATOM 2922 C CA . LEU A 1 362 ? 11.602 4.082 -9.492 1 97.25 362 LEU A CA 1
ATOM 2923 C C . LEU A 1 362 ? 11.156 2.67 -9.125 1 97.25 362 LEU A C 1
ATOM 2925 O O . LEU A 1 362 ? 11.477 1.711 -9.828 1 97.25 362 LEU A O 1
ATOM 2929 N N . SER A 1 363 ? 10.453 2.51 -8.055 1 98 363 SER A N 1
ATOM 2930 C CA . SER A 1 363 ? 10 1.202 -7.586 1 98 363 SER A CA 1
ATOM 2931 C C . SER A 1 363 ? 8.914 0.636 -8.492 1 98 363 SER A C 1
ATOM 2933 O O . SER A 1 363 ? 8.148 1.39 -9.094 1 98 363 SER A O 1
ATOM 2935 N N . MET A 1 364 ? 8.797 -0.679 -8.57 1 98.5 364 MET A N 1
ATOM 2936 C CA . MET A 1 364 ? 7.707 -1.335 -9.281 1 98.5 364 MET A CA 1
ATOM 2937 C C . MET A 1 364 ? 6.367 -1.069 -8.602 1 98.5 364 MET A C 1
ATOM 2939 O O . MET A 1 364 ? 5.312 -1.169 -9.234 1 98.5 364 MET A O 1
ATOM 2943 N N . LEU A 1 365 ? 6.422 -0.807 -7.395 1 98.12 365 LEU A N 1
ATOM 2944 C CA . LEU A 1 365 ? 5.211 -0.583 -6.613 1 98.12 365 LEU A CA 1
ATOM 2945 C C . LEU A 1 365 ? 5.074 0.888 -6.234 1 98.12 365 LEU A C 1
ATOM 2947 O O . LEU A 1 365 ? 6.004 1.481 -5.684 1 98.12 365 LEU A O 1
ATOM 2951 N N . GLN A 1 366 ? 3.945 1.453 -6.496 1 96.69 366 GLN A N 1
ATOM 2952 C CA . GLN A 1 366 ? 3.623 2.824 -6.113 1 96.69 366 GLN A CA 1
ATOM 2953 C C . GLN A 1 366 ? 2.182 2.936 -5.629 1 96.69 366 GLN A C 1
ATOM 2955 O O . GLN A 1 366 ? 1.249 2.559 -6.344 1 96.69 366 GLN A O 1
ATOM 2960 N N . ASN A 1 367 ? 1.991 3.453 -4.453 1 96.19 367 ASN A N 1
ATOM 2961 C CA . ASN A 1 367 ? 0.651 3.697 -3.934 1 96.19 367 ASN A CA 1
ATOM 2962 C C . ASN A 1 367 ? 0.058 4.988 -4.492 1 96.19 367 ASN A C 1
ATOM 2964 O O . ASN A 1 367 ? 0.592 6.074 -4.258 1 96.19 367 ASN A O 1
ATOM 2968 N N . GLN A 1 368 ? -0.981 4.848 -5.152 1 97.12 368 GLN A N 1
ATOM 2969 C CA . GLN A 1 368 ? -1.662 5.984 -5.766 1 97.12 368 GLN A CA 1
ATOM 2970 C C . GLN A 1 368 ? -2.912 6.367 -4.98 1 97.12 368 GLN A C 1
ATOM 2972 O O . GLN A 1 368 ? -3.668 5.5 -4.543 1 97.12 368 GLN A O 1
ATOM 2977 N N . TYR A 1 369 ? -3.111 7.676 -4.793 1 98.06 369 TYR A N 1
ATOM 2978 C CA . TYR A 1 369 ? -4.281 8.188 -4.086 1 98.06 369 TYR A CA 1
ATOM 2979 C C . TYR A 1 369 ? -5.113 9.086 -4.996 1 98.06 369 TYR A C 1
ATOM 2981 O O . TYR A 1 369 ? -4.57 9.875 -5.77 1 98.06 369 TYR A O 1
ATOM 2989 N N . THR A 1 370 ? -6.387 8.938 -4.969 1 98.44 370 THR A N 1
ATOM 2990 C CA . THR A 1 370 ? -7.312 9.953 -5.453 1 98.44 370 THR A CA 1
ATOM 2991 C C . THR A 1 370 ? -7.816 10.82 -4.305 1 98.44 370 THR A C 1
ATOM 2993 O O . THR A 1 370 ? -8.719 10.414 -3.568 1 98.44 370 THR A O 1
ATOM 2996 N N . CYS A 1 371 ? -7.301 11.977 -4.258 1 98.62 371 CYS A N 1
ATOM 2997 C CA . CYS A 1 371 ? -7.535 12.875 -3.129 1 98.62 371 CYS A CA 1
ATOM 2998 C C . CYS A 1 371 ? -8.773 13.734 -3.359 1 98.62 371 CYS A C 1
ATOM 3000 O O . CYS A 1 371 ? -9.047 14.133 -4.492 1 98.62 371 CYS A O 1
ATOM 3002 N N . ALA A 1 372 ? -9.508 13.984 -2.326 1 98.81 372 ALA A N 1
ATOM 3003 C CA . ALA A 1 372 ? -10.594 14.961 -2.377 1 98.81 372 ALA A CA 1
ATOM 3004 C C . ALA A 1 372 ? -10.07 16.375 -2.215 1 98.81 372 ALA A C 1
ATOM 3006 O O . ALA A 1 372 ? -9.391 16.688 -1.231 1 98.81 372 ALA A O 1
ATOM 3007 N N . PHE A 1 373 ? -10.312 17.188 -3.188 1 98.88 373 PHE A N 1
ATOM 3008 C CA . PHE A 1 373 ? -10.047 18.625 -3.119 1 98.88 373 PHE A CA 1
ATOM 3009 C C . PHE A 1 373 ? -11.344 19.406 -3 1 98.88 373 PHE A C 1
ATOM 3011 O O . PHE A 1 373 ? -12.305 19.156 -3.738 1 98.88 373 PHE A O 1
ATOM 3018 N N . PHE A 1 374 ? -11.422 20.312 -2.035 1 98.88 374 PHE A N 1
ATOM 3019 C CA . PHE A 1 374 ? -12.578 21.188 -2.014 1 98.88 374 PHE A CA 1
ATOM 3020 C C . PHE A 1 374 ? -12.203 22.562 -1.441 1 98.88 374 PHE A C 1
ATOM 3022 O O . PHE A 1 374 ? -11.203 22.688 -0.733 1 98.88 374 PHE A O 1
ATOM 3029 N N . GLU A 1 375 ? -12.898 23.531 -1.874 1 98.88 375 GLU A N 1
ATOM 3030 C CA . GLU A 1 375 ? -12.883 24.891 -1.349 1 98.88 375 GLU A CA 1
ATOM 3031 C C . GLU A 1 375 ? -14.203 25.234 -0.671 1 98.88 375 GLU A C 1
ATOM 3033 O O . GLU A 1 375 ? -15.266 25.156 -1.292 1 98.88 375 GLU A O 1
ATOM 3038 N N . ALA A 1 376 ? -14.141 25.562 0.577 1 98.88 376 ALA A N 1
ATOM 3039 C CA . ALA A 1 376 ? -15.32 25.922 1.367 1 98.88 376 ALA A CA 1
ATOM 3040 C C . ALA A 1 376 ? -15.156 27.312 1.979 1 98.88 376 ALA A C 1
ATOM 3042 O O . ALA A 1 376 ? -14.062 27.672 2.422 1 98.88 376 ALA A O 1
ATOM 3043 N N . VAL A 1 377 ? -16.266 28.078 1.985 1 98.81 377 VAL A N 1
ATOM 3044 C CA . VAL A 1 377 ? -16.219 29.453 2.461 1 98.81 377 VAL A CA 1
ATOM 3045 C C . VAL A 1 377 ? -17.203 29.625 3.619 1 98.81 377 VAL A C 1
ATOM 3047 O O . VAL A 1 377 ? -18.344 29.156 3.561 1 98.81 377 VAL A O 1
ATOM 3050 N N . LYS A 1 378 ? -16.719 30.172 4.691 1 98.56 378 LYS A N 1
ATOM 3051 C CA . LYS A 1 378 ? -17.594 30.609 5.773 1 98.56 378 LYS A CA 1
ATOM 3052 C C . LYS A 1 378 ? -18.391 31.859 5.375 1 98.56 378 LYS A C 1
ATOM 3054 O O . LYS A 1 378 ? -17.797 32.875 4.988 1 98.56 378 LYS A O 1
ATOM 3059 N N . PRO A 1 379 ? -19.688 31.812 5.465 1 97.44 379 PRO A N 1
ATOM 3060 C CA . PRO A 1 379 ? -20.484 32.969 5.062 1 97.44 379 PRO A CA 1
ATOM 3061 C C . PRO A 1 379 ? -20.156 34.219 5.863 1 97.44 379 PRO A C 1
ATOM 3063 O O . PRO A 1 379 ? -19.812 34.125 7.047 1 97.44 379 PRO A O 1
ATOM 3066 N N . ILE A 1 380 ? -20.391 35.406 5.223 1 93.62 380 ILE A N 1
ATOM 3067 C CA . ILE A 1 380 ? -20.078 36.688 5.836 1 93.62 380 ILE A CA 1
ATOM 3068 C C . ILE A 1 380 ? -21.047 36.938 6.996 1 93.62 380 ILE A C 1
ATOM 3070 O O . ILE A 1 380 ? -20.656 37.5 8.023 1 93.62 380 ILE A O 1
ATOM 3074 N N . SER A 1 381 ? -22.344 36.656 6.832 1 81.81 381 SER A N 1
ATOM 3075 C CA . SER A 1 381 ? -23.344 36.906 7.852 1 81.81 381 SER A CA 1
ATOM 3076 C C . SER A 1 381 ? -23.281 35.875 8.969 1 81.81 381 SER A C 1
ATOM 3078 O O . SER A 1 381 ? -24.062 35.906 9.922 1 81.81 381 SER A O 1
ATOM 3080 N N . SER A 1 382 ? -22.375 35.25 9.07 1 70.75 382 SER A N 1
ATOM 3081 C CA . SER A 1 382 ? -22.281 34.188 10.086 1 70.75 382 SER A CA 1
ATOM 3082 C C . SER A 1 382 ? -21.734 34.781 11.398 1 70.75 382 SER A C 1
ATOM 3084 O O . SER A 1 382 ? -20.953 35.719 11.391 1 70.75 382 SER A O 1
ATOM 3086 N N . MET B 1 1 ? 17 -101.438 -4.734 1 19.86 1 MET B N 1
ATOM 3087 C CA . MET B 1 1 ? 17.75 -100.438 -3.98 1 19.86 1 MET B CA 1
ATOM 3088 C C . MET B 1 1 ? 17 -99.125 -3.941 1 19.86 1 MET B C 1
ATOM 3090 O O . MET B 1 1 ? 16.234 -98.812 -4.859 1 19.86 1 MET B O 1
ATOM 3094 N N . SER B 1 2 ? 17.109 -98.25 -2.895 1 21.27 2 SER B N 1
ATOM 3095 C CA . SER B 1 2 ? 16.359 -97.438 -1.95 1 21.27 2 SER B CA 1
ATOM 3096 C C . SER B 1 2 ? 16.188 -96 -2.48 1 21.27 2 SER B C 1
ATOM 3098 O O . SER B 1 2 ? 15.516 -95.188 -1.85 1 21.27 2 SER B O 1
ATOM 3100 N N . THR B 1 3 ? 16.922 -95.562 -3.477 1 20.28 3 THR B N 1
ATOM 3101 C CA . THR B 1 3 ? 17.469 -94.188 -3.246 1 20.28 3 THR B CA 1
ATOM 3102 C C . THR B 1 3 ? 16.375 -93.125 -3.252 1 20.28 3 THR B C 1
ATOM 3104 O O . THR B 1 3 ? 15.211 -93.5 -3.518 1 20.28 3 THR B O 1
ATOM 3107 N N . CYS B 1 4 ? 16.625 -91.938 -3.881 1 22.75 4 CYS B N 1
ATOM 3108 C CA . CYS B 1 4 ? 16.812 -90.5 -3.529 1 22.75 4 CYS B CA 1
ATOM 3109 C C . CYS B 1 4 ? 15.539 -89.75 -3.826 1 22.75 4 CYS B C 1
ATOM 3111 O O . CYS B 1 4 ? 15.164 -89.562 -4.988 1 22.75 4 CYS B O 1
ATOM 3113 N N . GLY B 1 5 ? 14.469 -89.875 -3.1 1 23.69 5 GLY B N 1
ATOM 3114 C CA . GLY B 1 5 ? 13.109 -89.375 -3.188 1 23.69 5 GLY B CA 1
ATOM 3115 C C . GLY B 1 5 ? 13.016 -87.875 -3.117 1 23.69 5 GLY B C 1
ATOM 3116 O O . GLY B 1 5 ? 13.234 -87.25 -2.057 1 23.69 5 GLY B O 1
ATOM 3117 N N . THR B 1 6 ? 13.609 -87.188 -4.125 1 23.59 6 THR B N 1
ATOM 3118 C CA . THR B 1 6 ? 13.898 -85.75 -4.137 1 23.59 6 THR B CA 1
ATOM 3119 C C . THR B 1 6 ? 12.617 -84.938 -4.016 1 23.59 6 THR B C 1
ATOM 3121 O O . THR B 1 6 ? 11.805 -84.875 -4.938 1 23.59 6 THR B O 1
ATOM 3124 N N . SER B 1 7 ? 11.859 -85 -2.893 1 22.83 7 SER B N 1
ATOM 3125 C CA . SER B 1 7 ? 10.594 -84.312 -2.637 1 22.83 7 SER B CA 1
ATOM 3126 C C . SER B 1 7 ? 10.758 -82.812 -2.699 1 22.83 7 SER B C 1
ATOM 3128 O O . SER B 1 7 ? 11.523 -82.25 -1.93 1 22.83 7 SER B O 1
ATOM 3130 N N . THR B 1 8 ? 10.797 -82.188 -3.867 1 21.08 8 THR B N 1
ATOM 3131 C CA . THR B 1 8 ? 10.938 -80.75 -4.172 1 21.08 8 THR B CA 1
ATOM 3132 C C . THR B 1 8 ? 9.828 -79.938 -3.508 1 21.08 8 THR B C 1
ATOM 3134 O O . THR B 1 8 ? 8.656 -80.062 -3.881 1 21.08 8 THR B O 1
ATOM 3137 N N . ALA B 1 9 ? 9.828 -79.875 -2.113 1 26.48 9 ALA B N 1
ATOM 3138 C CA . ALA B 1 9 ? 8.859 -79.188 -1.307 1 26.48 9 ALA B CA 1
ATOM 3139 C C . ALA B 1 9 ? 8.781 -77.688 -1.755 1 26.48 9 ALA B C 1
ATOM 3141 O O . ALA B 1 9 ? 9.773 -77 -1.691 1 26.48 9 ALA B O 1
ATOM 3142 N N . ASP B 1 10 ? 8.039 -77.312 -2.869 1 21.98 10 ASP B N 1
ATOM 3143 C CA . ASP B 1 10 ? 7.734 -76.062 -3.449 1 21.98 10 ASP B CA 1
ATOM 3144 C C . ASP B 1 10 ? 7.238 -75.062 -2.381 1 21.98 10 ASP B C 1
ATOM 3146 O O . ASP B 1 10 ? 6.121 -75.188 -1.876 1 21.98 10 ASP B O 1
ATOM 3150 N N . SER B 1 11 ? 7.98 -74.812 -1.29 1 24.58 11 SER B N 1
ATOM 3151 C CA . SER B 1 11 ? 7.48 -73.938 -0.226 1 24.58 11 SER B CA 1
ATOM 3152 C C . SER B 1 11 ? 7.152 -72.562 -0.754 1 24.58 11 SER B C 1
ATOM 3154 O O . SER B 1 11 ? 8.008 -71.875 -1.332 1 24.58 11 SER B O 1
ATOM 3156 N N . GLU B 1 12 ? 5.906 -72.25 -1.178 1 24.33 12 GLU B N 1
ATOM 3157 C CA . GLU B 1 12 ? 5.281 -71 -1.555 1 24.33 12 GLU B CA 1
ATOM 3158 C C . GLU B 1 12 ? 5.465 -69.938 -0.465 1 24.33 12 GLU B C 1
ATOM 3160 O O . GLU B 1 12 ? 4.918 -70.062 0.632 1 24.33 12 GLU B O 1
ATOM 3165 N N . GLN B 1 13 ? 6.688 -69.438 -0.136 1 22.78 13 GLN B N 1
ATOM 3166 C CA . GLN B 1 13 ? 6.891 -68.375 0.823 1 22.78 13 GLN B CA 1
ATOM 3167 C C . GLN B 1 13 ? 6.086 -67.125 0.439 1 22.78 13 GLN B C 1
ATOM 3169 O O . GLN B 1 13 ? 6.281 -66.562 -0.638 1 22.78 13 GLN B O 1
ATOM 3174 N N . ASN B 1 14 ? 4.848 -67.125 0.906 1 25.47 14 ASN B N 1
ATOM 3175 C CA . ASN B 1 14 ? 3.959 -65.938 0.875 1 25.47 14 ASN B CA 1
ATOM 3176 C C . ASN B 1 14 ? 4.617 -64.688 1.496 1 25.47 14 ASN B C 1
ATOM 3178 O O . ASN B 1 14 ? 4.805 -64.625 2.713 1 25.47 14 ASN B O 1
ATOM 3182 N N . ASP B 1 15 ? 5.695 -64.188 0.942 1 25.03 15 ASP B N 1
ATOM 3183 C CA . ASP B 1 15 ? 6.262 -62.938 1.414 1 25.03 15 ASP B CA 1
ATOM 3184 C C . ASP B 1 15 ? 5.203 -61.812 1.448 1 25.03 15 ASP B C 1
ATOM 3186 O O . ASP B 1 15 ? 4.727 -61.375 0.401 1 25.03 15 ASP B O 1
ATOM 3190 N N . ASN B 1 16 ? 4.293 -61.875 2.441 1 25.97 16 ASN B N 1
ATOM 3191 C CA . ASN B 1 16 ? 3.395 -60.781 2.74 1 25.97 16 ASN B CA 1
ATOM 3192 C C . ASN B 1 16 ? 4.164 -59.469 2.939 1 25.97 16 ASN B C 1
ATOM 3194 O O . ASN B 1 16 ? 4.91 -59.344 3.908 1 25.97 16 ASN B O 1
ATOM 3198 N N . ASN B 1 17 ? 4.715 -58.938 1.91 1 25.45 17 ASN B N 1
ATOM 3199 C CA . ASN B 1 17 ? 5.242 -57.562 1.938 1 25.45 17 ASN B CA 1
ATOM 3200 C C . ASN B 1 17 ? 4.266 -56.594 2.6 1 25.45 17 ASN B C 1
ATOM 3202 O O . ASN B 1 17 ? 3.256 -56.219 2.004 1 25.45 17 ASN B O 1
ATOM 3206 N N . GLN B 1 18 ? 4.086 -56.719 3.908 1 28.44 18 GLN B N 1
ATOM 32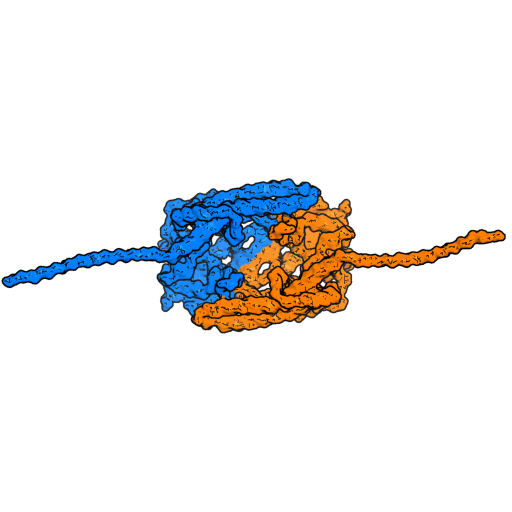07 C CA . GLN B 1 18 ? 3.41 -55.656 4.648 1 28.44 18 GLN B CA 1
ATOM 3208 C C . GLN B 1 18 ? 4.023 -54.281 4.34 1 28.44 18 GLN B C 1
ATOM 3210 O O . GLN B 1 18 ? 5.195 -54.062 4.641 1 28.44 18 GLN B O 1
ATOM 3215 N N . CYS B 1 19 ? 3.674 -53.688 3.295 1 25.84 19 CYS B N 1
ATOM 3216 C CA . CYS B 1 19 ? 3.947 -52.281 3.168 1 25.84 19 CYS B CA 1
ATOM 3217 C C . CYS B 1 19 ? 3.818 -51.562 4.512 1 25.84 19 CYS B C 1
ATOM 3219 O O . CYS B 1 19 ? 2.746 -51.562 5.121 1 25.84 19 CYS B O 1
ATOM 3221 N N . ALA B 1 20 ? 4.859 -51.594 5.32 1 32.72 20 ALA B N 1
ATOM 3222 C CA . ALA B 1 20 ? 5.055 -50.719 6.484 1 32.72 20 ALA B CA 1
ATOM 3223 C C . ALA B 1 20 ? 4.469 -49.344 6.246 1 32.72 20 ALA B C 1
ATOM 3225 O O . ALA B 1 20 ? 4.945 -48.594 5.379 1 32.72 20 ALA B O 1
ATOM 3226 N N . GLU B 1 21 ? 3.158 -49.188 6.297 1 34.34 21 GLU B N 1
ATOM 3227 C CA . GLU B 1 21 ? 2.695 -47.812 6.43 1 34.34 21 GLU B CA 1
ATOM 3228 C C . GLU B 1 21 ? 3.658 -47 7.273 1 34.34 21 GLU B C 1
ATOM 3230 O O . GLU B 1 21 ? 3.791 -47.219 8.477 1 34.34 21 GLU B O 1
ATOM 3235 N N . GLY B 1 22 ? 4.754 -46.719 6.84 1 32.84 22 GLY B N 1
ATOM 3236 C CA . GLY B 1 22 ? 5.746 -45.969 7.594 1 32.84 22 GLY B CA 1
ATOM 3237 C C . GLY B 1 22 ? 5.184 -44.719 8.242 1 32.84 22 GLY B C 1
ATOM 3238 O O . GLY B 1 22 ? 4.203 -44.156 7.766 1 32.84 22 GLY B O 1
ATOM 3239 N N . PRO B 1 23 ? 5.504 -44.438 9.602 1 41.38 23 PRO B N 1
ATOM 3240 C CA . PRO B 1 23 ? 5.129 -43.281 10.453 1 41.38 23 PRO B CA 1
ATOM 3241 C C . PRO B 1 23 ? 5.223 -41.938 9.734 1 41.38 23 PRO B C 1
ATOM 3243 O O . PRO B 1 23 ? 4.758 -40.938 10.25 1 41.38 23 PRO B O 1
ATOM 3246 N N . CYS B 1 24 ? 6.078 -41.812 8.836 1 40.97 24 CYS B N 1
ATOM 3247 C CA . CYS B 1 24 ? 6.312 -40.5 8.227 1 40.97 24 CYS B CA 1
ATOM 3248 C C . CYS B 1 24 ? 5.051 -40 7.531 1 40.97 24 CYS B C 1
ATOM 3250 O O . CYS B 1 24 ? 4.832 -38.781 7.449 1 40.97 24 CYS B O 1
ATOM 3252 N N . CYS B 1 25 ? 4.258 -40.781 6.898 1 45.19 25 CYS B N 1
ATOM 3253 C CA . CYS B 1 25 ? 3.037 -40.406 6.195 1 45.19 25 CYS B CA 1
ATOM 3254 C C . CYS B 1 25 ? 1.97 -39.938 7.172 1 45.19 25 CYS B C 1
ATOM 3256 O O . CYS B 1 25 ? 1.136 -39.094 6.824 1 45.19 25 CYS B O 1
ATOM 3258 N N . SER B 1 26 ? 2.002 -40.469 8.406 1 49.5 26 SER B N 1
ATOM 3259 C CA . SER B 1 26 ? 0.935 -40.125 9.344 1 49.5 26 SER B CA 1
ATOM 3260 C C . SER B 1 26 ? 1.106 -38.719 9.898 1 49.5 26 SER B C 1
ATOM 3262 O O . SER B 1 26 ? 0.132 -37.969 10.031 1 49.5 26 SER B O 1
ATOM 3264 N N . THR B 1 27 ? 2.418 -38.344 10.172 1 54.16 27 THR B N 1
ATOM 3265 C CA . THR B 1 27 ? 2.658 -37.031 10.781 1 54.16 27 THR B CA 1
ATOM 3266 C C . THR B 1 27 ? 2.354 -35.906 9.789 1 54.16 27 THR B C 1
ATOM 3268 O O . THR B 1 27 ? 1.788 -34.875 10.164 1 54.16 27 THR B O 1
ATOM 3271 N N . GLU B 1 28 ? 2.768 -36.125 8.562 1 59.25 28 GLU B N 1
ATOM 3272 C CA . GLU B 1 28 ? 2.504 -35.125 7.547 1 59.25 28 GLU B CA 1
ATOM 3273 C C . GLU B 1 28 ? 1.006 -34.938 7.305 1 59.25 28 GLU B C 1
ATOM 3275 O O . GLU B 1 28 ? 0.515 -33.812 7.152 1 59.25 28 GLU B O 1
ATOM 3280 N N . VAL B 1 29 ? 0.303 -36.125 7.184 1 62.31 29 VAL B N 1
ATOM 3281 C CA . VAL B 1 29 ? -1.146 -36.062 7.016 1 62.31 29 VAL B CA 1
ATOM 3282 C C . VAL B 1 29 ? -1.777 -35.344 8.211 1 62.31 29 VAL B C 1
ATOM 3284 O O . VAL B 1 29 ? -2.705 -34.562 8.047 1 62.31 29 VAL B O 1
ATOM 3287 N N . ASP B 1 30 ? -0.981 -35.469 9.234 1 78.69 30 ASP B N 1
ATOM 3288 C CA . ASP B 1 30 ? -1.511 -34.844 10.438 1 78.69 30 ASP B CA 1
ATOM 3289 C C . ASP B 1 30 ? -1.308 -33.312 10.406 1 78.69 30 ASP B C 1
ATOM 3291 O O . ASP B 1 30 ? -2.205 -32.562 10.773 1 78.69 30 ASP B O 1
ATOM 3295 N N . ASP B 1 31 ? -0.206 -32.969 9.773 1 86.81 31 ASP B N 1
ATOM 3296 C CA . ASP B 1 31 ? 0.062 -31.531 9.703 1 86.81 31 ASP B CA 1
ATOM 3297 C C . ASP B 1 31 ? -0.852 -30.844 8.688 1 86.81 31 ASP B C 1
ATOM 3299 O O . ASP B 1 31 ? -1.299 -29.719 8.906 1 86.81 31 ASP B O 1
ATOM 3303 N N . GLU B 1 32 ? -1.153 -31.562 7.625 1 89.12 32 GLU B N 1
ATOM 3304 C CA . GLU B 1 32 ? -2.035 -31.031 6.594 1 89.12 32 GLU B CA 1
ATOM 3305 C C . GLU B 1 32 ? -3.463 -30.891 7.109 1 89.12 32 GLU B C 1
ATOM 3307 O O . GLU B 1 32 ? -4.152 -29.922 6.781 1 89.12 32 GLU B O 1
ATOM 3312 N N . ILE B 1 33 ? -3.844 -31.844 7.875 1 92.69 33 ILE B N 1
ATOM 3313 C CA . ILE B 1 33 ? -5.188 -31.812 8.438 1 92.69 33 ILE B CA 1
ATOM 3314 C C . ILE B 1 33 ? -5.309 -30.656 9.43 1 92.69 33 ILE B C 1
ATOM 3316 O O . ILE B 1 33 ? -6.332 -29.969 9.469 1 92.69 33 ILE B O 1
ATOM 3320 N N . ARG B 1 34 ? -4.285 -30.453 10.172 1 93 34 ARG B N 1
ATOM 3321 C CA . ARG B 1 34 ? -4.289 -29.344 11.125 1 93 34 ARG B CA 1
ATOM 3322 C C . ARG B 1 34 ? -4.355 -28 10.406 1 93 34 ARG B C 1
ATOM 3324 O O . ARG B 1 34 ? -5.051 -27.094 10.852 1 93 34 ARG B O 1
ATOM 3331 N N . GLU B 1 35 ? -3.584 -27.906 9.359 1 93.31 35 GLU B N 1
ATOM 3332 C CA . GLU B 1 35 ? -3.635 -26.688 8.555 1 93.31 35 GLU B CA 1
ATOM 3333 C C . GLU B 1 35 ? -5.023 -26.484 7.961 1 93.31 35 GLU B C 1
ATOM 3335 O O . GLU B 1 35 ? -5.555 -25.375 7.988 1 93.31 35 GLU B O 1
ATOM 3340 N N . ALA B 1 36 ? -5.566 -27.562 7.445 1 94.81 36 ALA B N 1
ATOM 3341 C CA . ALA B 1 36 ? -6.906 -27.5 6.867 1 94.81 36 ALA B CA 1
ATOM 3342 C C . ALA B 1 36 ? -7.938 -27.094 7.914 1 94.81 36 ALA B C 1
ATOM 3344 O O . ALA B 1 36 ? -8.898 -26.375 7.609 1 94.81 36 ALA B O 1
ATOM 3345 N N . GLU B 1 37 ? -7.758 -27.562 9.055 1 96.12 37 GLU B N 1
ATOM 3346 C CA . GLU B 1 37 ? -8.664 -27.234 10.148 1 96.12 37 GLU B CA 1
ATOM 3347 C C . GLU B 1 37 ? -8.641 -25.734 10.453 1 96.12 37 GLU B C 1
ATOM 3349 O O . GLU B 1 37 ? -9.688 -25.125 10.68 1 96.12 37 GLU B O 1
ATOM 3354 N N . LYS B 1 38 ? -7.449 -25.156 10.508 1 96.62 38 LYS B N 1
ATOM 3355 C CA . LYS B 1 38 ? -7.309 -23.719 10.75 1 96.62 38 LYS B CA 1
ATOM 3356 C C . LYS B 1 38 ? -7.988 -22.922 9.648 1 96.62 38 LYS B C 1
ATOM 3358 O O . LYS B 1 38 ? -8.633 -21.906 9.922 1 96.62 38 LYS B O 1
ATOM 3363 N N . ILE B 1 39 ? -7.812 -23.375 8.438 1 96.06 39 ILE B N 1
ATOM 3364 C CA . ILE B 1 39 ? -8.445 -22.734 7.289 1 96.06 39 ILE B CA 1
ATOM 3365 C C . ILE B 1 39 ? -9.961 -22.828 7.406 1 96.06 39 ILE B C 1
ATOM 3367 O O . ILE B 1 39 ? -10.664 -21.828 7.289 1 96.06 39 ILE B O 1
ATOM 3371 N N . LEU B 1 40 ? -10.469 -24.031 7.664 1 96.5 40 LEU B N 1
ATOM 3372 C CA . LEU B 1 40 ? -11.898 -24.266 7.836 1 96.5 40 LEU B CA 1
ATOM 3373 C C . LEU B 1 40 ? -12.469 -23.359 8.922 1 96.5 40 LEU B C 1
ATOM 3375 O O . LEU B 1 40 ? -13.508 -22.734 8.734 1 96.5 40 LEU B O 1
ATOM 3379 N N . ASN B 1 41 ? -11.781 -23.312 10.016 1 97.44 41 ASN B N 1
ATOM 3380 C CA . ASN B 1 41 ? -12.227 -22.484 11.125 1 97.44 41 ASN B CA 1
ATOM 3381 C C . ASN B 1 41 ? -12.312 -21.016 10.727 1 97.44 41 ASN B C 1
ATOM 3383 O O . ASN B 1 41 ? -13.281 -20.328 11.062 1 97.44 41 ASN B O 1
ATOM 3387 N N . ALA B 1 42 ? -11.305 -20.5 10.055 1 97.81 42 ALA B N 1
ATOM 3388 C CA . ALA B 1 42 ? -11.289 -19.109 9.633 1 97.81 42 ALA B CA 1
ATOM 3389 C C . ALA B 1 42 ? -12.445 -18.812 8.68 1 97.81 42 ALA B C 1
ATOM 3391 O O . ALA B 1 42 ? -13.133 -17.797 8.828 1 97.81 42 ALA B O 1
ATOM 3392 N N . PHE B 1 43 ? -12.68 -19.703 7.73 1 97.88 43 PHE B N 1
ATOM 3393 C CA . PHE B 1 43 ? -13.766 -19.531 6.777 1 97.88 43 PHE B CA 1
ATOM 3394 C C . PHE B 1 43 ? -15.109 -19.5 7.496 1 97.88 43 PHE B C 1
ATOM 3396 O O . PHE B 1 43 ? -15.984 -18.703 7.152 1 97.88 43 PHE B O 1
ATOM 3403 N N . LEU B 1 44 ? -15.258 -20.281 8.469 1 97.44 44 LEU B N 1
ATOM 3404 C CA . LEU B 1 44 ? -16.547 -20.422 9.148 1 97.44 44 LEU B CA 1
ATOM 3405 C C . LEU B 1 44 ? -16.719 -19.312 10.188 1 97.44 44 LEU B C 1
ATOM 3407 O O . LEU B 1 44 ? -17.844 -19.094 10.672 1 97.44 44 LEU B O 1
ATOM 3411 N N . CYS B 1 45 ? -15.672 -18.641 10.516 1 97.88 45 CYS B N 1
ATOM 3412 C CA . CYS B 1 45 ? -15.742 -17.625 11.562 1 97.88 45 CYS B CA 1
ATOM 3413 C C . CYS B 1 45 ? -15.68 -16.219 10.969 1 97.88 45 CYS B C 1
ATOM 3415 O O . CYS B 1 45 ? -15.586 -15.242 11.703 1 97.88 45 CYS B O 1
ATOM 3417 N N . TYR B 1 46 ? -15.703 -16.062 9.695 1 98.25 46 TYR B N 1
ATOM 3418 C CA . TYR B 1 46 ? -15.711 -14.758 9.055 1 98.25 46 TYR B CA 1
ATOM 3419 C C . TYR B 1 46 ? -16.875 -13.906 9.57 1 98.25 46 TYR B C 1
ATOM 3421 O O . TYR B 1 46 ? -16.703 -12.719 9.828 1 98.25 46 TYR B O 1
ATOM 3429 N N . GLY B 1 47 ? -18.047 -14.531 9.656 1 97.94 47 GLY B N 1
ATOM 3430 C CA . GLY B 1 47 ? -19.203 -13.805 10.133 1 97.94 47 GLY B CA 1
ATOM 3431 C C . GLY B 1 47 ? -19.016 -13.219 11.516 1 97.94 47 GLY B C 1
ATOM 3432 O O . GLY B 1 47 ? -19.344 -12.047 11.742 1 97.94 47 GLY B O 1
ATOM 3433 N N . LEU B 1 48 ? -18.562 -14.023 12.398 1 97.19 48 LEU B N 1
ATOM 3434 C CA . LEU B 1 48 ? -18.297 -13.555 13.758 1 97.19 48 LEU B CA 1
ATOM 3435 C C . LEU B 1 48 ? -17.25 -12.445 13.758 1 97.19 48 LEU B C 1
ATOM 3437 O O . LEU B 1 48 ? -17.391 -11.445 14.461 1 97.19 48 LEU B O 1
ATOM 3441 N N . TYR B 1 49 ? -16.203 -12.672 13.039 1 97.06 49 TYR B N 1
ATOM 3442 C CA . TYR B 1 49 ? -15.148 -11.68 12.906 1 97.06 49 TYR B CA 1
ATOM 3443 C C . TYR B 1 49 ? -15.695 -10.359 12.375 1 97.06 49 TYR B C 1
ATOM 3445 O O . TYR B 1 49 ? -15.414 -9.297 12.922 1 97.06 49 TYR B O 1
ATOM 3453 N N . GLY B 1 50 ? -16.469 -10.414 11.305 1 96.94 50 GLY B N 1
ATOM 3454 C CA . GLY B 1 50 ? -17.062 -9.227 10.711 1 96.94 50 GLY B CA 1
ATOM 3455 C C . GLY B 1 50 ? -17.984 -8.492 11.664 1 96.94 50 GLY B C 1
ATOM 3456 O O . GLY B 1 50 ? -17.984 -7.262 11.719 1 96.94 50 GLY B O 1
ATOM 3457 N N . ARG B 1 51 ? -18.75 -9.211 12.375 1 96.44 51 ARG B N 1
ATOM 34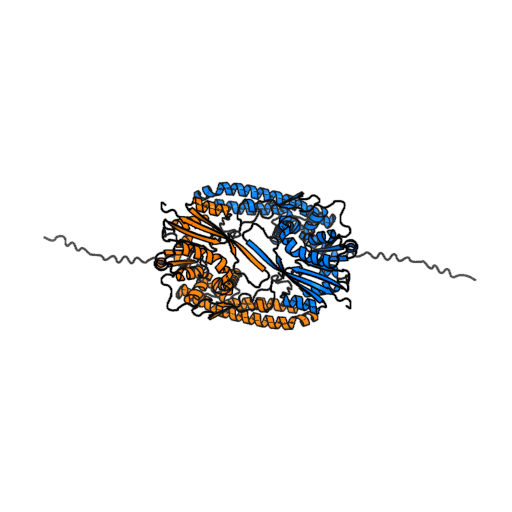58 C CA . ARG B 1 51 ? -19.672 -8.609 13.344 1 96.44 51 ARG B CA 1
ATOM 3459 C C . ARG B 1 51 ? -18.891 -7.902 14.453 1 96.44 51 ARG B C 1
ATOM 3461 O O . ARG B 1 51 ? -19.312 -6.848 14.938 1 96.44 51 ARG B O 1
ATOM 3468 N N . GLU B 1 52 ? -17.859 -8.539 14.852 1 94.5 52 GLU B N 1
ATOM 3469 C CA . GLU B 1 52 ? -17.016 -7.895 15.859 1 94.5 52 GLU B CA 1
ATOM 3470 C C . GLU B 1 52 ? -16.453 -6.57 15.344 1 94.5 52 GLU B C 1
ATOM 3472 O O . GLU B 1 52 ? -16.438 -5.578 16.078 1 94.5 52 GLU B O 1
ATOM 3477 N N . MET B 1 53 ? -16 -6.598 14.18 1 93.56 53 MET B N 1
ATOM 3478 C CA . MET B 1 53 ? -15.469 -5.375 13.578 1 93.56 53 MET B CA 1
ATOM 3479 C C . MET B 1 53 ? -16.562 -4.309 13.477 1 93.56 53 MET B C 1
ATOM 3481 O O . MET B 1 53 ? -16.312 -3.137 13.766 1 93.56 53 MET B O 1
ATOM 3485 N N . ALA B 1 54 ? -17.734 -4.691 13.086 1 93.62 54 ALA B N 1
ATOM 3486 C CA . ALA B 1 54 ? -18.859 -3.771 12.969 1 93.62 54 ALA B CA 1
ATOM 3487 C C . ALA B 1 54 ? -19.234 -3.197 14.336 1 93.62 54 ALA B C 1
ATOM 3489 O O . ALA B 1 54 ? -19.531 -2.004 14.453 1 93.62 54 ALA B O 1
ATOM 3490 N N . CYS B 1 55 ? -19.219 -4.023 15.289 1 92.06 55 CYS B N 1
ATOM 3491 C CA . CYS B 1 55 ? -19.547 -3.594 16.641 1 92.06 55 CYS B CA 1
ATOM 3492 C C . CYS B 1 55 ? -18.547 -2.564 17.156 1 92.06 55 CYS B C 1
ATOM 3494 O O . CYS B 1 55 ? -18.922 -1.593 17.812 1 92.06 55 CYS B O 1
ATOM 3496 N N . ARG B 1 56 ? -17.359 -2.793 16.906 1 91.44 56 ARG B N 1
ATOM 3497 C CA . ARG B 1 56 ? -16.328 -1.842 17.312 1 91.44 56 ARG B CA 1
ATOM 3498 C C . ARG B 1 56 ? -16.562 -0.474 16.672 1 91.44 56 ARG B C 1
ATOM 3500 O O . ARG B 1 56 ? -16.422 0.555 17.344 1 91.44 56 ARG B O 1
ATOM 3507 N N . THR B 1 57 ? -16.859 -0.464 15.453 1 91.44 57 THR B N 1
ATOM 3508 C CA . THR B 1 57 ? -17.188 0.776 14.758 1 91.44 57 THR B CA 1
ATOM 3509 C C . THR B 1 57 ? -18.375 1.47 15.406 1 91.44 57 THR B C 1
ATOM 3511 O O . THR B 1 57 ? -18.344 2.674 15.664 1 91.44 57 THR B O 1
ATOM 3514 N N . MET B 1 58 ? -19.375 0.706 15.695 1 90.62 58 MET B N 1
ATOM 3515 C CA . MET B 1 58 ? -20.594 1.26 16.297 1 90.62 58 MET B CA 1
ATOM 3516 C C . MET B 1 58 ? -20.297 1.824 17.688 1 90.62 58 MET B C 1
ATOM 3518 O O . MET B 1 58 ? -20.844 2.865 18.062 1 90.62 58 MET B O 1
ATOM 3522 N N . MET B 1 59 ? -19.453 1.215 18.375 1 90.31 59 MET B N 1
ATOM 3523 C CA . MET B 1 59 ? -19.109 1.671 19.734 1 90.31 59 MET B CA 1
ATOM 3524 C C . MET B 1 59 ? -18.359 2.996 19.672 1 90.31 59 MET B C 1
ATOM 3526 O O . MET B 1 59 ? -18.516 3.842 20.562 1 90.31 59 MET B O 1
ATOM 3530 N N . SER B 1 60 ? -17.531 3.152 18.703 1 90.75 60 SER B N 1
ATOM 3531 C CA . SER B 1 60 ? -16.844 4.426 18.531 1 90.75 60 SER B CA 1
ATOM 3532 C C . SER B 1 60 ? -17.828 5.562 18.297 1 90.75 60 SER B C 1
ATOM 3534 O O . SER B 1 60 ? -17.672 6.652 18.844 1 90.75 60 SER B O 1
ATOM 3536 N N . PHE B 1 61 ? -18.875 5.328 17.562 1 90.94 61 PHE B N 1
ATOM 3537 C CA . PHE B 1 61 ? -19.875 6.348 17.234 1 90.94 61 PHE B CA 1
ATOM 3538 C C . PHE B 1 61 ? -20.734 6.672 18.453 1 90.94 61 PHE B C 1
ATOM 3540 O O . PHE B 1 61 ? -21.25 7.785 18.562 1 90.94 61 PHE B O 1
ATOM 3547 N N . LYS B 1 62 ? -20.828 5.746 19.297 1 88.75 62 LYS B N 1
ATOM 3548 C CA . LYS B 1 62 ? -21.609 5.965 20.5 1 88.75 62 LYS B CA 1
ATOM 3549 C C . LYS B 1 62 ? -20.891 6.914 21.453 1 88.75 62 LYS B C 1
ATOM 3551 O O . LYS B 1 62 ? -21.5 7.48 22.359 1 88.75 62 LYS B O 1
ATOM 3556 N N . ARG B 1 63 ? -19.625 7.086 21.25 1 90.19 63 ARG B N 1
ATOM 3557 C CA . ARG B 1 63 ? -18.828 7.969 22.109 1 90.19 63 ARG B CA 1
ATOM 3558 C C . ARG B 1 63 ? -18.953 9.422 21.656 1 90.19 63 ARG B C 1
ATOM 3560 O O . ARG B 1 63 ? -18.484 10.328 22.344 1 90.19 63 ARG B O 1
ATOM 3567 N N . LEU B 1 64 ? -19.609 9.633 20.578 1 92.56 64 LEU B N 1
ATOM 3568 C CA . LEU B 1 64 ? -19.797 10.984 20.062 1 92.56 64 LEU B CA 1
ATOM 3569 C C . LEU B 1 64 ? -20.719 11.789 20.969 1 92.56 64 LEU B C 1
ATOM 3571 O O . LEU B 1 64 ? -21.5 11.211 21.734 1 92.56 64 LEU B O 1
ATOM 3575 N N . SER B 1 65 ? -20.578 13.109 20.938 1 93 65 SER B N 1
ATOM 3576 C CA . SER B 1 65 ? -21.516 13.969 21.656 1 93 65 SER B CA 1
ATOM 3577 C C . SER B 1 65 ? -22.922 13.828 21.109 1 93 65 SER B C 1
ATOM 3579 O O . SER B 1 65 ? -23.109 13.422 19.969 1 93 65 SER B O 1
ATOM 3581 N N . PRO B 1 66 ? -23.891 14.109 21.969 1 93.56 66 PRO B N 1
ATOM 3582 C CA . PRO B 1 66 ? -25.266 14.016 21.5 1 93.56 66 PRO B CA 1
ATOM 3583 C C . PRO B 1 66 ? -25.516 14.836 20.234 1 93.56 66 PRO B C 1
ATOM 3585 O O . PRO B 1 66 ? -26.219 14.383 19.328 1 93.56 66 PRO B O 1
ATOM 3588 N N . ALA B 1 67 ? -24.984 15.93 20.141 1 92.94 67 ALA B N 1
ATOM 3589 C CA . ALA B 1 67 ? -25.156 16.781 18.969 1 92.94 67 ALA B CA 1
ATOM 3590 C C . ALA B 1 67 ? -24.594 16.125 17.719 1 92.94 67 ALA B C 1
ATOM 3592 O O . ALA B 1 67 ? -25.219 16.172 16.656 1 92.94 67 ALA B O 1
ATOM 3593 N N . HIS B 1 68 ? -23.469 15.555 17.891 1 93.62 68 HIS B N 1
ATOM 3594 C CA . HIS B 1 68 ? -22.828 14.898 16.75 1 93.62 68 HIS B CA 1
ATOM 3595 C C . HIS B 1 68 ? -23.594 13.641 16.344 1 93.62 68 HIS B C 1
ATOM 3597 O O . HIS B 1 68 ? -23.688 13.32 15.164 1 93.62 68 HIS B O 1
ATOM 3603 N N . LYS B 1 69 ? -24.094 12.93 17.312 1 92.69 69 LYS B N 1
ATOM 3604 C CA . LYS B 1 69 ? -24.922 11.75 17.047 1 92.69 69 LYS B CA 1
ATOM 3605 C C . LYS B 1 69 ? -26.156 12.109 16.234 1 92.69 69 LYS B C 1
ATOM 3607 O O . LYS B 1 69 ? -26.531 11.375 15.305 1 92.69 69 LYS B O 1
ATOM 3612 N N . ASP B 1 70 ? -26.688 13.188 16.547 1 91.19 70 ASP B N 1
ATOM 3613 C CA . ASP B 1 70 ? -27.891 13.625 15.844 1 91.19 70 ASP B CA 1
ATOM 3614 C C . ASP B 1 70 ? -27.609 13.875 14.359 1 91.19 70 ASP B C 1
ATOM 3616 O O . ASP B 1 70 ? -28.469 13.672 13.508 1 91.19 70 ASP B O 1
ATOM 3620 N N . ILE B 1 71 ? -26.453 14.203 14.086 1 89.75 71 ILE B N 1
ATOM 3621 C CA . ILE B 1 71 ? -26.062 14.547 12.727 1 89.75 71 ILE B CA 1
ATOM 3622 C C . ILE B 1 71 ? -25.797 13.273 11.93 1 89.75 71 ILE B C 1
ATOM 3624 O O . ILE B 1 71 ? -26.156 13.172 10.758 1 89.75 71 ILE B O 1
ATOM 3628 N N . ILE B 1 72 ? -25.25 12.266 12.586 1 91.38 72 ILE B N 1
ATOM 3629 C CA . ILE B 1 72 ? -24.625 11.219 11.789 1 91.38 72 ILE B CA 1
ATOM 3630 C C . ILE B 1 72 ? -25.359 9.891 12.008 1 91.38 72 ILE B C 1
ATOM 3632 O O . ILE B 1 72 ? -25.312 9 11.156 1 91.38 72 ILE B O 1
ATOM 3636 N N . LEU B 1 73 ? -26.031 9.664 13.109 1 87.75 73 LEU B N 1
ATOM 3637 C CA . LEU B 1 73 ? -26.422 8.336 13.578 1 87.75 73 LEU B CA 1
ATOM 3638 C C . LEU B 1 73 ? -27.438 7.703 12.641 1 87.75 73 LEU B C 1
ATOM 3640 O O . LEU B 1 73 ? -27.406 6.496 12.398 1 87.75 73 LEU B O 1
ATOM 3644 N N . LYS B 1 74 ? -28.312 8.516 12.141 1 89.81 74 LYS B N 1
ATOM 3645 C CA . LYS B 1 74 ? -29.344 7.93 11.281 1 89.81 74 LYS B CA 1
ATOM 3646 C C . LYS B 1 74 ? -28.719 7.246 10.07 1 89.81 74 LYS B C 1
ATOM 3648 O O . LYS B 1 74 ? -28.953 6.059 9.836 1 89.81 74 LYS B O 1
ATOM 3653 N N . SER B 1 75 ? -27.969 7.98 9.336 1 92 75 SER B N 1
ATOM 3654 C CA . SER B 1 75 ? -27.328 7.438 8.141 1 92 75 SER B CA 1
ATOM 3655 C C . SER B 1 75 ? -26.328 6.344 8.492 1 92 75 SER B C 1
ATOM 3657 O O . SER B 1 75 ? -26.234 5.332 7.793 1 92 75 SER B O 1
ATOM 3659 N N . HIS B 1 76 ? -25.641 6.523 9.516 1 93.81 76 HIS B N 1
ATOM 3660 C CA . HIS B 1 76 ? -24.641 5.551 9.93 1 93.81 76 HIS B CA 1
ATOM 3661 C C . HIS B 1 76 ? -25.281 4.238 10.352 1 93.81 76 HIS B C 1
ATOM 3663 O O . HIS B 1 76 ? -24.781 3.16 10.031 1 93.81 76 HIS B O 1
ATOM 3669 N N . ASN B 1 77 ? -26.344 4.34 11.133 1 93.69 77 ASN B N 1
ATOM 3670 C CA . ASN B 1 77 ? -27.047 3.135 11.57 1 93.69 77 ASN B CA 1
ATOM 3671 C C . ASN B 1 77 ? -27.594 2.338 10.391 1 93.69 77 ASN B C 1
ATOM 3673 O O . ASN B 1 77 ? -27.516 1.107 10.375 1 93.69 77 ASN B O 1
ATOM 3677 N N . GLU B 1 78 ? -28.141 3.033 9.484 1 96.06 78 GLU B N 1
ATOM 3678 C CA . GLU B 1 78 ? -28.625 2.363 8.273 1 96.06 78 GLU B CA 1
ATOM 3679 C C . GLU B 1 78 ? -27.484 1.679 7.531 1 96.06 78 GLU B C 1
ATOM 3681 O O . GLU B 1 78 ? -27.625 0.542 7.078 1 96.06 78 GLU B O 1
ATOM 3686 N N . HIS B 1 79 ? -26.453 2.367 7.406 1 96.62 79 HIS B N 1
ATOM 3687 C CA . HIS B 1 79 ? -25.266 1.808 6.75 1 96.62 79 HIS B CA 1
ATOM 3688 C C . HIS B 1 79 ? -24.766 0.568 7.48 1 96.62 79 HIS B C 1
ATOM 3690 O O . HIS B 1 79 ? -24.453 -0.442 6.852 1 96.62 79 HIS B O 1
ATOM 3696 N N . MET B 1 80 ? -24.719 0.596 8.797 1 96.38 80 MET B N 1
ATOM 3697 C CA . MET B 1 80 ? -24.203 -0.522 9.586 1 96.38 80 MET B CA 1
ATOM 3698 C C . MET B 1 80 ? -25.109 -1.744 9.445 1 96.38 80 MET B C 1
ATOM 3700 O O . MET B 1 80 ? -24.625 -2.879 9.453 1 96.38 80 MET B O 1
ATOM 3704 N N . ARG B 1 81 ? -26.375 -1.519 9.336 1 97 81 ARG B N 1
ATOM 3705 C CA . ARG B 1 81 ? -27.281 -2.625 9.07 1 97 81 ARG B CA 1
ATOM 3706 C C . ARG B 1 81 ? -26.969 -3.295 7.738 1 97 81 ARG B C 1
ATOM 3708 O O . ARG B 1 81 ? -26.969 -4.523 7.637 1 97 81 ARG B O 1
ATOM 3715 N N . ASN B 1 82 ? -26.719 -2.479 6.797 1 97.88 82 ASN B N 1
ATOM 3716 C CA . ASN B 1 82 ? -26.359 -3.012 5.488 1 97.88 82 ASN B CA 1
ATOM 3717 C C . ASN B 1 82 ? -25.031 -3.777 5.535 1 97.88 82 ASN B C 1
ATOM 3719 O O . ASN B 1 82 ? -24.891 -4.82 4.895 1 97.88 82 ASN B O 1
ATOM 3723 N N . VAL B 1 83 ? -24.094 -3.246 6.227 1 98.31 83 VAL B N 1
ATOM 3724 C CA . VAL B 1 83 ? -22.797 -3.908 6.383 1 98.31 83 VAL B CA 1
ATOM 3725 C C . VAL B 1 83 ? -23 -5.289 7 1 98.31 83 VAL B C 1
ATOM 3727 O O . VAL B 1 83 ? -22.422 -6.273 6.539 1 98.31 83 VAL B O 1
ATOM 3730 N N . LEU B 1 84 ? -23.812 -5.371 8.07 1 98.38 84 LEU B N 1
ATOM 3731 C CA . LEU B 1 84 ? -24.078 -6.641 8.742 1 98.38 84 LEU B CA 1
ATOM 3732 C C . LEU B 1 84 ? -24.719 -7.633 7.781 1 98.38 84 LEU B C 1
ATOM 3734 O O . LEU B 1 84 ? -24.391 -8.82 7.789 1 98.38 84 LEU B O 1
ATOM 3738 N N . LYS B 1 85 ? -25.594 -7.156 6.949 1 98.56 85 LYS B N 1
ATOM 3739 C CA . LYS B 1 85 ? -26.219 -8.016 5.938 1 98.56 85 LYS B CA 1
ATOM 3740 C C . LYS B 1 85 ? -25.172 -8.539 4.953 1 98.56 85 LYS B C 1
ATOM 3742 O O . LYS B 1 85 ? -25.203 -9.711 4.566 1 98.56 85 LYS B O 1
ATOM 3747 N N . CYS B 1 86 ? -24.297 -7.664 4.531 1 98.75 86 CYS B N 1
ATOM 3748 C CA . CYS B 1 86 ? -23.219 -8.047 3.613 1 98.75 86 CYS B CA 1
ATOM 3749 C C . CYS B 1 86 ? -22.328 -9.109 4.238 1 98.75 86 CYS B C 1
ATOM 3751 O O . CYS B 1 86 ? -21.938 -10.07 3.572 1 98.75 86 CYS B O 1
ATOM 3753 N N . ILE B 1 87 ? -22.031 -8.938 5.508 1 98.56 87 ILE B N 1
ATOM 3754 C CA . ILE B 1 87 ? -21.203 -9.883 6.242 1 98.56 87 ILE B CA 1
ATOM 3755 C C . ILE B 1 87 ? -21.875 -11.25 6.266 1 98.56 87 ILE B C 1
ATOM 3757 O O . ILE B 1 87 ? -21.219 -12.273 6.004 1 98.56 87 ILE B O 1
ATOM 3761 N N . ASP B 1 88 ? -23.141 -11.273 6.531 1 98.31 88 ASP B N 1
ATOM 3762 C CA . ASP B 1 88 ? -23.891 -12.531 6.582 1 98.31 88 ASP B CA 1
ATOM 3763 C C . ASP B 1 88 ? -23.891 -13.219 5.223 1 98.31 88 ASP B C 1
ATOM 3765 O O . ASP B 1 88 ? -23.734 -14.438 5.137 1 98.31 88 ASP B O 1
ATOM 3769 N N . HIS B 1 89 ? -24.109 -12.477 4.246 1 98.38 89 HIS B N 1
ATOM 3770 C CA . HIS B 1 89 ? -24.109 -13.031 2.9 1 98.38 89 HIS B CA 1
ATOM 3771 C C . HIS B 1 89 ? -22.75 -13.625 2.549 1 98.38 89 HIS B C 1
ATOM 3773 O O . HIS B 1 89 ? -22.672 -14.734 2.014 1 98.38 89 HIS B O 1
ATOM 3779 N N . ASN B 1 90 ? -21.688 -12.836 2.795 1 98.75 90 ASN B N 1
ATOM 3780 C CA . ASN B 1 90 ? -20.328 -13.344 2.551 1 98.75 90 ASN B CA 1
ATOM 3781 C C . ASN B 1 90 ? -20.094 -14.648 3.293 1 98.75 90 ASN B C 1
ATOM 3783 O O . ASN B 1 90 ? -19.453 -15.562 2.756 1 98.75 90 ASN B O 1
ATOM 3787 N N . GLN B 1 91 ? -20.562 -14.711 4.512 1 98.56 91 GLN B N 1
ATOM 3788 C CA . GLN B 1 91 ? -20.375 -15.922 5.312 1 98.56 91 GLN B CA 1
ATOM 3789 C C . GLN B 1 91 ? -21 -17.141 4.633 1 98.56 91 GLN B C 1
ATOM 3791 O O . GLN B 1 91 ? -20.422 -18.219 4.625 1 98.56 91 GLN B O 1
ATOM 3796 N N . GLU B 1 92 ? -22.125 -16.969 4.082 1 98.31 92 GLU B N 1
ATOM 3797 C CA . GLU B 1 92 ? -22.797 -18.078 3.404 1 98.31 92 GLU B CA 1
ATOM 3798 C C . GLU B 1 92 ? -22.016 -18.547 2.186 1 98.31 92 GLU B C 1
ATOM 3800 O O . GLU B 1 92 ? -21.891 -19.75 1.945 1 98.31 92 GLU B O 1
ATOM 3805 N N . VAL B 1 93 ? -21.484 -17.641 1.444 1 98.25 93 VAL B N 1
ATOM 3806 C CA . VAL B 1 93 ? -20.703 -17.984 0.262 1 98.25 93 VAL B CA 1
ATOM 3807 C C . VAL B 1 93 ? -19.406 -18.672 0.682 1 98.25 93 VAL B C 1
ATOM 3809 O O . VAL B 1 93 ? -19.016 -19.672 0.084 1 98.25 93 VAL B O 1
ATOM 3812 N N . LEU B 1 94 ? -18.781 -18.125 1.721 1 98.44 94 LEU B N 1
ATOM 3813 C CA . LEU B 1 94 ? -17.531 -18.688 2.211 1 98.44 94 LEU B CA 1
ATOM 3814 C C . LEU B 1 94 ? -17.734 -20.125 2.711 1 98.44 94 LEU B C 1
ATOM 3816 O O . LEU B 1 94 ? -16.859 -20.969 2.541 1 98.44 94 LEU B O 1
ATOM 3820 N N . LYS B 1 95 ? -18.891 -20.344 3.299 1 97.38 95 LYS B N 1
ATOM 3821 C CA . LYS B 1 95 ? -19.234 -21.688 3.732 1 97.38 95 LYS B CA 1
ATOM 3822 C C . LYS B 1 95 ? -19.312 -22.641 2.543 1 97.38 95 LYS B C 1
ATOM 3824 O O . LYS B 1 95 ? -18.797 -23.766 2.604 1 9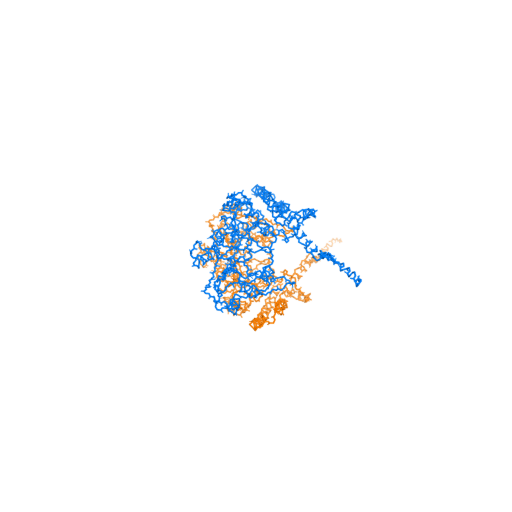7.38 95 LYS B O 1
ATOM 3829 N N . ARG B 1 96 ? -19.922 -22.234 1.496 1 96.25 96 ARG B N 1
ATOM 3830 C CA . ARG B 1 96 ? -20.031 -23.062 0.296 1 96.25 96 ARG B CA 1
ATOM 3831 C C . ARG B 1 96 ? -18.656 -23.344 -0.302 1 96.25 96 ARG B C 1
ATOM 3833 O O . ARG B 1 96 ? -18.375 -24.484 -0.693 1 96.25 96 ARG B O 1
ATOM 3840 N N . ILE B 1 97 ? -17.844 -22.359 -0.308 1 96.69 97 ILE B N 1
ATOM 3841 C CA . ILE B 1 97 ? -16.516 -22.484 -0.887 1 96.69 97 ILE B CA 1
ATOM 3842 C C . ILE B 1 97 ? -15.703 -23.516 -0.101 1 96.69 97 ILE B C 1
ATOM 3844 O O . ILE B 1 97 ? -15.148 -24.453 -0.68 1 96.69 97 ILE B O 1
ATOM 3848 N N . VAL B 1 98 ? -15.719 -23.375 1.242 1 95 98 VAL B N 1
ATOM 3849 C CA . VAL B 1 98 ? -14.812 -24.188 2.039 1 95 98 VAL B CA 1
ATOM 3850 C C . VAL B 1 98 ? -15.359 -25.625 2.125 1 95 98 VAL B C 1
ATOM 3852 O O . VAL B 1 98 ? -14.586 -26.578 2.15 1 95 98 VAL B O 1
ATOM 3855 N N . PHE B 1 99 ? -16.672 -25.812 2.098 1 91.75 99 PHE B N 1
ATOM 3856 C CA . PHE B 1 99 ? -17.234 -27.156 2.156 1 91.75 99 PHE B CA 1
ATOM 3857 C C . PHE B 1 99 ? -17 -27.906 0.848 1 91.75 99 PHE B C 1
ATOM 3859 O O . PHE B 1 99 ? -16.672 -29.078 0.857 1 91.75 99 PHE B O 1
ATOM 3866 N N . TYR B 1 100 ? -17.156 -27.203 -0.193 1 92.31 100 TYR B N 1
ATOM 3867 C CA . TYR B 1 100 ? -16.828 -27.828 -1.468 1 92.31 100 TYR B CA 1
ATOM 3868 C C . TYR B 1 100 ? -15.328 -28.094 -1.58 1 92.31 100 TYR B C 1
ATOM 3870 O O . TYR B 1 100 ? -14.914 -29.188 -1.976 1 92.31 100 TYR B O 1
ATOM 3878 N N . GLY B 1 101 ? -14.547 -27.125 -1.249 1 91.38 101 GLY B N 1
ATOM 3879 C CA . GLY B 1 101 ? -13.109 -27.188 -1.397 1 91.38 101 GLY B CA 1
ATOM 3880 C C . GLY B 1 101 ? -12.477 -28.297 -0.581 1 91.38 101 GLY B C 1
ATOM 3881 O O . GLY B 1 101 ? -11.516 -28.938 -1.026 1 91.38 101 GLY B O 1
ATOM 3882 N N . LEU B 1 102 ? -12.961 -28.5 0.609 1 90.62 102 LEU B N 1
ATOM 3883 C CA . LEU B 1 102 ? -12.422 -29.531 1.471 1 90.62 102 LEU B CA 1
ATOM 3884 C C . LEU B 1 102 ? -12.609 -30.906 0.839 1 90.62 102 LEU B C 1
ATOM 3886 O O . LEU B 1 102 ? -11.766 -31.797 1.007 1 90.62 102 LEU B O 1
ATOM 3890 N N . ASN B 1 103 ? -13.578 -31.078 0.132 1 88.56 103 ASN B N 1
ATOM 3891 C CA . ASN B 1 103 ? -13.898 -32.375 -0.455 1 88.56 103 ASN B CA 1
ATOM 3892 C C . ASN B 1 103 ? -12.977 -32.688 -1.63 1 88.56 103 ASN B C 1
ATOM 3894 O O . ASN B 1 103 ? -12.844 -33.844 -2.014 1 88.56 103 ASN B O 1
ATOM 3898 N N . VAL B 1 104 ? -12.383 -31.703 -2.121 1 84.25 104 VAL B N 1
ATOM 3899 C CA . VAL B 1 104 ? -11.477 -31.906 -3.246 1 84.25 104 VAL B CA 1
ATOM 3900 C C . VAL B 1 104 ? -10.25 -32.688 -2.785 1 84.25 104 VAL B C 1
ATOM 3902 O O . VAL B 1 104 ? -9.625 -33.406 -3.576 1 84.25 104 VAL B O 1
ATOM 3905 N N . PHE B 1 105 ? -9.969 -32.594 -1.49 1 86.94 105 PHE B N 1
ATOM 3906 C CA . PHE B 1 105 ? -8.812 -33.281 -0.934 1 86.94 105 PHE B CA 1
ATOM 3907 C C . PHE B 1 105 ? -9.195 -34.688 -0.486 1 86.94 105 PHE B C 1
ATOM 3909 O O . PHE B 1 105 ? -8.367 -35.438 0.049 1 86.94 105 PHE B O 1
ATOM 3916 N N . GLY B 1 106 ? -10.406 -35.094 -0.709 1 88.31 106 GLY B N 1
ATOM 3917 C CA . GLY B 1 106 ? -10.891 -36.406 -0.357 1 88.31 106 GLY B CA 1
ATOM 3918 C C . GLY B 1 106 ? -11.891 -36.406 0.788 1 88.31 106 GLY B C 1
ATOM 3919 O O . GLY B 1 106 ? -11.789 -35.562 1.696 1 88.31 106 GLY B O 1
ATOM 3920 N N . GLU B 1 107 ? -12.688 -37.312 0.746 1 89.81 107 GLU B N 1
ATOM 3921 C CA . GLU B 1 107 ? -13.75 -37.406 1.744 1 89.81 107 GLU B CA 1
ATOM 3922 C C . GLU B 1 107 ? -13.18 -37.688 3.135 1 89.81 107 GLU B C 1
ATOM 3924 O O . GLU B 1 107 ? -13.633 -37.094 4.121 1 89.81 107 GLU B O 1
ATOM 3929 N N . GLU B 1 108 ? -12.297 -38.531 3.195 1 90.62 108 GLU B N 1
ATOM 3930 C CA . GLU B 1 108 ? -11.688 -38.875 4.48 1 90.62 108 GLU B CA 1
ATOM 3931 C C . GLU B 1 108 ? -10.969 -37.656 5.074 1 90.62 108 GLU B C 1
ATOM 3933 O O . GLU B 1 108 ? -11.062 -37.406 6.277 1 90.62 108 GLU B O 1
ATOM 3938 N N . PHE B 1 109 ? -10.258 -37 4.23 1 90.88 109 PHE B N 1
ATOM 3939 C CA . PHE B 1 109 ? -9.555 -35.812 4.633 1 90.88 109 PHE B CA 1
ATOM 3940 C C . PHE B 1 109 ? -10.531 -34.75 5.18 1 90.88 109 PHE B C 1
ATOM 3942 O O . PHE B 1 109 ? -10.305 -34.188 6.242 1 90.88 109 PHE B O 1
ATOM 3949 N N . ALA B 1 110 ? -11.625 -34.625 4.5 1 92.69 110 ALA B N 1
ATOM 3950 C CA . ALA B 1 110 ? -12.641 -33.625 4.891 1 92.69 110 ALA B CA 1
ATOM 3951 C C . ALA B 1 110 ? -13.273 -34 6.227 1 92.69 110 ALA B C 1
ATOM 3953 O O . ALA B 1 110 ? -13.445 -33.156 7.098 1 92.69 110 ALA B O 1
ATOM 3954 N N . ASP B 1 111 ? -13.539 -35.25 6.352 1 92.81 111 ASP B N 1
ATOM 3955 C CA . ASP B 1 111 ? -14.188 -35.75 7.57 1 92.81 111 ASP B CA 1
ATOM 3956 C C . ASP B 1 111 ? -13.273 -35.562 8.781 1 92.81 111 ASP B C 1
ATOM 3958 O O . ASP B 1 111 ? -13.719 -35.125 9.844 1 92.81 111 ASP B O 1
ATOM 3962 N N . LYS B 1 112 ? -12.086 -35.906 8.656 1 93.19 112 LYS B N 1
ATOM 3963 C CA . LYS B 1 112 ? -11.125 -35.75 9.742 1 93.19 112 LYS B CA 1
ATOM 3964 C C . LYS B 1 112 ? -10.961 -34.281 10.133 1 93.19 112 LYS B C 1
ATOM 3966 O O . LYS B 1 112 ? -10.875 -33.969 11.32 1 93.19 112 LYS B O 1
ATOM 3971 N N . THR B 1 113 ? -10.859 -33.438 9.117 1 93.88 113 THR B N 1
ATOM 3972 C CA . THR B 1 113 ? -10.711 -32 9.359 1 93.88 113 THR B CA 1
ATOM 3973 C C . THR B 1 113 ? -11.898 -31.453 10.148 1 93.88 113 THR B C 1
ATOM 3975 O O . THR B 1 113 ? -11.727 -30.734 11.125 1 93.88 113 THR B O 1
ATOM 3978 N N . ARG B 1 114 ? -13.094 -31.859 9.781 1 93.06 114 ARG B N 1
ATOM 3979 C CA . ARG B 1 114 ? -14.32 -31.391 10.43 1 93.06 114 ARG B CA 1
ATOM 3980 C C . ARG B 1 114 ? -14.391 -31.891 11.875 1 93.06 114 ARG B C 1
ATOM 3982 O O . ARG B 1 114 ? -14.828 -31.141 12.758 1 93.06 114 ARG B O 1
ATOM 3989 N N . LYS B 1 115 ? -13.992 -33.031 12.039 1 92.25 115 LYS B N 1
ATOM 3990 C CA . LYS B 1 115 ? -14.109 -33.656 13.352 1 92.25 115 LYS B CA 1
ATOM 3991 C C . LYS B 1 115 ? -13.219 -32.969 14.383 1 92.25 115 LYS B C 1
ATOM 3993 O O . LYS B 1 115 ? -13.586 -32.875 15.555 1 92.25 115 LYS B O 1
ATOM 3998 N N . ILE B 1 116 ? -12.156 -32.5 13.953 1 92.81 116 ILE B N 1
ATOM 3999 C CA . ILE B 1 116 ? -11.211 -31.969 14.93 1 92.81 116 ILE B CA 1
ATOM 4000 C C . ILE B 1 116 ? -11.422 -30.453 15.07 1 92.81 116 ILE B C 1
ATOM 4002 O O . ILE B 1 116 ? -10.82 -29.828 15.938 1 92.81 116 ILE B O 1
ATOM 4006 N N . ARG B 1 117 ? -12.195 -29.922 14.211 1 90.44 117 ARG B N 1
ATOM 4007 C CA . ARG B 1 117 ? -12.383 -28.469 14.258 1 90.44 117 ARG B CA 1
ATOM 4008 C C . ARG B 1 117 ? -13.109 -28.047 15.531 1 90.44 117 ARG B C 1
ATOM 4010 O O . ARG B 1 117 ? -14.141 -28.625 15.883 1 90.44 117 ARG B O 1
ATOM 4017 N N . GLN B 1 118 ? -12.555 -27.016 16.188 1 90.62 118 GLN B N 1
ATOM 4018 C CA . GLN B 1 118 ? -13.18 -26.344 17.312 1 90.62 118 GLN B CA 1
ATOM 4019 C C . GLN B 1 118 ? -13.391 -24.859 17.031 1 90.62 118 GLN B C 1
ATOM 4021 O O . GLN B 1 118 ? -12.453 -24.156 16.625 1 90.62 118 GLN B O 1
ATOM 4026 N N . LYS B 1 119 ? -14.625 -24.547 17.234 1 91.88 119 LYS B N 1
ATOM 4027 C CA . LYS B 1 119 ? -14.93 -23.125 17.016 1 91.88 119 LYS B CA 1
ATOM 4028 C C . LYS B 1 119 ? -14.117 -22.25 17.969 1 91.88 119 LYS B C 1
ATOM 4030 O O . LYS B 1 119 ? -14.141 -22.453 19.188 1 91.88 119 LYS B O 1
ATOM 4035 N N . ARG B 1 120 ? -13.328 -21.328 17.422 1 93.88 120 ARG B N 1
ATOM 4036 C CA . ARG B 1 120 ? -12.516 -20.375 18.172 1 93.88 120 ARG B CA 1
ATOM 4037 C C . ARG B 1 120 ? -12.211 -19.141 17.328 1 93.88 120 ARG B C 1
ATOM 4039 O O . ARG B 1 120 ? -12.484 -19.109 16.125 1 93.88 120 ARG B O 1
ATOM 4046 N N . ARG B 1 121 ? -11.648 -18.141 18.016 1 92.81 121 ARG B N 1
ATOM 4047 C CA . ARG B 1 121 ? -11.188 -16.969 17.266 1 92.81 121 ARG B CA 1
ATOM 4048 C C . ARG B 1 121 ? -10.086 -17.344 16.281 1 92.81 121 ARG B C 1
ATOM 4050 O O . ARG B 1 121 ? -9.086 -17.953 16.672 1 92.81 121 ARG B O 1
ATOM 4057 N N . PRO B 1 122 ? -10.352 -17.062 15.141 1 94.06 122 PRO B N 1
ATOM 4058 C CA . PRO B 1 122 ? -9.352 -17.469 14.148 1 94.06 122 PRO B CA 1
ATOM 4059 C C . PRO B 1 122 ? -8.031 -16.703 14.297 1 94.06 122 PRO B C 1
ATOM 4061 O O . PRO B 1 122 ? -8.031 -15.539 14.711 1 94.06 122 PRO B O 1
ATOM 4064 N N . ASP B 1 123 ? -6.977 -17.422 13.961 1 93.88 123 ASP B N 1
ATOM 4065 C CA . ASP B 1 123 ? -5.68 -16.766 13.812 1 93.88 123 ASP B CA 1
ATOM 4066 C C . ASP B 1 123 ? -5.734 -15.656 12.773 1 93.88 123 ASP B C 1
ATOM 4068 O O . ASP B 1 123 ? -6.309 -15.828 11.695 1 93.88 123 ASP B O 1
ATOM 4072 N N . PRO B 1 124 ? -5.141 -14.492 13.125 1 93.5 124 PRO B N 1
ATOM 4073 C CA . PRO B 1 124 ? -5.168 -13.367 12.195 1 93.5 124 PRO B CA 1
ATOM 4074 C C . PRO B 1 124 ? -4.59 -13.719 10.82 1 93.5 124 PRO B C 1
ATOM 4076 O O . PRO B 1 124 ? -5.043 -13.188 9.805 1 93.5 124 PRO B O 1
ATOM 4079 N N . HIS B 1 125 ? -3.67 -14.562 10.852 1 94 125 HIS B N 1
ATOM 4080 C CA . HIS B 1 125 ? -3.053 -14.984 9.594 1 94 125 HIS B CA 1
ATOM 4081 C C . HIS B 1 125 ? -4.078 -15.617 8.664 1 94 125 HIS B C 1
ATOM 4083 O O . HIS B 1 125 ? -4.195 -15.227 7.5 1 94 125 HIS B O 1
ATOM 4089 N N . TYR B 1 126 ? -4.855 -16.531 9.141 1 95.94 126 TYR B N 1
ATOM 4090 C CA . TYR B 1 126 ? -5.82 -17.25 8.312 1 95.94 126 TYR B CA 1
ATOM 4091 C C . TYR B 1 126 ? -7.008 -16.359 7.965 1 95.94 126 TYR B C 1
ATOM 4093 O O . TYR B 1 126 ? -7.566 -16.453 6.871 1 95.94 126 TYR B O 1
ATOM 4101 N N . MET B 1 127 ? -7.375 -15.5 8.914 1 97 127 MET B N 1
ATOM 4102 C CA . MET B 1 127 ? -8.469 -14.578 8.609 1 97 127 MET B CA 1
ATOM 4103 C C . MET B 1 127 ? -8.078 -13.617 7.492 1 97 127 MET B C 1
ATOM 4105 O O . MET B 1 127 ? -8.891 -13.32 6.613 1 97 127 MET B O 1
ATOM 4109 N N . SER B 1 128 ? -6.824 -13.18 7.57 1 96.75 128 SER B N 1
ATOM 4110 C CA . SER B 1 128 ? -6.332 -12.32 6.5 1 96.75 128 SER B CA 1
ATOM 4111 C C . SER B 1 128 ? -6.41 -13.023 5.148 1 96.75 128 SER B C 1
ATOM 4113 O O . SER B 1 128 ? -6.703 -12.391 4.129 1 96.75 128 SER B O 1
ATOM 4115 N N . LYS B 1 129 ? -6.195 -14.258 5.102 1 96.88 129 LYS B N 1
ATOM 4116 C CA . LYS B 1 129 ? -6.258 -15.031 3.861 1 96.88 129 LYS B CA 1
ATOM 4117 C C . LYS B 1 129 ? -7.691 -15.148 3.361 1 96.88 129 LYS B C 1
ATOM 4119 O O . LYS B 1 129 ? -7.938 -15.148 2.152 1 96.88 129 LYS B O 1
ATOM 4124 N N . VAL B 1 130 ? -8.586 -15.297 4.305 1 97.69 130 VAL B N 1
ATOM 4125 C CA . VAL B 1 130 ? -9.992 -15.359 3.934 1 97.69 130 VAL B CA 1
ATOM 4126 C C . VAL B 1 130 ? -10.422 -14.047 3.283 1 97.69 130 VAL B C 1
ATOM 4128 O O . VAL B 1 130 ? -11.055 -14.047 2.225 1 97.69 130 VAL B O 1
ATOM 4131 N N . LEU B 1 131 ? -10.023 -12.969 3.916 1 97.38 131 LEU B N 1
ATOM 4132 C CA . LEU B 1 131 ? -10.344 -11.656 3.367 1 97.38 131 LEU B CA 1
ATOM 4133 C C . LEU B 1 131 ? -9.711 -11.477 1.989 1 97.38 131 LEU B C 1
ATOM 4135 O O . LEU B 1 131 ? -10.359 -10.984 1.063 1 97.38 131 LEU B O 1
ATOM 4139 N N . SER B 1 132 ? -8.492 -11.938 1.871 1 97.31 132 SER B N 1
ATOM 4140 C CA . SER B 1 132 ? -7.785 -11.852 0.599 1 97.31 132 SER B CA 1
ATOM 4141 C C . SER B 1 132 ? -8.461 -12.695 -0.471 1 97.31 132 SER B C 1
ATOM 4143 O O . SER B 1 132 ? -8.477 -12.328 -1.647 1 97.31 132 SER B O 1
ATOM 4145 N N . THR B 1 133 ? -9 -13.781 -0.102 1 98.06 133 THR B N 1
ATOM 4146 C CA . THR B 1 133 ? -9.68 -14.68 -1.039 1 98.06 133 THR B CA 1
ATOM 4147 C C . THR B 1 133 ? -10.867 -13.977 -1.692 1 98.06 133 THR B C 1
ATOM 4149 O O . THR B 1 133 ? -11.07 -14.094 -2.902 1 98.06 133 THR B O 1
ATOM 4152 N N . LEU B 1 134 ? -11.617 -13.227 -0.933 1 98.38 134 LEU B N 1
ATOM 4153 C CA . LEU B 1 134 ? -12.734 -12.477 -1.483 1 98.38 134 LEU B CA 1
ATOM 4154 C C . LEU B 1 134 ? -12.258 -11.484 -2.539 1 98.38 134 LEU B C 1
ATOM 4156 O O . LEU B 1 134 ? -12.883 -11.352 -3.596 1 98.38 134 LEU B O 1
ATOM 4160 N N . ARG B 1 135 ? -11.148 -10.914 -2.254 1 98.19 135 ARG B N 1
ATOM 4161 C CA . ARG B 1 135 ? -10.586 -9.953 -3.197 1 98.19 135 ARG B CA 1
ATOM 4162 C C . ARG B 1 135 ? -10.062 -10.648 -4.445 1 98.19 135 ARG B C 1
ATOM 4164 O O . ARG B 1 135 ? -10.172 -10.117 -5.555 1 98.19 135 ARG B O 1
ATOM 4171 N N . GLN B 1 136 ? -9.516 -11.758 -4.27 1 98.5 136 GLN B N 1
ATOM 4172 C CA . GLN B 1 136 ? -9 -12.531 -5.395 1 98.5 136 GLN B CA 1
ATOM 4173 C C . GLN B 1 136 ? -10.125 -13.016 -6.301 1 98.5 136 GLN B C 1
ATOM 4175 O O . GLN B 1 136 ? -9.961 -13.086 -7.52 1 98.5 136 GLN B O 1
ATOM 4180 N N . ILE B 1 137 ? -11.227 -13.367 -5.699 1 98.62 137 ILE B N 1
ATOM 4181 C CA . ILE B 1 137 ? -12.391 -13.75 -6.492 1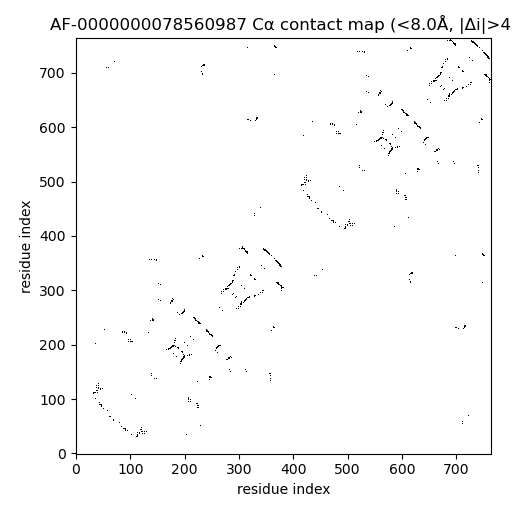 98.62 137 ILE B CA 1
ATOM 4182 C C . ILE B 1 137 ? -12.805 -12.586 -7.391 1 98.62 137 ILE B C 1
ATOM 4184 O O . ILE B 1 137 ? -13.094 -12.781 -8.578 1 98.62 137 ILE B O 1
ATOM 4188 N N . VAL B 1 138 ? -12.781 -11.398 -6.816 1 98.56 138 VAL B N 1
ATOM 4189 C CA . VAL B 1 138 ? -13.117 -10.219 -7.609 1 98.56 138 VAL B CA 1
ATOM 4190 C C . VAL B 1 138 ? -12.133 -10.078 -8.766 1 98.56 138 VAL B C 1
ATOM 4192 O O . VAL B 1 138 ? -12.531 -9.914 -9.922 1 98.56 138 VAL B O 1
ATOM 4195 N N . ARG B 1 139 ? -10.875 -10.172 -8.508 1 98.12 139 ARG B N 1
ATOM 4196 C CA . ARG B 1 139 ? -9.828 -9.953 -9.5 1 98.12 139 ARG B CA 1
ATOM 4197 C C . ARG B 1 139 ? -9.945 -10.953 -10.641 1 98.12 139 ARG B C 1
ATOM 4199 O O . ARG B 1 139 ? -9.852 -10.586 -11.812 1 98.12 139 ARG B O 1
ATOM 4206 N N . GLU B 1 140 ? -10.203 -12.172 -10.367 1 98.12 140 GLU B N 1
ATOM 4207 C CA . GLU B 1 140 ? -10.031 -13.203 -11.375 1 98.12 140 GLU B CA 1
ATOM 4208 C C . GLU B 1 140 ? -11.367 -13.586 -12.016 1 98.12 140 GLU B C 1
ATOM 4210 O O . GLU B 1 140 ? -11.422 -13.93 -13.195 1 98.12 140 GLU B O 1
ATOM 4215 N N . TRP B 1 141 ? -12.477 -13.477 -11.25 1 98 141 TRP B N 1
ATOM 4216 C CA . TRP B 1 141 ? -13.656 -14.156 -11.766 1 98 141 TRP B CA 1
ATOM 4217 C C . TRP B 1 141 ? -14.852 -13.203 -11.812 1 98 141 TRP B C 1
ATOM 4219 O O . TRP B 1 141 ? -16 -13.641 -11.781 1 98 141 TRP B O 1
ATOM 4229 N N . THR B 1 142 ? -14.547 -11.906 -11.82 1 98.25 142 THR B N 1
ATOM 4230 C CA . THR B 1 142 ? -15.641 -10.945 -11.945 1 98.25 142 THR B CA 1
ATOM 4231 C C . THR B 1 142 ? -15.359 -9.953 -13.07 1 98.25 142 THR B C 1
ATOM 4233 O O . THR B 1 142 ? -14.219 -9.828 -13.531 1 98.25 142 THR B O 1
ATOM 4236 N N . VAL B 1 143 ? -16.422 -9.281 -13.5 1 97.81 143 VAL B N 1
ATOM 4237 C CA . VAL B 1 143 ? -16.297 -8.234 -14.508 1 97.81 143 VAL B CA 1
ATOM 4238 C C . VAL B 1 143 ? -15.508 -7.059 -13.938 1 97.81 143 VAL B C 1
ATOM 4240 O O . VAL B 1 143 ? -14.766 -6.391 -14.664 1 97.81 143 VAL B O 1
ATOM 4243 N N . GLU B 1 144 ? -15.594 -6.855 -12.68 1 96.81 144 GLU B N 1
ATOM 4244 C CA . GLU B 1 144 ? -14.883 -5.758 -12.023 1 96.81 144 GLU B CA 1
ATOM 4245 C C . GLU B 1 144 ? -13.375 -5.961 -12.094 1 96.81 144 GLU B C 1
ATOM 4247 O O . GLU B 1 144 ? -12.617 -4.992 -12.18 1 96.81 144 GLU B O 1
ATOM 4252 N N . GLY B 1 145 ? -12.969 -7.18 -12.062 1 97.5 145 GLY B N 1
ATOM 4253 C CA . GLY B 1 145 ? -11.547 -7.48 -12.07 1 97.5 145 GLY B CA 1
ATOM 4254 C C . GLY B 1 145 ? -10.961 -7.578 -13.461 1 97.5 145 GLY B C 1
ATOM 4255 O O . GLY B 1 145 ? -9.742 -7.727 -13.625 1 97.5 145 GLY B O 1
ATOM 4256 N N . LYS B 1 146 ? -11.758 -7.426 -14.469 1 97.5 146 LYS B N 1
ATOM 4257 C CA . LYS B 1 146 ? -11.352 -7.672 -15.844 1 97.5 146 LYS B CA 1
ATOM 4258 C C . LYS B 1 146 ? -10.234 -6.715 -16.266 1 97.5 146 LYS B C 1
ATOM 4260 O O . LYS B 1 146 ? -9.258 -7.133 -16.891 1 97.5 146 LYS B O 1
ATOM 4265 N N . PRO B 1 147 ? -10.289 -5.391 -15.93 1 97.06 147 PRO B N 1
ATOM 4266 C CA . PRO B 1 147 ? -9.203 -4.504 -16.344 1 97.06 147 PRO B CA 1
ATOM 4267 C C . PRO B 1 147 ? -7.852 -4.918 -15.773 1 97.06 147 PRO B C 1
ATOM 4269 O O . PRO B 1 147 ? -6.832 -4.836 -16.469 1 97.06 147 PRO B O 1
ATOM 4272 N N . GLU B 1 148 ? -7.859 -5.355 -14.57 1 96.12 148 GLU B N 1
ATOM 4273 C CA . GLU B 1 148 ? -6.629 -5.824 -13.945 1 96.12 148 GLU B CA 1
ATOM 4274 C C . GLU B 1 148 ? -6.102 -7.082 -14.633 1 96.12 148 GLU B C 1
ATOM 4276 O O . GLU B 1 148 ? -4.902 -7.195 -14.891 1 96.12 148 GLU B O 1
ATOM 4281 N N . ARG B 1 149 ? -6.945 -7.992 -14.914 1 96.44 149 ARG B N 1
ATOM 4282 C CA . ARG B 1 149 ? -6.562 -9.219 -15.609 1 96.44 149 ARG B CA 1
ATOM 4283 C C . ARG B 1 149 ? -6.051 -8.914 -17.016 1 96.44 149 ARG B C 1
ATOM 4285 O O . ARG B 1 149 ? -5.004 -9.414 -17.422 1 96.44 149 ARG B O 1
ATOM 4292 N N . ASP B 1 150 ? -6.832 -8.086 -17.672 1 97.5 150 ASP B N 1
ATOM 4293 C CA . ASP B 1 150 ? -6.492 -7.781 -19.062 1 97.5 150 ASP B CA 1
ATOM 4294 C C . ASP B 1 150 ? -5.105 -7.148 -19.156 1 97.5 150 ASP B C 1
ATOM 4296 O O . ASP B 1 150 ? -4.359 -7.422 -20.094 1 97.5 150 ASP B O 1
ATOM 4300 N N . ALA B 1 151 ? -4.797 -6.355 -18.203 1 97.75 151 ALA B N 1
ATOM 4301 C CA . ALA B 1 151 ? -3.52 -5.652 -18.234 1 97.75 151 ALA B CA 1
ATOM 4302 C C . ALA B 1 151 ? -2.354 -6.633 -18.297 1 97.75 151 ALA B C 1
ATOM 4304 O O . ALA B 1 151 ? -1.34 -6.367 -18.953 1 97.75 151 ALA B O 1
ATOM 4305 N N . THR B 1 152 ? -2.479 -7.777 -17.688 1 97.88 152 THR B N 1
ATOM 4306 C CA . THR B 1 152 ? -1.333 -8.68 -17.609 1 97.88 152 THR B CA 1
ATOM 4307 C C . THR B 1 152 ? -1.604 -9.961 -18.391 1 97.88 152 THR B C 1
ATOM 4309 O O . THR B 1 152 ? -0.69 -10.531 -19 1 97.88 152 THR B O 1
ATOM 4312 N N . TYR B 1 153 ? -2.852 -10.43 -18.469 1 98.12 153 TYR B N 1
ATOM 4313 C CA . TYR B 1 153 ? -3.166 -11.68 -19.141 1 98.12 153 TYR B CA 1
ATOM 4314 C C . TYR B 1 153 ? -3.186 -11.492 -20.656 1 98.12 153 TYR B C 1
ATOM 4316 O O . TYR B 1 153 ? -2.744 -12.367 -21.406 1 98.12 153 TYR B O 1
ATOM 4324 N N . THR B 1 154 ? -3.682 -10.367 -21.094 1 98.06 154 THR B N 1
ATOM 4325 C CA . THR B 1 154 ? -3.842 -10.133 -22.531 1 98.06 154 THR B CA 1
ATOM 4326 C C . THR B 1 154 ? -2.49 -10.18 -23.234 1 98.06 154 THR B C 1
ATOM 4328 O O . THR B 1 154 ? -2.336 -10.859 -24.25 1 98.06 154 THR B O 1
ATOM 4331 N N . PRO B 1 155 ? -1.478 -9.477 -22.703 1 98.38 155 PRO B N 1
ATOM 4332 C CA . PRO B 1 155 ? -0.176 -9.57 -23.359 1 98.38 155 PRO B CA 1
ATOM 4333 C C . PRO B 1 155 ? 0.354 -11 -23.438 1 98.38 155 PRO B C 1
ATOM 4335 O O . PRO B 1 155 ? 0.987 -11.383 -24.422 1 98.38 155 PRO B O 1
ATOM 4338 N N . LEU B 1 156 ? 0.12 -11.773 -22.438 1 98.69 156 LEU B N 1
ATOM 4339 C CA . LEU B 1 156 ? 0.542 -13.172 -22.422 1 98.69 156 LEU B CA 1
ATOM 4340 C C . LEU B 1 156 ? -0.191 -13.977 -23.5 1 98.69 156 LEU B C 1
ATOM 4342 O O . LEU B 1 156 ? 0.435 -14.703 -24.266 1 98.69 156 LEU B O 1
ATOM 4346 N N . MET B 1 157 ? -1.467 -13.797 -23.562 1 98.12 157 MET B N 1
ATOM 4347 C CA . MET B 1 157 ? -2.307 -14.531 -24.5 1 98.12 157 MET B CA 1
ATOM 4348 C C . MET B 1 157 ? -1.982 -14.148 -25.938 1 98.12 157 MET B C 1
ATOM 4350 O O . MET B 1 157 ? -1.95 -15 -26.828 1 98.12 157 MET B O 1
ATOM 4354 N N . GLU B 1 158 ? -1.762 -12.891 -26.109 1 98.19 158 GLU B N 1
ATOM 4355 C CA . GLU B 1 158 ? -1.425 -12.414 -27.438 1 98.19 158 GLU B CA 1
ATOM 4356 C C . GLU B 1 158 ? -0.094 -12.992 -27.922 1 98.19 158 GLU B C 1
ATOM 4358 O O . GLU B 1 158 ? 0.049 -13.359 -29.078 1 98.19 158 GLU B O 1
ATOM 4363 N N . ALA B 1 159 ? 0.859 -13.055 -27.016 1 98.44 159 ALA B N 1
ATOM 4364 C CA . ALA B 1 159 ? 2.145 -13.656 -27.359 1 98.44 159 ALA B CA 1
ATOM 4365 C C . ALA B 1 159 ? 1.975 -15.117 -27.75 1 98.44 159 ALA B C 1
ATOM 4367 O O . ALA B 1 159 ? 2.594 -15.586 -28.703 1 98.44 159 ALA B O 1
ATOM 4368 N N . LEU B 1 160 ? 1.116 -15.852 -27.109 1 98.5 160 LEU B N 1
ATOM 4369 C CA . LEU B 1 160 ? 0.871 -17.266 -27.391 1 98.5 160 LEU B CA 1
ATOM 4370 C C . LEU B 1 160 ? 0.126 -17.422 -28.719 1 98.5 160 LEU B C 1
ATOM 4372 O O . LEU B 1 160 ? 0.427 -18.344 -29.484 1 98.5 160 LEU B O 1
ATOM 4376 N N . ARG B 1 161 ? -0.812 -16.516 -28.953 1 98.12 161 ARG B N 1
ATOM 4377 C CA . ARG B 1 161 ? -1.555 -16.562 -30.203 1 98.12 161 ARG B CA 1
ATOM 4378 C C . ARG B 1 161 ? -0.633 -16.312 -31.391 1 98.12 161 ARG B C 1
ATOM 4380 O O . ARG B 1 161 ? -0.817 -16.906 -32.469 1 98.12 161 ARG B O 1
ATOM 4387 N N . LYS B 1 162 ? 0.246 -15.438 -31.172 1 98.06 162 LYS B N 1
ATOM 4388 C CA . LYS B 1 162 ? 1.211 -15.156 -32.219 1 98.06 162 LYS B CA 1
ATOM 4389 C C . LYS B 1 162 ? 2.135 -16.344 -32.469 1 98.06 162 LYS B C 1
ATOM 4391 O O . LYS B 1 162 ? 2.457 -16.672 -33.594 1 98.06 162 LYS B O 1
ATOM 4396 N N . ARG B 1 163 ? 2.521 -17.031 -31.438 1 97.38 163 ARG B N 1
ATOM 4397 C CA . ARG B 1 163 ? 3.438 -18.172 -31.531 1 97.38 163 ARG B CA 1
ATOM 4398 C C . ARG B 1 163 ? 2.727 -19.406 -32.062 1 97.38 163 ARG B C 1
ATOM 4400 O O . ARG B 1 163 ? 3.318 -20.203 -32.781 1 97.38 163 ARG B O 1
ATOM 4407 N N . TYR B 1 164 ? 1.521 -19.5 -31.672 1 97.94 164 TYR B N 1
ATOM 4408 C CA . TYR B 1 164 ? 0.704 -20.641 -32.062 1 97.94 164 TYR B CA 1
ATOM 4409 C C . TYR B 1 164 ? -0.6 -20.172 -32.719 1 97.94 164 TYR B C 1
ATOM 4411 O O . TYR B 1 164 ? -1.681 -20.391 -32.156 1 97.94 164 TYR B O 1
ATOM 4419 N N . PRO B 1 165 ? -0.552 -19.703 -33.906 1 97.38 165 PRO B N 1
ATOM 4420 C CA . PRO B 1 165 ? -1.717 -19.094 -34.562 1 97.38 165 PRO B CA 1
ATOM 4421 C C . PRO B 1 165 ? -2.752 -20.109 -35 1 97.38 165 PRO B C 1
ATOM 4423 O O . PRO B 1 165 ? -3.932 -19.781 -35.156 1 97.38 165 PRO B O 1
ATOM 4426 N N . ASP B 1 166 ? -2.359 -21.375 -35.281 1 97.12 166 ASP B N 1
ATOM 4427 C CA . ASP B 1 166 ? -3.283 -22.422 -35.719 1 97.12 166 ASP B CA 1
ATOM 4428 C C . ASP B 1 166 ? -4.07 -22.984 -34.531 1 97.12 166 ASP B C 1
ATOM 4430 O O . ASP B 1 166 ? -3.582 -23.875 -33.844 1 97.12 166 ASP B O 1
ATOM 4434 N N . GLU B 1 167 ? -5.266 -22.656 -34.438 1 94.81 167 GLU B N 1
ATOM 4435 C CA . GLU B 1 167 ? -6.117 -23.047 -33.344 1 94.81 167 GLU B CA 1
ATOM 4436 C C . GLU B 1 167 ? -6.332 -24.562 -33.312 1 94.81 167 GLU B C 1
ATOM 4438 O O . GLU B 1 167 ? -6.492 -25.141 -32.219 1 94.81 167 GLU B O 1
ATOM 4443 N N . ASN B 1 168 ? -6.309 -25.156 -34.406 1 94.12 168 ASN B N 1
ATOM 4444 C CA . ASN B 1 168 ? -6.57 -26.578 -34.5 1 94.12 168 ASN B CA 1
ATOM 4445 C C . ASN B 1 168 ? -5.418 -27.406 -33.938 1 94.12 168 ASN B C 1
ATOM 4447 O O . ASN B 1 168 ? -5.598 -28.578 -33.594 1 94.12 168 ASN B O 1
ATOM 4451 N N . ASN B 1 169 ? -4.336 -26.781 -33.812 1 95.38 169 ASN B N 1
ATOM 4452 C CA . ASN B 1 169 ? -3.158 -27.516 -33.375 1 95.38 169 ASN B CA 1
ATOM 4453 C C . ASN B 1 169 ? -2.783 -27.141 -31.938 1 95.38 169 ASN B C 1
ATOM 4455 O O . ASN B 1 169 ? -1.807 -27.656 -31.391 1 95.38 169 ASN B O 1
ATOM 4459 N N . ARG B 1 170 ? -3.545 -26.344 -31.266 1 96.62 170 ARG B N 1
ATOM 4460 C CA . ARG B 1 170 ? -3.188 -25.859 -29.938 1 96.62 170 ARG B CA 1
ATOM 4461 C C . ARG B 1 170 ? -3.324 -26.953 -28.891 1 96.62 170 ARG B C 1
ATOM 4463 O O . ARG B 1 170 ? -2.705 -26.891 -27.828 1 96.62 170 ARG B O 1
ATOM 4470 N N . SER B 1 171 ? -4.066 -27.953 -29.203 1 95.12 171 SER B N 1
ATOM 4471 C CA . SER B 1 171 ? -4.25 -29.062 -28.266 1 95.12 171 SER B CA 1
ATOM 4472 C C . SER B 1 171 ? -2.949 -29.828 -28.047 1 95.12 171 SER B C 1
ATOM 4474 O O . SER B 1 171 ? -2.781 -30.5 -27.031 1 95.12 171 SER B O 1
ATOM 4476 N N . THR B 1 172 ? -2.045 -29.734 -28.984 1 96.12 172 THR B N 1
ATOM 4477 C CA . THR B 1 172 ? -0.769 -30.438 -28.891 1 96.12 172 THR B CA 1
ATOM 4478 C C . THR B 1 172 ? 0.253 -29.594 -28.125 1 96.12 172 THR B C 1
ATOM 4480 O O . THR B 1 172 ? 1.324 -30.078 -27.766 1 96.12 172 THR B O 1
ATOM 4483 N N . VAL B 1 173 ? -0.077 -28.375 -27.875 1 98.06 173 VAL B N 1
ATOM 4484 C CA . VAL B 1 173 ? 0.806 -27.469 -27.156 1 98.06 173 VAL B CA 1
ATOM 4485 C C . VAL B 1 173 ? 0.52 -27.547 -25.656 1 98.06 173 VAL B C 1
ATOM 4487 O O . VAL B 1 173 ? -0.538 -27.109 -25.203 1 98.06 173 VAL B O 1
ATOM 4490 N N . LYS B 1 174 ? 1.484 -28.047 -24.891 1 98.38 174 LYS B N 1
ATOM 4491 C CA . LYS B 1 174 ? 1.348 -28.172 -23.438 1 98.38 174 LYS B CA 1
ATOM 4492 C C . LYS B 1 174 ? 1.908 -26.953 -22.734 1 98.38 174 LYS B C 1
ATOM 4494 O O . LYS B 1 174 ? 3.078 -26.609 -22.906 1 98.38 174 LYS B O 1
ATOM 4499 N N . ILE B 1 175 ? 1.073 -26.312 -21.922 1 98.75 175 ILE B N 1
ATOM 4500 C CA . ILE B 1 175 ? 1.439 -25.109 -21.203 1 98.75 175 ILE B CA 1
ATOM 4501 C C . ILE B 1 175 ? 1.337 -25.344 -19.703 1 98.75 175 ILE B C 1
ATOM 4503 O O . ILE B 1 175 ? 0.354 -25.922 -19.219 1 98.75 175 ILE B O 1
ATOM 4507 N N . MET B 1 176 ? 2.318 -24.984 -18.969 1 98.81 176 MET B N 1
ATOM 4508 C CA . MET B 1 176 ? 2.248 -25 -17.516 1 98.81 176 MET B CA 1
ATOM 4509 C C . MET B 1 176 ? 2.07 -23.594 -16.969 1 98.81 176 MET B C 1
ATOM 4511 O O . MET B 1 176 ? 2.697 -22.641 -17.453 1 98.81 176 MET B O 1
ATOM 4515 N N . VAL B 1 177 ? 1.199 -23.406 -16.016 1 98.81 177 VAL B N 1
ATOM 4516 C CA . VAL B 1 177 ? 0.957 -22.141 -15.336 1 98.81 177 VAL B CA 1
ATOM 4517 C C . VAL B 1 177 ? 1.189 -22.297 -13.836 1 98.81 177 VAL B C 1
ATOM 4519 O O . VAL B 1 177 ? 0.244 -22.5 -13.078 1 98.81 177 VAL B O 1
ATOM 4522 N N . PRO B 1 178 ? 2.42 -22.094 -13.344 1 98.75 178 PRO B N 1
ATOM 4523 C CA . PRO B 1 178 ? 2.66 -22.156 -11.898 1 98.75 178 PRO B CA 1
ATOM 4524 C C . PRO B 1 178 ? 2.098 -20.938 -11.164 1 98.75 178 PRO B C 1
ATOM 4526 O O . PRO B 1 178 ? 2.076 -19.828 -11.711 1 98.75 178 PRO B O 1
ATOM 4529 N N . GLY B 1 179 ? 1.729 -21.141 -9.898 1 98 179 GLY B N 1
ATOM 4530 C CA . GLY B 1 179 ? 1.083 -20.062 -9.164 1 98 179 GLY B CA 1
ATOM 4531 C C . GLY B 1 179 ? -0.224 -19.625 -9.797 1 98 179 GLY B C 1
ATOM 4532 O O . GLY B 1 179 ? -0.419 -18.438 -10.055 1 98 179 GLY B O 1
ATOM 4533 N N . SER B 1 180 ? -1.127 -20.516 -9.961 1 97.94 180 SER B N 1
ATOM 4534 C CA . SER B 1 180 ? -2.324 -20.281 -10.758 1 97.94 180 SER B CA 1
ATOM 4535 C C . SER B 1 180 ? -3.375 -19.5 -9.969 1 97.94 180 SER B C 1
ATOM 4537 O O . SER B 1 180 ? -4.367 -19.031 -10.539 1 97.94 180 SER B O 1
ATOM 4539 N N . GLY B 1 181 ? -3.193 -19.344 -8.703 1 97.38 181 GLY B N 1
ATOM 4540 C CA . GLY B 1 181 ? -4.199 -18.656 -7.906 1 97.38 181 GLY B CA 1
ATOM 4541 C C . GLY B 1 181 ? -5.566 -19.312 -7.988 1 97.38 181 GLY B C 1
ATOM 4542 O O . GLY B 1 181 ? -5.707 -20.516 -7.746 1 97.38 181 GLY B O 1
ATOM 4543 N N . LEU B 1 182 ? -6.527 -18.562 -8.422 1 97.69 182 LEU B N 1
ATOM 4544 C CA . LEU B 1 182 ? -7.879 -19.109 -8.508 1 97.69 182 LEU B CA 1
ATOM 4545 C C . LEU B 1 182 ? -8.133 -19.734 -9.883 1 97.69 182 LEU B C 1
ATOM 4547 O O . LEU B 1 182 ? -9.281 -20 -10.242 1 97.69 182 LEU B O 1
ATOM 4551 N N . GLY B 1 183 ? -7.176 -19.828 -10.727 1 96.75 183 GLY B N 1
ATOM 4552 C CA . GLY B 1 183 ? -7.18 -20.688 -11.898 1 96.75 183 GLY B CA 1
ATOM 4553 C C . GLY B 1 183 ? -7.66 -19.969 -13.156 1 96.75 183 GLY B C 1
ATOM 4554 O O . GLY B 1 183 ? -7.797 -20.594 -14.211 1 96.75 183 GLY B O 1
ATOM 4555 N N . ARG B 1 184 ? -7.875 -18.688 -13.125 1 96.88 184 ARG B N 1
ATOM 4556 C CA . ARG B 1 184 ? -8.508 -18 -14.242 1 96.88 184 ARG B CA 1
ATOM 4557 C C . ARG B 1 184 ? -7.609 -18.016 -15.477 1 96.88 184 ARG B C 1
ATOM 4559 O O . ARG B 1 184 ? -8.07 -18.312 -16.578 1 96.88 184 ARG B O 1
ATOM 4566 N N . LEU B 1 185 ? -6.324 -17.672 -15.32 1 98 185 LEU B N 1
ATOM 4567 C CA . LEU B 1 185 ? -5.426 -17.656 -16.469 1 98 185 LEU B CA 1
ATOM 4568 C C . LEU B 1 185 ? -5.316 -19.031 -17.094 1 98 185 LEU B C 1
ATOM 4570 O O . LEU B 1 185 ? -5.398 -19.172 -18.328 1 98 185 LEU B O 1
ATOM 4574 N N . ALA B 1 186 ? -5.102 -20.031 -16.281 1 97 186 ALA B N 1
ATOM 4575 C CA . ALA B 1 186 ? -5.027 -21.391 -16.766 1 97 186 ALA B CA 1
ATOM 4576 C C . ALA B 1 186 ? -6.309 -21.781 -17.5 1 97 186 ALA B C 1
ATOM 4578 O O . ALA B 1 186 ? -6.258 -22.406 -18.562 1 97 186 ALA B O 1
ATOM 4579 N N . PHE B 1 187 ? -7.41 -21.406 -16.953 1 95.44 187 PHE B N 1
ATOM 4580 C CA . PHE B 1 187 ? -8.711 -21.672 -17.547 1 95.44 187 PHE B CA 1
ATOM 4581 C C . PHE B 1 187 ? -8.828 -20.984 -18.906 1 95.44 187 PHE B C 1
ATOM 4583 O O . PHE B 1 187 ? -9.25 -21.609 -19.891 1 95.44 187 PHE B O 1
ATOM 4590 N N . ASP B 1 188 ? -8.445 -19.75 -19.031 1 95.5 188 ASP B N 1
ATOM 4591 C CA . ASP B 1 188 ? -8.531 -18.984 -20.281 1 95.5 188 ASP B CA 1
ATOM 4592 C C . ASP B 1 188 ? -7.633 -19.594 -21.359 1 95.5 188 ASP B C 1
ATOM 4594 O O . ASP B 1 188 ? -8.008 -19.656 -22.531 1 95.5 188 ASP B O 1
ATOM 4598 N N . LEU B 1 189 ? -6.512 -20.031 -20.938 1 96.88 189 LEU B N 1
ATOM 4599 C CA . LEU B 1 189 ? -5.586 -20.656 -21.875 1 96.88 189 LEU B CA 1
ATOM 4600 C C . LEU B 1 189 ? -6.148 -21.984 -22.391 1 96.88 189 LEU B C 1
ATOM 4602 O O . LEU B 1 189 ? -6.02 -22.312 -23.578 1 96.88 189 LEU B O 1
ATOM 4606 N N . ALA B 1 190 ? -6.73 -22.75 -21.516 1 95.25 190 ALA B N 1
ATOM 4607 C CA . ALA B 1 190 ? -7.371 -24 -21.922 1 95.25 190 ALA B CA 1
ATOM 4608 C C . ALA B 1 190 ? -8.516 -23.734 -22.891 1 95.25 190 ALA B C 1
ATOM 4610 O O . ALA B 1 190 ? -8.703 -24.469 -23.859 1 95.25 190 ALA B O 1
ATOM 4611 N N . LYS B 1 191 ? -9.25 -22.688 -22.656 1 92.56 191 LYS B N 1
ATOM 4612 C CA . LYS B 1 191 ? -10.367 -22.312 -23.516 1 92.56 191 LYS B CA 1
ATOM 4613 C C . LYS B 1 191 ? -9.883 -21.922 -24.906 1 92.56 191 LYS B C 1
ATOM 4615 O O . LYS B 1 191 ? -10.594 -22.109 -25.891 1 92.56 191 LYS B O 1
ATOM 4620 N N . GLU B 1 192 ? -8.656 -21.453 -24.969 1 93.94 192 GLU B N 1
ATOM 4621 C CA . GLU B 1 192 ? -8.047 -21.094 -26.25 1 93.94 192 GLU B CA 1
ATOM 4622 C C . GLU B 1 192 ? -7.703 -22.344 -27.047 1 93.94 192 GLU B C 1
ATOM 4624 O O . GLU B 1 192 ? -7.426 -22.25 -28.25 1 93.94 192 GLU B O 1
ATOM 4629 N N . GLY B 1 193 ? -7.66 -23.453 -26.375 1 94.75 193 GLY B N 1
ATOM 4630 C CA . GLY B 1 193 ? -7.414 -24.703 -27.078 1 94.75 193 GLY B CA 1
ATOM 4631 C C . GLY B 1 193 ? -6.129 -25.391 -26.656 1 94.75 193 GLY B C 1
ATOM 4632 O O . GLY B 1 193 ? -5.828 -26.5 -27.094 1 94.75 193 GLY B O 1
ATOM 4633 N N . PHE B 1 194 ? -5.383 -24.812 -25.766 1 97.62 194 PHE B N 1
ATOM 4634 C CA . PHE B 1 194 ? -4.117 -25.375 -25.328 1 97.62 194 PHE B CA 1
ATOM 4635 C C . PHE B 1 194 ? -4.348 -26.469 -24.297 1 97.62 194 PHE B C 1
ATOM 4637 O O . PHE B 1 194 ? -5.406 -26.516 -23.656 1 97.62 194 PHE B O 1
ATOM 4644 N N . THR B 1 195 ? -3.451 -27.438 -24.156 1 97.75 195 THR B N 1
ATOM 4645 C CA . THR B 1 195 ? -3.418 -28.359 -23.016 1 97.75 195 THR B CA 1
ATOM 4646 C C . THR B 1 195 ? -2.688 -27.734 -21.828 1 97.75 195 THR B C 1
ATOM 4648 O O . THR B 1 195 ? -1.487 -27.453 -21.906 1 97.75 195 THR B O 1
ATOM 4651 N N . VAL B 1 196 ? -3.428 -27.516 -20.766 1 98 196 VAL B N 1
ATOM 4652 C CA . VAL B 1 196 ? -2.883 -26.641 -19.734 1 98 196 VAL B CA 1
ATOM 4653 C C . VAL B 1 196 ? -2.797 -27.422 -18.422 1 98 196 VAL B C 1
ATOM 4655 O O . VAL B 1 196 ? -3.736 -28.125 -18.031 1 98 196 VAL B O 1
ATOM 4658 N N . GLU B 1 197 ? -1.69 -27.312 -17.75 1 97.88 197 GLU B N 1
ATOM 4659 C CA . GLU B 1 197 ? -1.481 -27.781 -16.375 1 97.88 197 GLU B CA 1
ATOM 4660 C C . GLU B 1 197 ? -1.206 -26.625 -15.43 1 97.88 197 GLU B C 1
ATOM 4662 O O . GLU B 1 197 ? -0.142 -26 -15.484 1 97.88 197 GLU B O 1
ATOM 4667 N N . GLY B 1 198 ? -2.127 -26.344 -14.578 1 97.81 198 GLY B N 1
ATOM 4668 C CA . GLY B 1 198 ? -1.917 -25.344 -13.531 1 97.81 198 GLY B CA 1
ATOM 4669 C C . GLY B 1 198 ? -1.264 -25.922 -12.289 1 97.81 198 GLY B C 1
ATOM 4670 O O . GLY B 1 198 ? -1.42 -27.109 -11.992 1 97.81 198 GLY B O 1
ATOM 4671 N N . ASN B 1 199 ? -0.525 -25.078 -11.523 1 98.38 199 ASN B N 1
ATOM 4672 C CA . ASN B 1 199 ? 0.097 -25.453 -10.258 1 98.38 199 ASN B CA 1
ATOM 4673 C C . ASN B 1 199 ? -0.195 -24.438 -9.164 1 98.38 199 ASN B C 1
ATOM 4675 O O . ASN B 1 199 ? -0.173 -23.219 -9.414 1 98.38 199 ASN B O 1
ATOM 4679 N N . GLU B 1 200 ? -0.546 -24.922 -8.039 1 97.5 200 GLU B N 1
ATOM 4680 C CA . GLU B 1 200 ? -0.833 -24.047 -6.91 1 97.5 200 GLU B CA 1
ATOM 4681 C C . GLU B 1 200 ? -0.428 -24.688 -5.59 1 97.5 200 GLU B C 1
ATOM 4683 O O . GLU B 1 200 ? -0.665 -25.891 -5.383 1 97.5 200 GLU B O 1
ATOM 4688 N N . PHE B 1 201 ? 0.203 -23.922 -4.711 1 95.88 201 PHE B N 1
ATOM 4689 C CA . PHE B 1 201 ? 0.703 -24.406 -3.43 1 95.88 201 PHE B CA 1
ATOM 4690 C C . PHE B 1 201 ? -0.304 -24.125 -2.318 1 95.88 201 PHE B C 1
ATOM 4692 O O . PHE B 1 201 ? -0.464 -24.938 -1.406 1 95.88 201 PHE B O 1
ATOM 4699 N N . SER B 1 202 ? -0.972 -23.031 -2.324 1 95.56 202 SER B N 1
ATOM 4700 C CA . SER B 1 202 ? -1.836 -22.562 -1.245 1 95.56 202 SER B CA 1
ATOM 4701 C C . SER B 1 202 ? -3.105 -23.406 -1.151 1 95.56 202 SER B C 1
ATOM 4703 O O . SER B 1 202 ? -3.916 -23.422 -2.08 1 95.56 202 SER B O 1
ATOM 4705 N N . MET B 1 203 ? -3.303 -24 -0.008 1 94.5 203 MET B N 1
ATOM 4706 C CA . MET B 1 203 ? -4.48 -24.828 0.215 1 94.5 203 MET B CA 1
ATOM 4707 C C . MET B 1 203 ? -5.758 -24 0.089 1 94.5 203 MET B C 1
ATOM 4709 O O . MET B 1 203 ? -6.746 -24.469 -0.489 1 94.5 203 MET B O 1
ATOM 4713 N N . ILE B 1 204 ? -5.734 -22.828 0.568 1 96.12 204 ILE B N 1
ATOM 4714 C CA . ILE B 1 204 ? -6.895 -21.938 0.51 1 96.12 204 ILE B CA 1
ATOM 4715 C C . ILE B 1 204 ? -7.23 -21.625 -0.945 1 96.12 204 ILE B C 1
ATOM 4717 O O . ILE B 1 204 ? -8.398 -21.656 -1.344 1 96.12 204 ILE B O 1
ATOM 4721 N N . MET B 1 205 ? -6.223 -21.344 -1.744 1 96.69 205 MET B N 1
ATOM 4722 C CA . MET B 1 205 ? -6.43 -21.062 -3.16 1 96.69 205 MET B CA 1
ATOM 4723 C C . MET B 1 205 ? -6.973 -22.281 -3.891 1 96.69 205 MET B C 1
ATOM 4725 O O . MET B 1 205 ? -7.832 -22.156 -4.766 1 96.69 205 MET B O 1
ATOM 4729 N N . LEU B 1 206 ? -6.453 -23.422 -3.514 1 95.5 206 LEU B N 1
ATOM 4730 C CA . LEU B 1 206 ? -6.91 -24.656 -4.133 1 95.5 206 LEU B CA 1
ATOM 4731 C C . LEU B 1 206 ? -8.383 -24.906 -3.826 1 95.5 206 LEU B C 1
ATOM 4733 O O . LEU B 1 206 ? -9.148 -25.297 -4.711 1 95.5 206 LEU B O 1
ATOM 4737 N N . MET B 1 207 ? -8.75 -24.703 -2.633 1 94.94 207 MET B N 1
ATOM 4738 C CA . MET B 1 207 ? -10.141 -24.891 -2.238 1 94.94 207 MET B CA 1
ATOM 4739 C C . MET B 1 207 ? -11.055 -23.922 -2.977 1 94.94 207 MET B C 1
ATOM 4741 O O . MET B 1 207 ? -12.078 -24.328 -3.527 1 94.94 207 MET B O 1
ATOM 4745 N N . ALA B 1 208 ? -10.648 -22.688 -2.992 1 96.94 208 ALA B N 1
ATOM 4746 C CA . ALA B 1 208 ? -11.453 -21.656 -3.643 1 96.94 208 ALA B CA 1
ATOM 4747 C C . ALA B 1 208 ? -11.492 -21.859 -5.156 1 96.94 208 ALA B C 1
ATOM 4749 O O . ALA B 1 208 ? -12.547 -21.734 -5.777 1 96.94 208 ALA B O 1
ATOM 4750 N N . SER B 1 209 ? -10.359 -22.172 -5.77 1 96.06 209 SER B N 1
ATOM 4751 C CA . SER B 1 209 ? -10.328 -22.375 -7.211 1 96.06 209 SER B CA 1
ATOM 4752 C C . SER B 1 209 ? -11.164 -23.594 -7.613 1 96.06 209 SER B C 1
ATOM 4754 O O . SER B 1 209 ? -11.812 -23.594 -8.664 1 96.06 209 SER B O 1
ATOM 4756 N N . SER B 1 210 ? -11.141 -24.625 -6.84 1 93.38 210 SER B N 1
ATOM 4757 C CA . SER B 1 210 ? -11.953 -25.797 -7.129 1 93.38 210 SER B CA 1
ATOM 4758 C C . SER B 1 210 ? -13.438 -25.453 -7.168 1 93.38 210 SER B C 1
ATOM 4760 O O . SER B 1 210 ? -14.164 -25.922 -8.047 1 93.38 210 SER B O 1
ATOM 4762 N N . PHE B 1 211 ? -13.867 -24.734 -6.211 1 95.12 211 PHE B N 1
ATOM 4763 C CA . PHE B 1 211 ? -15.25 -24.281 -6.176 1 95.12 211 PHE B CA 1
ATOM 4764 C C . PHE B 1 211 ? -15.586 -23.469 -7.422 1 95.12 211 PHE B C 1
ATOM 4766 O O . PHE B 1 211 ? -16.625 -23.688 -8.062 1 95.12 211 PHE B O 1
ATOM 4773 N N . LEU B 1 212 ? -14.742 -22.531 -7.781 1 94.75 212 LEU B N 1
ATOM 4774 C CA . LEU B 1 212 ? -14.969 -21.625 -8.906 1 94.75 212 LEU B CA 1
ATOM 4775 C C . LEU B 1 212 ? -14.961 -22.391 -10.227 1 94.75 212 LEU B C 1
ATOM 4777 O O . LEU B 1 212 ? -15.781 -22.125 -11.109 1 94.75 212 LEU B O 1
ATOM 4781 N N . LEU B 1 213 ? -14.07 -23.344 -10.359 1 91.62 213 LEU B N 1
ATOM 4782 C CA . LEU B 1 213 ? -13.867 -24.062 -11.625 1 91.62 213 LEU B CA 1
ATOM 4783 C C . LEU B 1 213 ? -14.891 -25.188 -11.773 1 91.62 213 LEU B C 1
ATOM 4785 O O . LEU B 1 213 ? -15.344 -25.469 -12.883 1 91.62 213 LEU B O 1
ATOM 4789 N N . ASN B 1 214 ? -15.336 -25.75 -10.617 1 89.81 214 ASN B N 1
ATOM 4790 C CA . ASN B 1 214 ? -16.062 -27 -10.742 1 89.81 214 ASN B CA 1
ATOM 4791 C C . ASN B 1 214 ? -17.453 -26.906 -10.117 1 89.81 214 ASN B C 1
ATOM 4793 O O . ASN B 1 214 ? -18.203 -27.875 -10.133 1 89.81 214 ASN B O 1
ATOM 4797 N N . ALA B 1 215 ? -17.781 -25.828 -9.539 1 90.5 215 ALA B N 1
ATOM 4798 C CA . ALA B 1 215 ? -19.094 -25.75 -8.891 1 90.5 215 ALA B CA 1
ATOM 4799 C C . ALA B 1 215 ? -19.859 -24.516 -9.328 1 90.5 215 ALA B C 1
ATOM 4801 O O . ALA B 1 215 ? -21 -24.312 -8.922 1 90.5 215 ALA B O 1
ATOM 4802 N N . CYS B 1 216 ? -19.266 -23.656 -10.062 1 91.62 216 CYS B N 1
ATOM 4803 C CA . CYS B 1 216 ? -19.906 -22.438 -10.547 1 91.62 216 CYS B CA 1
ATOM 4804 C C . CYS B 1 216 ? -20.094 -22.5 -12.062 1 91.62 216 CYS B C 1
ATOM 4806 O O . CYS B 1 216 ? -19.156 -22.281 -12.812 1 91.62 216 CYS B O 1
ATOM 4808 N N . TYR B 1 217 ? -21.344 -22.688 -12.523 1 91.06 217 TYR B N 1
ATOM 4809 C CA . TYR B 1 217 ? -21.547 -22.922 -13.945 1 91.06 217 TYR B CA 1
ATOM 4810 C C . TYR B 1 217 ? -22.297 -21.766 -14.594 1 91.06 217 TYR B C 1
ATOM 4812 O O . TYR B 1 217 ? -22.062 -21.438 -15.758 1 91.06 217 TYR B O 1
ATOM 4820 N N . GLU B 1 218 ? -23.156 -21.141 -13.828 1 94.06 218 GLU B N 1
ATOM 4821 C CA . GLU B 1 218 ? -23.953 -20.047 -14.398 1 94.06 218 GLU B CA 1
ATOM 4822 C C . GLU B 1 218 ? -23.297 -18.703 -14.141 1 94.06 218 GLU B C 1
ATOM 4824 O O . GLU B 1 218 ? -22.812 -18.438 -13.039 1 94.06 218 GLU B O 1
ATOM 4829 N N . GLU B 1 219 ? -23.281 -17.906 -15.203 1 95.44 219 GLU B N 1
ATOM 4830 C CA . GLU B 1 219 ? -22.781 -16.547 -15.062 1 95.44 219 GLU B CA 1
ATOM 4831 C C . GLU B 1 219 ? -23.547 -15.789 -13.977 1 95.44 219 GLU B C 1
ATOM 4833 O O . GLU B 1 219 ? -24.766 -15.875 -13.891 1 95.44 219 GLU B O 1
ATOM 4838 N N . ASN B 1 220 ? -22.797 -15.094 -13.086 1 97.06 220 ASN B N 1
ATOM 4839 C CA . ASN B 1 220 ? -23.359 -14.273 -12.023 1 97.06 220 ASN B CA 1
ATOM 4840 C C . ASN B 1 220 ? -24.203 -15.102 -11.055 1 97.06 220 ASN B C 1
ATOM 4842 O O . ASN B 1 220 ? -25.219 -14.625 -10.547 1 97.06 220 ASN B O 1
ATOM 4846 N N . GLU B 1 221 ? -23.797 -16.312 -10.852 1 96.19 221 GLU B N 1
ATOM 4847 C CA . GLU B 1 221 ? -24.5 -17.266 -9.992 1 96.19 221 GLU B CA 1
ATOM 4848 C C . GLU B 1 221 ? -24.422 -16.844 -8.531 1 96.19 221 GLU B C 1
ATOM 4850 O O . GLU B 1 221 ? -25.359 -17.078 -7.758 1 96.19 221 GLU B O 1
ATOM 4855 N N . HIS B 1 222 ? -23.359 -16.281 -8.141 1 97.69 222 HIS B N 1
ATOM 4856 C CA . HIS B 1 222 ? -23.094 -15.914 -6.746 1 97.69 222 HIS B CA 1
ATOM 4857 C C . HIS B 1 222 ? -22.828 -14.422 -6.605 1 97.69 222 HIS B C 1
ATOM 4859 O O . HIS B 1 222 ? -22.516 -13.75 -7.59 1 97.69 222 HIS B O 1
ATOM 4865 N N . VAL B 1 223 ? -23 -13.938 -5.375 1 98.44 223 VAL B N 1
ATOM 4866 C CA . VAL B 1 223 ? -22.75 -12.531 -5.066 1 98.44 223 VAL B CA 1
ATOM 4867 C C . VAL B 1 223 ? -21.922 -12.422 -3.783 1 98.44 223 VAL B C 1
ATOM 4869 O O . VAL B 1 223 ? -22.141 -13.188 -2.84 1 98.44 223 VAL B O 1
ATOM 4872 N N . ILE B 1 224 ? -20.953 -11.578 -3.791 1 98.69 224 ILE B N 1
ATOM 4873 C CA . ILE B 1 224 ? -20.188 -11.289 -2.586 1 98.69 224 ILE B CA 1
ATOM 4874 C C . ILE B 1 224 ? -20.094 -9.773 -2.387 1 98.69 224 ILE B C 1
ATOM 4876 O O . ILE B 1 224 ? -20.453 -9 -3.281 1 98.69 224 ILE B O 1
ATOM 4880 N N . TYR B 1 225 ? -19.703 -9.43 -1.189 1 98.69 225 TYR B N 1
ATOM 4881 C CA . TYR B 1 225 ? -19.469 -8.047 -0.781 1 98.69 225 TYR B CA 1
ATOM 4882 C C . TYR B 1 225 ? -18.047 -7.875 -0.228 1 98.69 225 TYR B C 1
ATOM 4884 O O . TYR B 1 225 ? -17.875 -7.719 0.981 1 98.69 225 TYR B O 1
ATOM 4892 N N . PRO B 1 226 ? -17.078 -7.781 -1.139 1 98.31 226 PRO B N 1
ATOM 4893 C CA . PRO B 1 226 ? -15.672 -7.938 -0.763 1 98.31 226 PRO B CA 1
ATOM 4894 C C . PRO B 1 226 ? -15.148 -6.762 0.057 1 98.31 226 PRO B C 1
ATOM 4896 O O . PRO B 1 226 ? -14.102 -6.875 0.706 1 98.31 226 PRO B O 1
ATOM 4899 N N . TYR B 1 227 ? -15.867 -5.637 0.129 1 98.19 227 TYR B N 1
ATOM 4900 C CA . TYR B 1 227 ? -15.344 -4.422 0.747 1 98.19 227 TYR B CA 1
ATOM 4901 C C . TYR B 1 227 ? -16.141 -4.066 1.998 1 98.19 227 TYR B C 1
ATOM 4903 O O . TYR B 1 227 ? -16.016 -2.955 2.521 1 98.19 227 TYR B O 1
ATOM 4911 N N . ALA B 1 228 ? -16.922 -4.992 2.443 1 97.94 228 ALA B N 1
ATOM 4912 C CA . ALA B 1 228 ? -17.859 -4.738 3.539 1 97.94 228 ALA B CA 1
ATOM 4913 C C . ALA B 1 228 ? -17.109 -4.328 4.809 1 97.94 228 ALA B C 1
ATOM 4915 O O . ALA B 1 228 ? -17.656 -3.594 5.641 1 97.94 228 ALA B O 1
ATOM 4916 N N . LEU B 1 229 ? -15.891 -4.73 4.922 1 96.19 229 LEU B N 1
ATOM 4917 C CA . LEU B 1 229 ? -15.172 -4.473 6.16 1 96.19 229 LEU B CA 1
ATOM 4918 C C . LEU B 1 229 ? -14.164 -3.336 5.98 1 96.19 229 LEU B C 1
ATOM 4920 O O . LEU B 1 229 ? -13.391 -3.039 6.887 1 96.19 229 LEU B O 1
ATOM 4924 N N . ASP B 1 230 ? -14.141 -2.656 4.859 1 94.81 230 ASP B N 1
ATOM 4925 C CA . ASP B 1 230 ? -13.266 -1.51 4.633 1 94.81 230 ASP B CA 1
ATOM 4926 C C . ASP B 1 230 ? -13.672 -0.33 5.516 1 94.81 230 ASP B C 1
ATOM 4928 O O . ASP B 1 230 ? -14.859 -0.08 5.723 1 94.81 230 ASP B O 1
ATOM 4932 N N . LYS B 1 231 ? -12.688 0.472 5.969 1 92.5 231 LYS B N 1
ATOM 4933 C CA . LYS B 1 231 ? -12.977 1.574 6.883 1 92.5 231 LYS B CA 1
ATOM 4934 C C . LYS B 1 231 ? -12.492 2.904 6.305 1 92.5 231 LYS B C 1
ATOM 4936 O O . LYS B 1 231 ? -13.008 3.965 6.664 1 92.5 231 LYS B O 1
ATOM 4941 N N . SER B 1 232 ? -11.531 2.836 5.449 1 97.19 232 SER B N 1
ATOM 4942 C CA . SER B 1 232 ? -10.859 4.039 4.965 1 97.19 232 SER B CA 1
ATOM 4943 C C . SER B 1 232 ? -11.008 4.184 3.453 1 97.19 232 SER B C 1
ATOM 4945 O O . SER B 1 232 ? -11.383 3.23 2.768 1 97.19 232 SER B O 1
ATOM 4947 N N . ASN B 1 233 ? -10.828 5.438 3.025 1 98.44 233 ASN B N 1
ATOM 4948 C CA . ASN B 1 233 ? -10.633 5.73 1.608 1 98.44 233 ASN B CA 1
ATOM 4949 C C . ASN B 1 233 ? -11.898 5.445 0.801 1 98.44 233 ASN B C 1
ATOM 4951 O O . ASN B 1 233 ? -11.82 4.965 -0.332 1 98.44 233 ASN B O 1
ATOM 4955 N N . SER B 1 234 ? -13.047 5.695 1.382 1 98.06 234 SER B N 1
ATOM 4956 C CA . SER B 1 234 ? -14.32 5.504 0.699 1 98.06 234 SER B CA 1
ATOM 4957 C C . SER B 1 234 ? -14.93 6.836 0.274 1 98.06 234 SER B C 1
ATOM 4959 O O . SER B 1 234 ? -14.852 7.82 1.008 1 98.06 234 SER B O 1
ATOM 4961 N N . TRP B 1 235 ? -15.539 6.844 -0.876 1 98.5 235 TRP B N 1
ATOM 4962 C CA . TRP B 1 235 ? -16.234 8.039 -1.352 1 98.5 235 TRP B CA 1
ATOM 4963 C C . TRP B 1 235 ? -17.672 8.062 -0.856 1 98.5 235 TRP B C 1
ATOM 4965 O O . TRP B 1 235 ? -18.234 9.133 -0.628 1 98.5 235 TRP B O 1
ATOM 4975 N N . SER B 1 236 ? -18.266 6.816 -0.708 1 98.06 236 SER B N 1
ATOM 4976 C CA . SER B 1 236 ? -19.656 6.707 -0.266 1 98.06 236 SER B CA 1
ATOM 4977 C C . SER B 1 236 ? -19.875 5.426 0.533 1 98.06 236 SER B C 1
ATOM 4979 O O . SER B 1 236 ? -19.078 4.492 0.455 1 98.06 236 SER B O 1
ATOM 4981 N N . TYR B 1 237 ? -20.969 5.426 1.327 1 97.31 237 TYR B N 1
ATOM 4982 C CA . TYR B 1 237 ? -21.359 4.223 2.051 1 97.31 237 TYR B CA 1
ATOM 4983 C C . TYR B 1 237 ? -21.688 3.088 1.087 1 97.31 237 TYR B C 1
ATOM 4985 O O . TYR B 1 237 ? -21.344 1.931 1.343 1 97.31 237 TYR B O 1
ATOM 4993 N N . ALA B 1 238 ? -22.266 3.406 -0.031 1 97.56 238 ALA B N 1
ATOM 4994 C CA . ALA B 1 238 ? -22.672 2.41 -1.02 1 97.56 238 ALA B CA 1
ATOM 4995 C C . ALA B 1 238 ? -21.469 1.695 -1.608 1 97.56 238 ALA B C 1
ATOM 4997 O O . ALA B 1 238 ? -21.547 0.517 -1.964 1 97.56 238 ALA B O 1
ATOM 4998 N N . ASP B 1 239 ? -20.344 2.383 -1.7 1 97.56 239 ASP B N 1
ATOM 4999 C CA . ASP B 1 239 ? -19.125 1.779 -2.225 1 97.56 239 ASP B CA 1
ATOM 5000 C C . ASP B 1 239 ? -18.688 0.585 -1.377 1 97.56 239 ASP B C 1
ATOM 5002 O O . ASP B 1 239 ? -18.141 -0.385 -1.897 1 97.56 239 ASP B O 1
ATOM 5006 N N . GLN B 1 240 ? -18.984 0.677 -0.147 1 96.88 240 GLN B N 1
ATOM 5007 C CA . GLN B 1 240 ? -18.562 -0.336 0.813 1 96.88 240 GLN B CA 1
ATOM 5008 C C . GLN B 1 240 ? -19.453 -1.571 0.74 1 96.88 240 GLN B C 1
ATOM 5010 O O . GLN B 1 240 ? -19.016 -2.686 1.017 1 96.88 240 GLN B O 1
ATOM 5015 N N . THR B 1 241 ? -20.703 -1.36 0.382 1 98.06 241 THR B N 1
ATOM 5016 C CA . THR B 1 241 ? -21.672 -2.453 0.454 1 98.06 241 THR B CA 1
ATOM 5017 C C . THR B 1 241 ? -22.141 -2.861 -0.942 1 98.06 241 THR B C 1
ATOM 5019 O O . THR B 1 241 ? -23.172 -3.506 -1.096 1 98.06 241 THR B O 1
ATOM 5022 N N . ARG B 1 242 ? -21.453 -2.469 -1.944 1 98 242 ARG B N 1
ATOM 5023 C CA . ARG B 1 242 ? -21.859 -2.816 -3.303 1 98 242 ARG B CA 1
ATOM 5024 C C . ARG B 1 242 ? -21.641 -4.301 -3.576 1 98 242 ARG B C 1
ATOM 5026 O O . ARG B 1 242 ? -20.625 -4.871 -3.162 1 98 242 ARG B O 1
ATOM 5033 N N . PRO B 1 243 ? -22.625 -4.934 -4.266 1 98.44 243 PRO B N 1
ATOM 5034 C CA . PRO B 1 243 ? -22.484 -6.348 -4.625 1 98.44 243 PRO B CA 1
ATOM 5035 C C . PRO B 1 243 ? -21.531 -6.57 -5.801 1 98.44 243 PRO B C 1
ATOM 5037 O O . PRO B 1 243 ? -21.453 -5.727 -6.695 1 98.44 243 PRO B O 1
ATOM 5040 N N . VAL B 1 244 ? -20.844 -7.613 -5.777 1 98.56 244 VAL B N 1
ATOM 5041 C CA . VAL B 1 244 ? -20.031 -8.078 -6.891 1 98.56 244 VAL B CA 1
ATOM 5042 C C . VAL B 1 244 ? -20.422 -9.516 -7.25 1 98.56 244 VAL B C 1
ATOM 5044 O O . VAL B 1 244 ? -20.406 -10.398 -6.391 1 98.56 244 VAL B O 1
ATOM 5047 N N . TYR B 1 245 ? -20.719 -9.75 -8.508 1 98.5 245 TYR B N 1
ATOM 5048 C CA . TYR B 1 245 ? -21.234 -11.039 -8.938 1 98.5 245 TYR B CA 1
ATOM 5049 C C . TYR B 1 245 ? -20.141 -11.867 -9.609 1 98.5 245 TYR B C 1
ATOM 5051 O O . TYR B 1 245 ? -19.25 -11.32 -10.273 1 98.5 245 TYR B O 1
ATOM 5059 N N . PHE B 1 246 ? -20.25 -13.141 -9.43 1 98.06 246 PHE B N 1
ATOM 5060 C CA . PHE B 1 246 ? -19.328 -14.062 -10.078 1 98.06 246 PHE B CA 1
ATOM 5061 C C . PHE B 1 246 ? -19.984 -15.406 -10.336 1 98.06 246 PHE B C 1
ATOM 5063 O O . PHE B 1 246 ? -21 -15.742 -9.711 1 98.06 246 PHE B O 1
ATOM 5070 N N . PRO B 1 247 ? -19.453 -16.188 -11.188 1 97.38 247 PRO B N 1
ATOM 5071 C CA . PRO B 1 247 ? -18.375 -15.859 -12.117 1 97.38 247 PRO B CA 1
ATOM 5072 C C . PRO B 1 247 ? -18.828 -14.961 -13.266 1 97.38 247 PRO B C 1
ATOM 5074 O O . PRO B 1 247 ? -20.031 -14.758 -13.453 1 97.38 247 PRO B O 1
ATOM 5077 N N . ASP B 1 248 ? -17.891 -14.336 -13.961 1 97.38 248 ASP B N 1
ATOM 5078 C CA . ASP B 1 248 ? -18.219 -13.43 -15.055 1 97.38 248 ASP B CA 1
ATOM 5079 C C . ASP B 1 248 ? -18.375 -14.195 -16.359 1 97.38 248 ASP B C 1
ATOM 5081 O O . ASP B 1 248 ? -18.734 -13.602 -17.391 1 97.38 248 ASP B O 1
ATOM 5085 N N . ILE B 1 249 ? -18.141 -15.461 -16.312 1 92.75 249 ILE B N 1
ATOM 5086 C CA . ILE B 1 249 ? -18.297 -16.297 -17.5 1 92.75 249 ILE B CA 1
ATOM 5087 C C . ILE B 1 249 ? -18.922 -17.625 -17.109 1 92.75 249 ILE B C 1
ATOM 5089 O O . ILE B 1 249 ? -18.594 -18.203 -16.062 1 92.75 249 ILE B O 1
ATOM 5093 N N . GLY B 1 250 ? -19.859 -18.031 -17.922 1 86.62 250 GLY B N 1
ATOM 5094 C CA . GLY B 1 250 ? -20.453 -19.344 -17.703 1 86.62 250 GLY B CA 1
ATOM 5095 C C . GLY B 1 250 ? -19.594 -20.484 -18.219 1 86.62 250 GLY B C 1
ATOM 5096 O O . GLY B 1 250 ? -18.688 -20.266 -19.016 1 86.62 250 GLY B O 1
ATOM 5097 N N . LYS B 1 251 ? -19.797 -21.594 -17.562 1 83.56 251 LYS B N 1
ATOM 5098 C CA . LYS B 1 251 ? -19.109 -22.797 -17.984 1 83.56 251 LYS B CA 1
ATOM 5099 C C . LYS B 1 251 ? -20.094 -23.953 -18.203 1 83.56 251 LYS B C 1
ATOM 5101 O O . LYS B 1 251 ? -21.141 -24 -17.578 1 83.56 251 LYS B O 1
ATOM 5106 N N . SER B 1 252 ? -19.766 -24.703 -19.219 1 76.31 252 SER B N 1
ATOM 5107 C CA . SER B 1 252 ? -20.594 -25.875 -19.453 1 76.31 252 SER B CA 1
ATOM 5108 C C . SER B 1 252 ? -20.312 -26.969 -18.422 1 76.31 252 SER B C 1
ATOM 5110 O O . SER B 1 252 ? -19.156 -27.156 -18.016 1 76.31 252 SER B O 1
ATOM 5112 N N . ARG B 1 253 ? -21.344 -27.5 -17.891 1 68.69 253 ARG B N 1
ATOM 5113 C CA . ARG B 1 253 ? -21.203 -28.594 -16.938 1 68.69 253 ARG B CA 1
ATOM 5114 C C . ARG B 1 253 ? -20.547 -29.812 -17.578 1 68.69 253 ARG B C 1
ATOM 5116 O O . ARG B 1 253 ? -19.891 -30.594 -16.906 1 68.69 253 ARG B O 1
ATOM 5123 N N . THR B 1 254 ? -20.844 -29.984 -18.797 1 60.72 254 THR B N 1
ATOM 5124 C CA . THR B 1 254 ? -20.375 -31.172 -19.516 1 60.72 254 THR B CA 1
ATOM 5125 C C . THR B 1 254 ? -18.984 -30.938 -20.094 1 60.72 254 THR B C 1
ATOM 5127 O O . THR B 1 254 ? -18.297 -31.875 -20.5 1 60.72 254 THR B O 1
ATOM 5130 N N . ASP B 1 255 ? -18.578 -29.688 -20.094 1 55.62 255 ASP B N 1
ATOM 5131 C CA . ASP B 1 255 ? -17.359 -29.406 -20.828 1 55.62 255 ASP B CA 1
ATOM 5132 C C . ASP B 1 255 ? -16.188 -29.172 -19.875 1 55.62 255 ASP B C 1
ATOM 5134 O O . ASP B 1 255 ? -15.703 -28.047 -19.734 1 55.62 255 ASP B O 1
ATOM 5138 N N . VAL B 1 256 ? -16.109 -30.094 -18.938 1 59 256 VAL B N 1
ATOM 5139 C CA . VAL B 1 256 ? -14.805 -30 -18.312 1 59 256 VAL B CA 1
ATOM 5140 C C . VAL B 1 256 ? -13.703 -30.188 -19.344 1 59 256 VAL B C 1
ATOM 5142 O O . VAL B 1 256 ? -13.625 -31.234 -20 1 59 256 VAL B O 1
ATOM 5145 N N . PRO B 1 257 ? -13.016 -29.078 -19.656 1 64.75 257 PRO B N 1
ATOM 5146 C CA . PRO B 1 257 ? -12.023 -29.25 -20.719 1 64.75 257 PRO B CA 1
ATOM 5147 C C . PRO B 1 257 ? -11 -30.328 -20.406 1 64.75 257 PRO B C 1
ATOM 5149 O O . PRO B 1 257 ? -10.398 -30.328 -19.328 1 64.75 257 PRO B O 1
ATOM 5152 N N . SER B 1 258 ? -11.016 -31.547 -21.078 1 77.81 258 SER B N 1
ATOM 5153 C CA . SER B 1 258 ? -10.055 -32.656 -20.953 1 77.81 258 SER B CA 1
ATOM 5154 C C . SER B 1 258 ? -8.617 -32.125 -21.062 1 77.81 258 SER B C 1
ATOM 5156 O O . SER B 1 258 ? -7.68 -32.812 -20.656 1 77.81 258 SER B O 1
ATOM 5158 N N . ASN B 1 259 ? -8.492 -30.906 -21.406 1 90.69 259 ASN B N 1
ATOM 5159 C CA . ASN B 1 259 ? -7.156 -30.375 -21.656 1 90.69 259 ASN B CA 1
ATOM 5160 C C . ASN B 1 259 ? -6.695 -29.469 -20.516 1 90.69 259 ASN B C 1
ATOM 5162 O O . ASN B 1 259 ? -5.766 -28.672 -20.688 1 90.69 259 ASN B O 1
ATOM 5166 N N . PHE B 1 260 ? -7.434 -29.578 -19.359 1 93 260 PHE B N 1
ATOM 5167 C CA . PHE B 1 260 ? -7.113 -28.703 -18.234 1 93 260 PHE B CA 1
ATOM 5168 C C . PHE B 1 260 ? -6.949 -29.5 -16.953 1 93 260 PHE B C 1
ATOM 5170 O O . PHE B 1 260 ? -7.816 -30.312 -16.594 1 93 260 PHE B O 1
ATOM 5177 N N . SER B 1 261 ? -5.836 -29.359 -16.297 1 92.88 261 SER B N 1
ATOM 5178 C CA . SER B 1 261 ? -5.605 -30 -15 1 92.88 261 SER B CA 1
ATOM 5179 C C . SER B 1 261 ? -4.902 -29.062 -14.031 1 92.88 261 SER B C 1
ATOM 5181 O O . SER B 1 261 ? -4.301 -28.062 -14.453 1 92.88 261 SER B O 1
ATOM 5183 N N . MET B 1 262 ? -5.078 -29.328 -12.75 1 92.5 262 MET B N 1
ATOM 5184 C CA . MET B 1 262 ? -4.422 -28.578 -11.68 1 92.5 262 MET B CA 1
ATOM 5185 C C . MET B 1 262 ? -3.613 -29.516 -10.781 1 92.5 262 MET B C 1
ATOM 5187 O O . MET B 1 262 ? -4.125 -30.531 -10.32 1 92.5 262 MET B O 1
ATOM 5191 N N . ILE B 1 263 ? -2.377 -29.188 -10.555 1 94.38 263 ILE B N 1
ATOM 5192 C CA . ILE B 1 263 ? -1.56 -29.969 -9.641 1 94.38 263 ILE B CA 1
ATOM 5193 C C . ILE B 1 263 ? -1.273 -29.156 -8.375 1 94.38 263 ILE B C 1
ATOM 5195 O O . ILE B 1 263 ? -0.888 -27.984 -8.461 1 94.38 263 ILE B O 1
ATOM 5199 N N . ALA B 1 264 ? -1.452 -29.797 -7.227 1 94.25 264 ALA B N 1
ATOM 5200 C CA . ALA B 1 264 ? -1.246 -29.156 -5.934 1 94.25 264 ALA B CA 1
ATOM 5201 C C . ALA B 1 264 ? 0.151 -29.438 -5.391 1 94.25 264 ALA B C 1
ATOM 5203 O O . ALA B 1 264 ? 0.655 -30.562 -5.523 1 94.25 264 ALA B O 1
ATOM 5204 N N . GLY B 1 265 ? 0.832 -28.422 -4.848 1 94.94 265 GLY B N 1
ATOM 5205 C CA . GLY B 1 265 ? 2.121 -28.609 -4.203 1 94.94 265 GLY B CA 1
ATOM 5206 C C . GLY B 1 265 ? 3.129 -27.531 -4.555 1 94.94 265 GLY B C 1
ATOM 5207 O O . GLY B 1 265 ? 2.85 -26.656 -5.379 1 94.94 265 GLY B O 1
ATOM 5208 N N . ASP B 1 266 ? 4.16 -27.641 -3.891 1 96.5 266 ASP B N 1
ATOM 5209 C CA . ASP B 1 266 ? 5.258 -26.719 -4.168 1 96.5 266 ASP B CA 1
ATOM 5210 C C . ASP B 1 266 ? 5.789 -26.906 -5.586 1 96.5 266 ASP B C 1
ATOM 5212 O O . ASP B 1 266 ? 6.008 -28.047 -6.027 1 96.5 266 ASP B O 1
ATOM 5216 N N . PHE B 1 267 ? 5.996 -25.797 -6.297 1 98.25 267 PHE B N 1
ATOM 5217 C CA . PHE B 1 267 ? 6.383 -25.844 -7.703 1 98.25 267 PHE B CA 1
ATOM 5218 C C . PHE B 1 267 ? 7.645 -26.672 -7.898 1 98.25 267 PHE B C 1
ATOM 5220 O O . PHE B 1 267 ? 7.699 -27.531 -8.773 1 98.25 267 PHE B O 1
ATOM 5227 N N . LEU B 1 268 ? 8.656 -26.422 -7.094 1 97.75 268 LEU B N 1
ATOM 5228 C CA . LEU B 1 268 ? 9.93 -27.125 -7.234 1 97.75 268 LEU B CA 1
ATOM 5229 C C . LEU B 1 268 ? 9.773 -28.609 -6.91 1 97.75 268 LEU B C 1
ATOM 5231 O O . LEU B 1 268 ? 10.359 -29.453 -7.578 1 97.75 268 LEU B O 1
ATOM 5235 N N . GLU B 1 269 ? 8.945 -28.922 -5.973 1 96.69 269 GLU B N 1
ATOM 5236 C CA . GLU B 1 269 ? 8.766 -30.297 -5.527 1 96.69 269 GLU B CA 1
ATOM 5237 C C . GLU B 1 269 ? 7.973 -31.109 -6.543 1 96.69 269 GLU B C 1
ATOM 5239 O O . GLU B 1 269 ? 8.344 -32.25 -6.871 1 96.69 269 GLU B O 1
ATOM 5244 N N . VAL B 1 270 ? 6.93 -30.547 -7.098 1 96.31 270 VAL B N 1
ATOM 5245 C CA . VAL B 1 270 ? 6.031 -31.297 -7.961 1 96.31 270 VAL B CA 1
ATOM 5246 C C . VAL B 1 270 ? 6.676 -31.484 -9.336 1 96.31 270 VAL B C 1
ATOM 5248 O O . VAL B 1 270 ? 6.258 -32.344 -10.109 1 96.31 270 VAL B O 1
ATOM 5251 N N . THR B 1 271 ? 7.684 -30.703 -9.641 1 97.19 271 THR B N 1
ATOM 5252 C CA . THR B 1 271 ? 8.281 -30.781 -10.969 1 97.19 271 THR B CA 1
ATOM 5253 C C . THR B 1 271 ? 9.625 -31.5 -10.922 1 97.19 271 THR B C 1
ATOM 5255 O O . THR B 1 271 ? 10.32 -31.594 -11.93 1 97.19 271 THR B O 1
ATOM 5258 N N . LEU B 1 272 ? 10 -32.062 -9.844 1 95.75 272 LEU B N 1
ATOM 5259 C CA . LEU B 1 272 ? 11.32 -32.625 -9.641 1 95.75 272 LEU B CA 1
ATOM 5260 C C . LEU B 1 272 ? 11.609 -33.719 -10.672 1 95.75 272 LEU B C 1
ATOM 5262 O O . LEU B 1 272 ? 12.734 -33.844 -11.156 1 95.75 272 LEU B O 1
ATOM 5266 N N . SER B 1 273 ? 10.641 -34.469 -11.047 1 94.69 273 SER B N 1
ATOM 5267 C CA . SER B 1 273 ? 10.867 -35.625 -11.914 1 94.69 273 SER B CA 1
ATOM 5268 C C . SER B 1 273 ? 10.547 -35.281 -13.367 1 94.69 273 SER B C 1
ATOM 5270 O O . SER B 1 273 ? 10.594 -36.156 -14.234 1 94.69 273 SER B O 1
ATOM 5272 N N . LYS B 1 274 ? 10.234 -34.094 -13.609 1 96.69 274 LYS B N 1
ATOM 5273 C CA . LYS B 1 274 ? 9.828 -33.719 -14.961 1 96.69 274 LYS B CA 1
ATOM 5274 C C . LYS B 1 274 ? 10.953 -33 -15.695 1 96.69 274 LYS B C 1
ATOM 5276 O O . LYS B 1 274 ? 11.727 -32.25 -15.078 1 96.69 274 LYS B O 1
ATOM 5281 N N . SER B 1 275 ? 11.102 -33.281 -16.922 1 97.62 275 SER B N 1
ATOM 5282 C CA . SER B 1 275 ? 12.031 -32.594 -17.828 1 97.62 275 SER B CA 1
ATOM 5283 C C . SER B 1 275 ? 11.461 -32.5 -19.234 1 97.62 275 SER B C 1
ATOM 5285 O O . SER B 1 275 ? 10.766 -33.406 -19.688 1 97.62 275 SER B O 1
ATOM 5287 N N . GLU B 1 276 ? 11.742 -31.375 -19.875 1 97.94 276 GLU B N 1
ATOM 5288 C CA . GLU B 1 276 ? 11.352 -31.172 -21.266 1 97.94 276 GLU B CA 1
ATOM 5289 C C . GLU B 1 276 ? 9.922 -31.656 -21.516 1 97.94 276 GLU B C 1
ATOM 5291 O O . GLU B 1 276 ? 9.688 -32.438 -22.438 1 97.94 276 GLU B O 1
ATOM 5296 N N . SER B 1 277 ? 9.031 -31.094 -20.719 1 98.06 277 SER B N 1
ATOM 5297 C CA . SER B 1 277 ? 7.668 -31.609 -20.703 1 98.06 277 SER B CA 1
ATOM 5298 C C . SER B 1 277 ? 6.691 -30.609 -21.297 1 98.06 277 SER B C 1
ATOM 5300 O O . SER B 1 277 ? 5.57 -30.969 -21.672 1 98.06 277 SER B O 1
ATOM 5302 N N . PHE B 1 278 ? 7.137 -29.359 -21.5 1 98.69 278 PHE B N 1
ATOM 5303 C CA . PHE B 1 278 ? 6.191 -28.328 -21.891 1 98.69 278 PHE B CA 1
ATOM 5304 C C . PHE B 1 278 ? 6.734 -27.516 -23.062 1 98.69 278 PHE B C 1
ATOM 5306 O O . PHE B 1 278 ? 7.938 -27.297 -23.172 1 98.69 278 PHE B O 1
ATOM 5313 N N . GLU B 1 279 ? 5.832 -27.094 -23.969 1 98.62 279 GLU B N 1
ATOM 5314 C CA . GLU B 1 279 ? 6.184 -26.172 -25.031 1 98.62 279 GLU B CA 1
ATOM 5315 C C . GLU B 1 279 ? 6.277 -24.734 -24.5 1 98.62 279 GLU B C 1
ATOM 5317 O O . GLU B 1 279 ? 7.062 -23.938 -25.016 1 98.62 279 GLU B O 1
ATOM 5322 N N . CYS B 1 280 ? 5.469 -24.438 -23.484 1 98.81 280 CYS B N 1
ATOM 5323 C CA . CYS B 1 280 ? 5.465 -23.094 -22.922 1 98.81 280 CYS B CA 1
ATOM 5324 C C . CYS B 1 280 ? 5.203 -23.125 -21.422 1 98.81 280 CYS B C 1
ATOM 5326 O O . CYS B 1 280 ? 4.469 -23.984 -20.938 1 98.81 280 CYS B O 1
ATOM 5328 N N . ILE B 1 281 ? 5.809 -22.25 -20.703 1 98.94 281 ILE B N 1
ATOM 5329 C CA . ILE B 1 281 ? 5.52 -21.969 -19.297 1 98.94 281 ILE B CA 1
ATOM 5330 C C . ILE B 1 281 ? 5.148 -20.5 -19.125 1 98.94 281 ILE B C 1
ATOM 5332 O O . ILE B 1 281 ? 5.867 -19.609 -19.594 1 98.94 281 ILE B O 1
ATOM 5336 N N . VAL B 1 282 ? 4.031 -20.266 -18.516 1 98.94 282 VAL B N 1
ATOM 5337 C CA . VAL B 1 282 ? 3.51 -18.906 -18.344 1 98.94 282 VAL B CA 1
ATOM 5338 C C . VAL B 1 282 ? 3.465 -18.562 -16.844 1 98.94 282 VAL B C 1
ATOM 5340 O O . VAL B 1 282 ? 2.748 -19.203 -16.078 1 98.94 282 VAL B O 1
ATOM 5343 N N . THR B 1 283 ? 4.25 -17.594 -16.438 1 98.88 283 THR B N 1
ATOM 5344 C CA . THR B 1 283 ? 4.266 -17.141 -15.062 1 98.88 283 THR B CA 1
ATOM 5345 C C . THR B 1 283 ? 3.67 -15.742 -14.945 1 98.88 283 THR B C 1
ATOM 5347 O O . THR B 1 283 ? 4.211 -14.781 -15.508 1 98.88 283 THR B O 1
ATOM 5350 N N . ALA B 1 284 ? 2.6 -15.633 -14.352 1 98.75 284 ALA B N 1
ATOM 5351 C CA . ALA B 1 284 ? 1.946 -14.367 -14.039 1 98.75 284 ALA B CA 1
ATOM 5352 C C . ALA B 1 284 ? 1.854 -14.141 -12.531 1 98.75 284 ALA B C 1
ATOM 5354 O O . ALA B 1 284 ? 1.194 -14.914 -11.828 1 98.75 284 ALA B O 1
ATOM 5355 N N . TRP B 1 285 ? 2.559 -13.062 -12.055 1 98.19 285 TRP B N 1
ATOM 5356 C CA . TRP B 1 285 ? 2.568 -12.781 -10.625 1 98.19 285 TRP B CA 1
ATOM 5357 C C . TRP B 1 285 ? 3.049 -13.992 -9.828 1 98.19 285 TRP B C 1
ATOM 5359 O O . TRP B 1 285 ? 2.412 -14.391 -8.859 1 98.19 285 TRP B O 1
ATOM 5369 N N . PHE B 1 286 ? 4.25 -14.539 -10.211 1 98.69 286 PHE B N 1
ATOM 5370 C CA . PHE B 1 286 ? 4.582 -15.828 -9.617 1 98.69 286 PHE B CA 1
ATOM 5371 C C . PHE B 1 286 ? 6.035 -15.859 -9.164 1 98.69 286 PHE B C 1
ATOM 5373 O O . PHE B 1 286 ? 6.34 -16.328 -8.062 1 98.69 286 PHE B O 1
ATOM 5380 N N . ILE B 1 287 ? 6.949 -15.367 -9.875 1 98.62 287 ILE B N 1
ATOM 5381 C CA . ILE B 1 287 ? 8.352 -15.688 -9.664 1 98.62 287 ILE B CA 1
ATOM 5382 C C . ILE B 1 287 ? 8.836 -15.062 -8.359 1 98.62 287 ILE B C 1
ATOM 5384 O O . ILE B 1 287 ? 9.805 -15.523 -7.758 1 98.62 287 ILE B O 1
ATOM 5388 N N . ASP B 1 288 ? 8.148 -14.023 -7.871 1 98 288 ASP B N 1
ATOM 5389 C CA . ASP B 1 288 ? 8.547 -13.375 -6.625 1 98 288 ASP B CA 1
ATOM 5390 C C . ASP B 1 288 ? 8.125 -14.203 -5.414 1 98 288 ASP B C 1
ATOM 5392 O O . ASP B 1 288 ? 8.422 -13.852 -4.273 1 98 288 ASP B O 1
ATOM 5396 N N . THR B 1 289 ? 7.461 -15.32 -5.641 1 97.12 289 THR B N 1
ATOM 5397 C CA . THR B 1 289 ? 7.062 -16.203 -4.551 1 97.12 289 THR B CA 1
ATOM 5398 C C . THR B 1 289 ? 8.203 -17.156 -4.18 1 97.12 289 THR B C 1
ATOM 5400 O O . THR B 1 289 ? 8.117 -17.875 -3.18 1 97.12 289 THR B O 1
ATOM 5403 N N . ALA B 1 290 ? 9.281 -17.203 -4.887 1 95.88 290 ALA B N 1
ATOM 5404 C CA . ALA B 1 290 ? 10.398 -18.109 -4.668 1 95.88 290 ALA B CA 1
ATOM 5405 C C . ALA B 1 290 ? 11.258 -17.656 -3.49 1 95.88 290 ALA B C 1
ATOM 5407 O O . ALA B 1 290 ? 11.477 -16.453 -3.303 1 95.88 290 ALA B O 1
ATOM 5408 N N . LYS B 1 291 ? 11.711 -18.672 -2.797 1 94.06 291 LYS B N 1
ATOM 5409 C CA . LYS B 1 291 ? 12.781 -18.344 -1.849 1 94.06 291 LYS B CA 1
ATOM 5410 C C . LYS B 1 291 ? 14.055 -17.938 -2.572 1 94.06 291 LYS B C 1
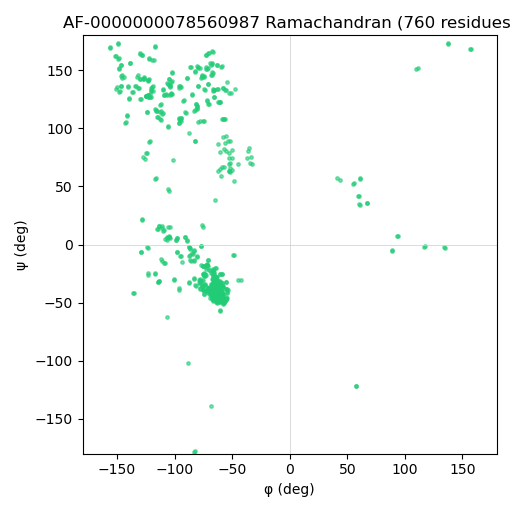ATOM 5412 O O . LYS B 1 291 ? 14.711 -16.969 -2.182 1 94.06 291 LYS B O 1
ATOM 5417 N N . SER B 1 292 ? 14.359 -18.672 -3.512 1 94.06 292 SER B N 1
ATOM 5418 C CA . SER B 1 292 ? 15.414 -18.344 -4.457 1 94.06 292 SER B CA 1
ATOM 5419 C C . SER B 1 292 ? 14.898 -18.344 -5.891 1 94.06 292 SER B C 1
ATOM 5421 O O . SER B 1 292 ? 14.617 -19.406 -6.453 1 94.06 292 SER B O 1
ATOM 5423 N N . ILE B 1 293 ? 14.883 -17.219 -6.508 1 96.31 293 ILE B N 1
ATOM 5424 C CA . ILE B 1 293 ? 14.344 -17.078 -7.852 1 96.31 293 ILE B CA 1
ATOM 5425 C C . ILE B 1 293 ? 15.211 -17.828 -8.852 1 96.31 293 ILE B C 1
ATOM 5427 O O . ILE B 1 293 ? 14.742 -18.25 -9.914 1 96.31 293 ILE B O 1
ATOM 5431 N N . ILE B 1 294 ? 16.438 -18.109 -8.555 1 96.56 294 ILE B N 1
ATOM 5432 C CA . ILE B 1 294 ? 17.359 -18.859 -9.422 1 96.56 294 ILE B CA 1
ATOM 5433 C C . ILE B 1 294 ? 16.844 -20.281 -9.602 1 96.56 294 ILE B C 1
ATOM 5435 O O . ILE B 1 294 ? 16.875 -20.812 -10.711 1 96.56 294 ILE B O 1
ATOM 5439 N N . ASP B 1 295 ? 16.359 -20.828 -8.523 1 96.75 295 ASP B N 1
ATOM 5440 C CA . ASP B 1 295 ? 15.812 -22.172 -8.586 1 96.75 295 ASP B CA 1
ATOM 5441 C C . ASP B 1 295 ? 14.617 -22.234 -9.539 1 96.75 295 ASP B C 1
ATOM 5443 O O . ASP B 1 295 ? 14.453 -23.203 -10.281 1 96.75 295 ASP B O 1
ATOM 5447 N N . TYR B 1 296 ? 13.773 -21.234 -9.492 1 98.31 296 TYR B N 1
ATOM 5448 C CA . TYR B 1 296 ? 12.625 -21.172 -10.391 1 98.31 296 TYR B CA 1
ATOM 5449 C C . TYR B 1 296 ? 13.086 -21.078 -11.844 1 98.31 296 TYR B C 1
ATOM 5451 O O . TYR B 1 296 ? 12.57 -21.797 -12.711 1 98.31 296 TYR B O 1
ATOM 5459 N N . ILE B 1 297 ? 14.086 -20.266 -12.094 1 98.56 297 ILE B N 1
ATOM 5460 C CA . ILE B 1 297 ? 14.578 -20.047 -13.453 1 98.56 297 ILE B CA 1
ATOM 5461 C C . ILE B 1 297 ? 15.148 -21.344 -14.016 1 98.56 297 ILE B C 1
ATOM 5463 O O . ILE B 1 297 ? 14.812 -21.75 -15.125 1 98.56 297 ILE B O 1
ATOM 5467 N N . GLU B 1 298 ? 15.938 -21.969 -13.266 1 97.94 298 GLU B N 1
ATOM 5468 C CA . GLU B 1 298 ? 16.562 -23.219 -13.703 1 97.94 298 GLU B CA 1
ATOM 5469 C C . GLU B 1 298 ? 15.516 -24.312 -13.906 1 97.94 298 GLU B C 1
ATOM 5471 O O . GLU B 1 298 ? 15.609 -25.109 -14.852 1 97.94 298 GLU B O 1
ATOM 5476 N N . THR B 1 299 ? 14.562 -24.375 -12.984 1 98.69 299 THR B N 1
ATOM 5477 C CA . THR B 1 299 ? 13.492 -25.359 -13.102 1 98.69 299 THR B CA 1
ATOM 5478 C C . THR B 1 299 ? 12.672 -25.125 -14.359 1 98.69 299 THR B C 1
ATOM 5480 O O . THR B 1 299 ? 12.352 -26.062 -15.086 1 98.69 299 THR B O 1
ATOM 5483 N N . ILE B 1 300 ? 12.367 -23.875 -14.664 1 98.88 300 ILE B N 1
ATOM 5484 C CA . ILE B 1 300 ? 11.602 -23.531 -15.859 1 98.88 300 ILE B CA 1
ATOM 5485 C C . ILE B 1 300 ? 12.383 -23.938 -17.109 1 98.88 300 ILE B C 1
ATOM 5487 O O . ILE B 1 300 ? 11.82 -24.5 -18.047 1 98.88 300 ILE B O 1
ATOM 5491 N N . TYR B 1 301 ? 13.68 -23.672 -17.094 1 98.75 301 TYR B N 1
ATOM 5492 C CA . TYR B 1 301 ? 14.523 -24.062 -18.219 1 98.75 301 TYR B CA 1
ATOM 5493 C C . TYR B 1 301 ? 14.5 -25.562 -18.406 1 98.75 301 TYR B C 1
ATOM 5495 O O . TYR B 1 301 ? 14.367 -26.047 -19.547 1 98.75 301 TYR B O 1
ATOM 5503 N N . ARG B 1 302 ? 14.609 -26.281 -17.344 1 98.56 302 ARG B N 1
ATOM 5504 C CA . ARG B 1 302 ? 14.609 -27.75 -17.391 1 98.56 302 ARG B CA 1
ATOM 5505 C C . ARG B 1 302 ? 13.273 -28.266 -17.922 1 98.56 302 ARG B C 1
ATOM 5507 O O . ARG B 1 302 ? 13.242 -29.234 -18.688 1 98.56 302 ARG B O 1
ATOM 5514 N N . LEU B 1 303 ? 12.211 -27.688 -17.547 1 98.81 303 LEU B N 1
ATOM 5515 C CA . LEU B 1 303 ? 10.867 -28.156 -17.844 1 98.81 303 LEU B CA 1
ATOM 5516 C C . LEU B 1 303 ? 10.508 -27.891 -19.312 1 98.81 303 LEU B C 1
ATOM 5518 O O . LEU B 1 303 ? 9.703 -28.609 -19.891 1 98.81 303 LEU B O 1
ATOM 5522 N N . LEU B 1 304 ? 11.117 -26.859 -19.922 1 98.81 304 LEU B N 1
ATOM 5523 C CA . LEU B 1 304 ? 10.797 -26.469 -21.281 1 98.81 304 LEU B CA 1
ATOM 5524 C C . LEU B 1 304 ? 11.492 -27.391 -22.281 1 98.81 304 LEU B C 1
ATOM 5526 O O . LEU B 1 304 ? 12.664 -27.75 -22.094 1 98.81 304 LEU B O 1
ATOM 5530 N N . LYS B 1 305 ? 10.789 -27.797 -23.297 1 98.38 305 LYS B N 1
ATOM 5531 C CA . LYS B 1 305 ? 11.398 -28.469 -24.438 1 98.38 305 LYS B CA 1
ATOM 5532 C C . LYS B 1 305 ? 12.297 -27.516 -25.219 1 98.38 305 LYS B C 1
ATOM 5534 O O . LYS B 1 305 ? 12.125 -26.297 -25.156 1 98.38 305 LYS B O 1
ATOM 5539 N N . PRO B 1 306 ? 13.281 -28.172 -25.953 1 97.94 306 PRO B N 1
ATOM 5540 C CA . PRO B 1 306 ? 14.016 -27.297 -26.875 1 97.94 306 PRO B CA 1
ATOM 5541 C C . PRO B 1 306 ? 13.094 -26.516 -27.797 1 97.94 306 PRO B C 1
ATOM 5543 O O . PRO B 1 306 ? 12.148 -27.078 -28.359 1 97.94 306 PRO B O 1
ATOM 5546 N N . GLY B 1 307 ? 13.312 -25.234 -27.875 1 97.88 307 GLY B N 1
ATOM 5547 C CA . GLY B 1 307 ? 12.453 -24.375 -28.672 1 97.88 307 GLY B CA 1
ATOM 5548 C C . GLY B 1 307 ? 11.266 -23.844 -27.906 1 97.88 307 GLY B C 1
ATOM 5549 O O . GLY B 1 307 ? 10.523 -22.984 -28.406 1 97.88 307 GLY B O 1
ATOM 5550 N N . GLY B 1 308 ? 11.117 -24.297 -26.656 1 98.44 308 GLY B N 1
ATOM 5551 C CA . GLY B 1 308 ? 10.016 -23.859 -25.812 1 98.44 308 GLY B CA 1
ATOM 5552 C C . GLY B 1 308 ? 10.148 -22.406 -25.359 1 98.44 308 GLY B C 1
ATOM 5553 O O . GLY B 1 308 ? 11.219 -21.812 -25.469 1 98.44 308 GLY B O 1
ATOM 5554 N N . CYS B 1 309 ? 9.047 -21.859 -24.859 1 98.44 309 CYS B N 1
ATOM 5555 C CA . CYS B 1 309 ? 9.039 -20.453 -24.516 1 98.44 309 CYS B CA 1
ATOM 5556 C C . CYS B 1 309 ? 8.57 -20.25 -23.078 1 98.44 309 CYS B C 1
ATOM 5558 O O . CYS B 1 309 ? 7.742 -21 -22.578 1 98.44 309 CYS B O 1
ATOM 5560 N N . TRP B 1 310 ? 9.164 -19.281 -22.406 1 98.94 310 TRP B N 1
ATOM 5561 C CA . TRP B 1 310 ? 8.766 -18.797 -21.094 1 98.94 310 TRP B CA 1
ATOM 5562 C C . TRP B 1 310 ? 8.219 -17.375 -21.188 1 98.94 310 TRP B C 1
ATOM 5564 O O . TRP B 1 310 ? 8.922 -16.453 -21.594 1 98.94 310 TRP B O 1
ATOM 5574 N N . LEU B 1 311 ? 6.977 -17.234 -20.891 1 98.94 311 LEU B N 1
ATOM 5575 C CA . LEU B 1 311 ? 6.348 -15.922 -20.797 1 98.94 311 LEU B CA 1
ATOM 5576 C C . LEU B 1 311 ? 6.145 -15.531 -19.328 1 98.94 311 LEU B C 1
ATOM 5578 O O . LEU B 1 311 ? 5.605 -16.312 -18.547 1 98.94 311 LEU B O 1
ATOM 5582 N N . ASN B 1 312 ? 6.598 -14.328 -18.969 1 98.94 312 ASN B N 1
ATOM 5583 C CA . ASN B 1 312 ? 6.496 -13.859 -17.594 1 98.94 312 ASN B CA 1
ATOM 5584 C C . ASN B 1 312 ? 5.879 -12.469 -17.516 1 98.94 312 ASN B C 1
ATOM 5586 O O . ASN B 1 312 ? 6.098 -11.633 -18.391 1 98.94 312 ASN B O 1
ATOM 5590 N N . VAL B 1 313 ? 5.066 -12.234 -16.516 1 98.88 313 VAL B N 1
ATOM 5591 C CA . VAL B 1 313 ? 4.633 -10.875 -16.188 1 98.88 313 VAL B CA 1
ATOM 5592 C C . VAL B 1 313 ? 4.414 -10.742 -14.688 1 98.88 313 VAL B C 1
ATOM 5594 O O . VAL B 1 313 ? 3.807 -11.617 -14.062 1 98.88 313 VAL B O 1
ATOM 5597 N N . GLY B 1 314 ? 4.945 -9.711 -14.07 1 98.62 314 GLY B N 1
ATOM 5598 C CA . GLY B 1 314 ? 4.711 -9.453 -12.656 1 98.62 314 GLY B CA 1
ATOM 5599 C C . GLY B 1 314 ? 5.797 -8.602 -12.023 1 98.62 314 GLY B C 1
ATOM 5600 O O . GLY B 1 314 ? 6.844 -8.367 -12.625 1 98.62 314 GLY B O 1
ATOM 5601 N N . PRO B 1 315 ? 5.508 -8.156 -10.852 1 98.56 315 PRO B N 1
ATOM 5602 C CA . PRO B 1 315 ? 6.531 -7.445 -10.086 1 98.56 315 PRO B CA 1
ATOM 5603 C C . PRO B 1 315 ? 7.48 -8.391 -9.344 1 98.56 315 PRO B C 1
ATOM 5605 O O . PRO B 1 315 ? 7.449 -9.602 -9.578 1 98.56 315 PRO B O 1
ATOM 5608 N N . LEU B 1 316 ? 8.383 -7.809 -8.625 1 98.62 316 LEU B N 1
ATOM 5609 C CA . LEU B 1 316 ? 9.281 -8.57 -7.766 1 98.62 316 LEU B CA 1
ATOM 5610 C C . LEU B 1 316 ? 9.062 -8.219 -6.297 1 98.62 316 LEU B C 1
ATOM 5612 O O . LEU B 1 316 ? 9.984 -7.75 -5.621 1 98.62 316 LEU B O 1
ATOM 5616 N N . THR B 1 317 ? 7.824 -8.398 -5.852 1 97.94 317 THR B N 1
ATOM 5617 C CA . THR B 1 317 ? 7.492 -8.273 -4.438 1 97.94 317 THR B CA 1
ATOM 5618 C C . THR B 1 317 ? 7.812 -9.562 -3.689 1 97.94 317 THR B C 1
ATOM 5620 O O . THR B 1 317 ? 6.93 -10.398 -3.482 1 97.94 317 THR B O 1
ATOM 5623 N N . TYR B 1 318 ? 8.977 -9.672 -3.217 1 97.44 318 TYR B N 1
ATOM 5624 C CA . TYR B 1 318 ? 9.469 -10.93 -2.672 1 97.44 318 TYR B CA 1
ATOM 5625 C C . TYR B 1 318 ? 8.703 -11.32 -1.411 1 97.44 318 TYR B C 1
ATOM 5627 O O . TYR B 1 318 ? 8.688 -10.57 -0.433 1 97.44 318 TYR B O 1
ATOM 5635 N N . HIS B 1 319 ? 8.18 -12.469 -1.364 1 93.06 319 HIS B N 1
ATOM 5636 C CA . HIS B 1 319 ? 7.238 -12.93 -0.351 1 93.06 319 HIS B CA 1
ATOM 5637 C C . HIS B 1 319 ? 7.945 -13.211 0.971 1 93.06 319 HIS B C 1
ATOM 5639 O O . HIS B 1 319 ? 7.328 -13.148 2.035 1 93.06 319 HIS B O 1
ATOM 5645 N N . TYR B 1 320 ? 9.188 -13.492 0.95 1 92.5 320 TYR B N 1
ATOM 5646 C CA . TYR B 1 320 ? 9.867 -13.961 2.148 1 92.5 320 TYR B CA 1
ATOM 5647 C C . TYR B 1 320 ? 10.828 -12.906 2.686 1 92.5 320 TYR B C 1
ATOM 5649 O O . TYR B 1 320 ? 11.641 -13.188 3.568 1 92.5 320 TYR B O 1
ATOM 5657 N N . GLU B 1 321 ? 10.742 -11.75 2.207 1 89.88 321 GLU B N 1
ATOM 5658 C CA . GLU B 1 321 ? 11.734 -10.719 2.514 1 89.88 321 GLU B CA 1
ATOM 5659 C C . GLU B 1 321 ? 11.773 -10.422 4.012 1 89.88 321 GLU B C 1
ATOM 5661 O O . GLU B 1 321 ? 12.836 -10.125 4.562 1 89.88 321 GLU B O 1
ATOM 5666 N N . ASP B 1 322 ? 10.711 -10.492 4.742 1 83.38 322 ASP B N 1
ATOM 5667 C CA . ASP B 1 322 ? 10.695 -10.109 6.148 1 83.38 322 ASP B CA 1
ATOM 5668 C C . ASP B 1 322 ? 10.508 -11.328 7.051 1 83.38 322 ASP B C 1
ATOM 5670 O O . ASP B 1 322 ? 10.195 -11.188 8.234 1 83.38 322 ASP B O 1
ATOM 5674 N N . MET B 1 323 ? 10.703 -12.492 6.523 1 85.81 323 MET B N 1
ATOM 5675 C CA . MET B 1 323 ? 10.602 -13.711 7.32 1 85.81 323 MET B CA 1
ATOM 5676 C C . MET B 1 323 ? 11.977 -14.148 7.824 1 85.81 323 MET B C 1
ATOM 5678 O O . MET B 1 323 ? 12.773 -14.695 7.062 1 85.81 323 MET B O 1
ATOM 5682 N N . LEU B 1 324 ? 12.227 -13.977 9.047 1 79.81 324 LEU B N 1
ATOM 5683 C CA . LEU B 1 324 ? 13.539 -14.148 9.648 1 79.81 324 LEU B CA 1
ATOM 5684 C C . LEU B 1 324 ? 14.008 -15.594 9.547 1 79.81 324 LEU B C 1
ATOM 5686 O O . LEU B 1 324 ? 15.195 -15.859 9.359 1 79.81 324 LEU B O 1
ATOM 5690 N N . ASP B 1 325 ? 13.141 -16.453 9.516 1 83 325 ASP B N 1
ATOM 5691 C CA . ASP B 1 325 ? 13.531 -17.859 9.602 1 83 325 ASP B CA 1
ATOM 5692 C C . ASP B 1 325 ? 13.586 -18.5 8.211 1 83 325 ASP B C 1
ATOM 5694 O O . ASP B 1 325 ? 13.922 -19.672 8.07 1 83 325 ASP B O 1
ATOM 5698 N N . GLU B 1 326 ? 13.406 -17.688 7.211 1 86.5 326 GLU B N 1
ATOM 5699 C CA . GLU B 1 326 ? 13.375 -18.203 5.852 1 86.5 326 GLU B CA 1
ATOM 5700 C C . GLU B 1 326 ? 14.43 -17.547 4.977 1 86.5 326 GLU B C 1
ATOM 5702 O O . GLU B 1 326 ? 14.734 -16.359 5.16 1 86.5 326 GLU B O 1
ATOM 5707 N N . MET B 1 327 ? 14.969 -18.375 4.141 1 89.25 327 MET B N 1
ATOM 5708 C CA . MET B 1 327 ? 15.836 -17.812 3.113 1 89.25 327 MET B CA 1
ATOM 5709 C C . MET B 1 327 ? 15.031 -16.953 2.137 1 89.25 327 MET B C 1
ATOM 5711 O O . MET B 1 327 ? 13.922 -17.328 1.754 1 89.25 327 MET B O 1
ATOM 5715 N N . SER B 1 328 ? 15.578 -15.797 1.869 1 91.44 328 SER B N 1
ATOM 5716 C CA . SER B 1 328 ? 14.969 -14.922 0.867 1 91.44 328 SER B CA 1
ATOM 5717 C C . SER B 1 328 ? 16.031 -14.219 0.031 1 91.44 328 SER B C 1
ATOM 5719 O O . SER B 1 328 ? 16.812 -13.414 0.553 1 91.44 328 SER B O 1
ATOM 5721 N N . ILE B 1 329 ? 16.078 -14.617 -1.186 1 92.25 329 ILE B N 1
ATOM 5722 C CA . ILE B 1 329 ? 17 -13.977 -2.127 1 92.25 329 ILE B CA 1
ATOM 5723 C C . ILE B 1 329 ? 16.25 -12.898 -2.916 1 92.25 329 ILE B C 1
ATOM 5725 O O . ILE B 1 329 ? 15.438 -13.211 -3.783 1 92.25 329 ILE B O 1
ATOM 5729 N N . GLU B 1 330 ? 16.547 -11.656 -2.641 1 95.44 330 GLU B N 1
ATOM 5730 C CA . GLU B 1 330 ? 15.875 -10.531 -3.283 1 95.44 330 GLU B CA 1
ATOM 5731 C C . GLU B 1 330 ? 16.781 -9.867 -4.312 1 95.44 330 GLU B C 1
ATOM 5733 O O . GLU B 1 330 ? 17.688 -9.109 -3.951 1 95.44 330 GLU B O 1
ATOM 5738 N N . LEU B 1 331 ? 16.547 -10.164 -5.566 1 97 331 LEU B N 1
ATOM 5739 C CA . LEU B 1 331 ? 17.328 -9.617 -6.668 1 97 331 LEU B CA 1
ATOM 5740 C C . LEU B 1 331 ? 16.516 -8.57 -7.434 1 97 331 LEU B C 1
ATOM 5742 O O . LEU B 1 331 ? 15.312 -8.727 -7.625 1 97 331 LEU B O 1
ATOM 5746 N N . PRO B 1 332 ? 17.188 -7.465 -7.812 1 97.88 332 PRO B N 1
ATOM 5747 C CA . PRO B 1 332 ? 16.5 -6.559 -8.734 1 97.88 332 PRO B CA 1
ATOM 5748 C C . PRO B 1 332 ? 16.297 -7.176 -10.117 1 97.88 332 PRO B C 1
ATOM 5750 O O . PRO B 1 332 ? 16.891 -8.211 -10.43 1 97.88 332 PRO B O 1
ATOM 5753 N N . TYR B 1 333 ? 15.477 -6.578 -10.906 1 98.69 333 TYR B N 1
ATOM 5754 C CA . TYR B 1 333 ? 15.109 -7.121 -12.211 1 98.69 333 TYR B CA 1
ATOM 5755 C C . TYR B 1 333 ? 16.344 -7.285 -13.102 1 98.69 333 TYR B C 1
ATOM 5757 O O . TYR B 1 333 ? 16.453 -8.266 -13.844 1 98.69 333 TYR B O 1
ATOM 5765 N N . GLU B 1 334 ? 17.25 -6.312 -13.109 1 97.94 334 GLU B N 1
ATOM 5766 C CA . GLU B 1 334 ? 18.438 -6.379 -13.961 1 97.94 334 GLU B CA 1
ATOM 5767 C C . GLU B 1 334 ? 19.219 -7.66 -13.703 1 97.94 334 GLU B C 1
ATOM 5769 O O . GLU B 1 334 ? 19.766 -8.258 -14.641 1 97.94 334 GLU B O 1
ATOM 5774 N N . GLU B 1 335 ? 19.297 -8.07 -12.453 1 97.44 335 GLU B N 1
ATOM 5775 C CA . GLU B 1 335 ? 20 -9.312 -12.125 1 97.44 335 GLU B CA 1
ATOM 5776 C C . GLU B 1 335 ? 19.172 -10.531 -12.508 1 97.44 335 GLU B C 1
ATOM 5778 O O . GLU B 1 335 ? 19.719 -11.547 -12.938 1 97.44 335 GLU B O 1
ATOM 5783 N N . VAL B 1 336 ? 17.891 -10.477 -12.305 1 98.31 336 VAL B N 1
ATOM 5784 C CA . VAL B 1 336 ? 17.016 -11.586 -12.664 1 98.31 336 VAL B CA 1
ATOM 5785 C C . VAL B 1 336 ? 17.141 -11.898 -14.148 1 98.31 336 VAL B C 1
ATOM 5787 O O . VAL B 1 336 ? 17.391 -13.047 -14.531 1 98.31 336 VAL B O 1
ATOM 5790 N N . ILE B 1 337 ? 17.016 -10.859 -14.969 1 98.69 337 ILE B N 1
ATOM 5791 C CA . ILE B 1 337 ? 17.031 -11.062 -16.422 1 98.69 337 ILE B CA 1
ATOM 5792 C C . ILE B 1 337 ? 18.422 -11.5 -16.859 1 98.69 337 ILE B C 1
ATOM 5794 O O . ILE B 1 337 ? 18.562 -12.258 -17.812 1 98.69 337 ILE B O 1
ATOM 5798 N N . ARG B 1 338 ? 19.484 -10.984 -16.172 1 97.81 338 ARG B N 1
ATOM 5799 C CA . ARG B 1 338 ? 20.828 -11.453 -16.438 1 97.81 338 ARG B CA 1
ATOM 5800 C C . ARG B 1 338 ? 20.953 -12.953 -16.188 1 97.81 338 ARG B C 1
ATOM 5802 O O . ARG B 1 338 ? 21.547 -13.68 -17 1 97.81 338 ARG B O 1
ATOM 5809 N N . ILE B 1 339 ? 20.391 -13.422 -15.125 1 97.69 339 ILE B N 1
ATOM 5810 C CA . ILE B 1 339 ? 20.453 -14.836 -14.766 1 97.69 339 ILE B CA 1
ATOM 5811 C C . ILE B 1 339 ? 19.641 -15.656 -15.758 1 97.69 339 ILE B C 1
ATOM 5813 O O . ILE B 1 339 ? 20.031 -16.766 -16.109 1 97.69 339 ILE B O 1
ATOM 5817 N N . VAL B 1 340 ? 18.531 -15.148 -16.219 1 98.62 340 VAL B N 1
ATOM 5818 C CA . VAL B 1 340 ? 17.734 -15.797 -17.266 1 98.62 340 VAL B CA 1
ATOM 5819 C C . VAL B 1 340 ? 18.594 -16.047 -18.5 1 98.62 340 VAL B C 1
ATOM 5821 O O . VAL B 1 340 ? 18.625 -17.156 -19.031 1 98.62 340 VAL B O 1
ATOM 5824 N N . ARG B 1 341 ? 19.344 -15.055 -18.922 1 98.19 341 ARG B N 1
ATOM 5825 C CA . ARG B 1 341 ? 20.219 -15.172 -20.078 1 98.19 341 ARG B CA 1
ATOM 5826 C C . ARG B 1 341 ? 21.344 -16.156 -19.812 1 98.19 341 ARG B C 1
ATOM 5828 O O . ARG B 1 341 ? 21.672 -17 -20.656 1 98.19 341 ARG B O 1
ATOM 5835 N N . LEU B 1 342 ? 21.938 -16.062 -18.641 1 96.75 342 LEU B N 1
ATOM 5836 C CA . LEU B 1 342 ? 23.062 -16.922 -18.281 1 96.75 342 LEU B CA 1
ATOM 5837 C C . LEU B 1 342 ? 22.641 -18.391 -18.234 1 96.75 342 LEU B C 1
ATOM 5839 O O . LEU B 1 342 ? 23.453 -19.281 -18.469 1 96.75 342 LEU B O 1
ATOM 5843 N N . THR B 1 343 ? 21.422 -18.594 -17.844 1 97.19 343 THR B N 1
ATOM 5844 C CA . THR B 1 343 ? 20.891 -19.953 -17.75 1 97.19 343 THR B CA 1
ATOM 5845 C C . THR B 1 343 ? 20.781 -20.594 -19.141 1 97.19 343 THR B C 1
ATOM 5847 O O . THR B 1 343 ? 20.797 -21.812 -19.281 1 97.19 343 THR B O 1
ATOM 5850 N N . GLY B 1 344 ? 20.609 -19.766 -20.172 1 97.88 344 GLY B N 1
ATOM 5851 C CA . GLY B 1 344 ? 20.609 -20.266 -21.531 1 97.88 344 GLY B CA 1
ATOM 5852 C C . GLY B 1 344 ? 19.484 -19.703 -22.375 1 97.88 344 GLY B C 1
ATOM 5853 O O . GLY B 1 344 ? 19.406 -19.969 -23.578 1 97.88 344 GLY B O 1
ATOM 5854 N N . PHE B 1 345 ? 18.672 -18.922 -21.766 1 98.69 345 PHE B N 1
ATOM 5855 C CA . PHE B 1 345 ? 17.516 -18.391 -22.484 1 98.69 345 PHE B CA 1
ATOM 5856 C C . PHE B 1 345 ? 17.938 -17.297 -23.453 1 98.69 345 PHE B C 1
ATOM 5858 O O . PHE B 1 345 ? 18.844 -16.516 -23.172 1 98.69 345 PHE B O 1
ATOM 5865 N N . ASP B 1 346 ? 17.266 -17.266 -24.562 1 98.5 346 ASP B N 1
ATOM 5866 C CA . ASP B 1 346 ? 17.25 -16.078 -25.438 1 98.5 346 ASP B CA 1
ATOM 5867 C C . ASP B 1 346 ? 16.062 -15.188 -25.141 1 98.5 346 ASP B C 1
ATOM 5869 O O . ASP B 1 346 ? 14.922 -15.531 -25.453 1 98.5 346 ASP B O 1
ATOM 5873 N N . VAL B 1 347 ? 16.312 -14.062 -24.562 1 98.69 347 VAL B N 1
ATOM 5874 C CA . VAL B 1 347 ? 15.227 -13.125 -24.266 1 98.69 347 VAL B CA 1
ATOM 5875 C C . VAL B 1 347 ? 14.875 -12.328 -25.516 1 98.69 347 VAL B C 1
ATOM 5877 O O . VAL B 1 347 ? 15.648 -11.484 -25.953 1 98.69 347 VAL B O 1
ATOM 5880 N N . VAL B 1 348 ? 13.68 -12.469 -25.984 1 98.19 348 VAL B N 1
ATOM 5881 C CA . VAL B 1 348 ? 13.359 -11.938 -27.312 1 98.19 348 VAL B CA 1
ATOM 5882 C C . VAL B 1 348 ? 12.445 -10.727 -27.172 1 98.19 348 VAL B C 1
ATOM 5884 O O . VAL B 1 348 ? 12.281 -9.953 -28.125 1 98.19 348 VAL B O 1
ATOM 5887 N N . ARG B 1 349 ? 11.852 -10.539 -26.031 1 98.25 349 ARG B N 1
ATOM 5888 C CA . ARG B 1 349 ? 10.961 -9.414 -25.797 1 98.25 349 ARG B CA 1
ATOM 5889 C C . ARG B 1 349 ? 10.977 -9.008 -24.328 1 98.25 349 ARG B C 1
ATOM 5891 O O . ARG B 1 349 ? 10.992 -9.867 -23.438 1 98.25 349 ARG B O 1
ATOM 5898 N N . GLU B 1 350 ? 11.078 -7.742 -24.062 1 98.44 350 GLU B N 1
ATOM 5899 C CA . GLU B 1 350 ? 10.984 -7.152 -22.734 1 98.44 350 GLU B CA 1
ATOM 5900 C C . GLU B 1 350 ? 10.125 -5.891 -22.75 1 98.44 350 GLU B C 1
ATOM 5902 O O . GLU B 1 350 ? 10.273 -5.047 -23.625 1 98.44 350 GLU B O 1
ATOM 5907 N N . GLU B 1 351 ? 9.219 -5.859 -21.828 1 98.38 351 GLU B N 1
ATOM 5908 C CA . GLU B 1 351 ? 8.344 -4.695 -21.703 1 98.38 351 GLU B CA 1
ATOM 5909 C C . GLU B 1 351 ? 7.973 -4.426 -20.25 1 98.38 351 GLU B C 1
ATOM 5911 O O . GLU B 1 351 ? 8.141 -5.293 -19.391 1 98.38 351 GLU B O 1
ATOM 5916 N N . ARG B 1 352 ? 7.652 -3.223 -19.938 1 98.38 352 ARG B N 1
ATOM 5917 C CA . ARG B 1 352 ? 7.074 -2.85 -18.641 1 98.38 352 ARG B CA 1
ATOM 5918 C C . ARG B 1 352 ? 5.574 -2.605 -18.781 1 98.38 352 ARG B C 1
ATOM 5920 O O . ARG B 1 352 ? 5.129 -1.903 -19.688 1 98.38 352 ARG B O 1
ATOM 5927 N N . ILE B 1 353 ? 4.801 -3.221 -17.906 1 98.38 353 ILE B N 1
ATOM 5928 C CA . ILE B 1 353 ? 3.346 -3.139 -17.969 1 98.38 353 ILE B CA 1
ATOM 5929 C C . ILE B 1 353 ? 2.797 -2.637 -16.641 1 98.38 353 ILE B C 1
ATOM 5931 O O . ILE B 1 353 ? 3.135 -3.172 -15.578 1 98.38 353 ILE B O 1
ATOM 5935 N N . VAL B 1 354 ? 1.976 -1.613 -16.719 1 97.69 354 VAL B N 1
ATOM 5936 C CA . VAL B 1 354 ? 1.33 -1.1 -15.523 1 97.69 354 VAL B CA 1
ATOM 5937 C C . VAL B 1 354 ? 0.061 -1.898 -15.234 1 97.69 354 VAL B C 1
ATOM 5939 O O . VAL B 1 354 ? -0.725 -2.176 -16.141 1 97.69 354 VAL B O 1
ATOM 5942 N N . SER B 1 355 ? -0.043 -2.344 -14.016 1 97.12 355 SER B N 1
ATOM 5943 C CA . SER B 1 355 ? -1.239 -3.059 -13.586 1 97.12 355 SER B CA 1
ATOM 5944 C C . SER B 1 355 ? -1.51 -2.836 -12.102 1 97.12 355 SER B C 1
ATOM 5946 O O . SER B 1 355 ? -0.75 -2.139 -11.422 1 97.12 355 SER B O 1
ATOM 5948 N N . TYR B 1 356 ? -2.631 -3.314 -11.695 1 97.25 356 TYR B N 1
ATOM 5949 C CA . TYR B 1 356 ? -3.039 -3.33 -10.289 1 97.25 356 TYR B CA 1
ATOM 5950 C C . TYR B 1 356 ? -3.207 -4.758 -9.789 1 97.25 356 TYR B C 1
ATOM 5952 O O . TYR B 1 356 ? -3.057 -5.715 -10.555 1 97.25 356 TYR B O 1
ATOM 5960 N N . TYR B 1 357 ? -3.369 -4.848 -8.508 1 96.56 357 TYR B N 1
ATOM 5961 C CA . TYR B 1 357 ? -3.539 -6.184 -7.953 1 96.56 357 TYR B CA 1
ATOM 5962 C C . TYR B 1 357 ? -4.547 -6.18 -6.812 1 96.56 357 TYR B C 1
ATOM 5964 O O . TYR B 1 357 ? -4.246 -5.707 -5.711 1 96.56 357 TYR B O 1
ATOM 5972 N N . THR B 1 358 ? -5.73 -6.664 -7.008 1 96.81 358 THR B N 1
ATOM 5973 C CA . THR B 1 358 ? -6.828 -6.836 -6.059 1 96.81 358 THR B CA 1
ATOM 5974 C C . THR B 1 358 ? -7.238 -5.492 -5.461 1 96.81 358 THR B C 1
ATOM 5976 O O . THR B 1 358 ? -7.426 -5.375 -4.25 1 96.81 358 THR B O 1
ATOM 5979 N N . ILE B 1 359 ? -7.289 -4.539 -6.27 1 95.44 359 ILE B N 1
ATOM 5980 C CA . ILE B 1 359 ? -7.629 -3.217 -5.754 1 95.44 359 ILE B CA 1
ATOM 5981 C C . ILE B 1 359 ? -9.141 -3.088 -5.621 1 95.44 359 ILE B C 1
ATOM 5983 O O . ILE B 1 359 ? -9.891 -3.797 -6.297 1 95.44 359 ILE B O 1
ATOM 5987 N N . ASN B 1 360 ? -9.633 -2.316 -4.668 1 96.81 360 ASN B N 1
ATOM 5988 C CA . ASN B 1 360 ? -10.945 -1.687 -4.727 1 96.81 360 ASN B CA 1
ATOM 5989 C C . ASN B 1 360 ? -10.953 -0.499 -5.684 1 96.81 360 ASN B C 1
ATOM 5991 O O . ASN B 1 360 ? -10.406 0.56 -5.371 1 96.81 360 ASN B O 1
ATOM 5995 N N . ARG B 1 361 ? -11.555 -0.662 -6.836 1 95.19 361 ARG B N 1
ATOM 5996 C CA . ARG B 1 361 ? -11.461 0.303 -7.926 1 95.19 361 ARG B CA 1
ATOM 5997 C C . ARG B 1 361 ? -12.094 1.633 -7.539 1 95.19 361 ARG B C 1
ATOM 5999 O O . ARG B 1 361 ? -11.836 2.66 -8.172 1 95.19 361 ARG B O 1
ATOM 6006 N N . LEU B 1 362 ? -12.93 1.602 -6.574 1 97.25 362 LEU B N 1
ATOM 6007 C CA . LEU B 1 362 ? -13.617 2.828 -6.184 1 97.25 362 LEU B CA 1
ATOM 6008 C C . LEU B 1 362 ? -12.93 3.48 -4.988 1 97.25 362 LEU B C 1
ATOM 6010 O O . LEU B 1 362 ? -13.297 4.586 -4.586 1 97.25 362 LEU B O 1
ATOM 6014 N N . SER B 1 363 ? -11.961 2.846 -4.418 1 98 363 SER B N 1
ATOM 6015 C CA . SER B 1 363 ? -11.266 3.357 -3.242 1 98 363 SER B CA 1
ATOM 6016 C C . SER B 1 363 ? -10.367 4.539 -3.604 1 98 363 SER B C 1
ATOM 6018 O O . SER B 1 363 ? -9.867 4.625 -4.727 1 98 363 SER B O 1
ATOM 6020 N N . MET B 1 364 ? -10.117 5.434 -2.666 1 98.5 364 MET B N 1
ATOM 6021 C CA . MET B 1 364 ? -9.172 6.531 -2.848 1 98.5 364 MET B CA 1
ATOM 6022 C C . MET B 1 364 ? -7.746 6 -2.979 1 98.5 364 MET B C 1
ATOM 6024 O O . MET B 1 364 ? -6.871 6.68 -3.521 1 98.5 364 MET B O 1
ATOM 6028 N N . LEU B 1 365 ? -7.531 4.895 -2.465 1 98.19 365 LEU B N 1
ATOM 6029 C CA . LEU B 1 365 ? -6.199 4.297 -2.479 1 98.19 365 LEU B CA 1
ATOM 6030 C C . LEU B 1 365 ? -6.148 3.102 -3.424 1 98.19 365 LEU B C 1
ATOM 6032 O O . LEU B 1 365 ? -6.98 2.195 -3.328 1 98.19 365 LEU B O 1
ATOM 6036 N N . GLN B 1 366 ? -5.203 3.09 -4.285 1 96.81 366 GLN B N 1
ATOM 6037 C CA . GLN B 1 366 ? -4.965 1.976 -5.199 1 96.81 366 GLN B CA 1
ATOM 6038 C C . GLN B 1 366 ? -3.471 1.701 -5.355 1 96.81 366 GLN B C 1
ATOM 6040 O O . GLN B 1 366 ? -2.703 2.598 -5.707 1 96.81 366 GLN B O 1
ATOM 6045 N N . ASN B 1 367 ? -3.061 0.49 -5.121 1 96.19 367 ASN B N 1
ATOM 6046 C CA . ASN B 1 367 ? -1.672 0.096 -5.332 1 96.19 367 ASN B CA 1
ATOM 6047 C C . ASN B 1 367 ? -1.392 -0.207 -6.801 1 96.19 367 ASN B C 1
ATOM 6049 O O . ASN B 1 367 ? -1.977 -1.129 -7.371 1 96.19 367 ASN B O 1
ATOM 6053 N N . GLN B 1 368 ? -0.53 0.512 -7.328 1 97.06 368 GLN B N 1
ATOM 6054 C CA . GLN B 1 368 ? -0.161 0.359 -8.734 1 97.06 368 GLN B CA 1
ATOM 6055 C C . GLN B 1 368 ? 1.188 -0.339 -8.875 1 97.06 368 GLN B C 1
ATOM 6057 O O . GLN B 1 368 ? 2.127 -0.043 -8.133 1 97.06 368 GLN B O 1
ATOM 6062 N N . TYR B 1 369 ? 1.282 -1.271 -9.82 1 98.06 369 TYR B N 1
ATOM 6063 C CA . TYR B 1 369 ? 2.518 -1.997 -10.094 1 98.06 369 TYR B CA 1
ATOM 6064 C C . TYR B 1 369 ? 2.988 -1.759 -11.523 1 98.06 369 TYR B C 1
ATOM 6066 O O . TYR B 1 369 ? 2.178 -1.721 -12.453 1 98.06 369 TYR B O 1
ATOM 6074 N N . THR B 1 370 ? 4.23 -1.528 -11.703 1 98.44 370 THR B N 1
ATOM 6075 C CA . THR B 1 370 ? 4.879 -1.679 -13 1 98.44 370 THR B CA 1
ATOM 6076 C C . THR B 1 370 ? 5.543 -3.047 -13.117 1 98.44 370 THR B C 1
ATOM 6078 O O . THR B 1 370 ? 6.645 -3.254 -12.602 1 98.44 370 THR B O 1
ATOM 6081 N N . CYS B 1 371 ? 4.918 -3.873 -13.852 1 98.62 371 CYS B N 1
ATOM 6082 C CA . CYS B 1 371 ? 5.312 -5.277 -13.938 1 98.62 371 CYS B CA 1
ATOM 6083 C C . CYS B 1 371 ? 6.34 -5.488 -15.039 1 98.62 371 CYS B C 1
ATOM 6085 O O . CYS B 1 371 ? 6.281 -4.836 -16.078 1 98.62 371 CYS B O 1
ATOM 6087 N N . ALA B 1 372 ? 7.27 -6.355 -14.82 1 98.81 372 ALA B N 1
ATOM 6088 C CA . ALA B 1 372 ? 8.188 -6.793 -15.867 1 98.81 372 ALA B CA 1
ATOM 6089 C C . ALA B 1 372 ? 7.551 -7.867 -16.734 1 98.81 372 ALA B C 1
ATOM 6091 O O . ALA B 1 372 ? 7.102 -8.898 -16.234 1 98.81 372 ALA B O 1
ATOM 6092 N N . PHE B 1 373 ? 7.445 -7.602 -18 1 98.88 373 PHE B N 1
ATOM 6093 C CA . PHE B 1 373 ? 7.035 -8.578 -19 1 98.88 373 PHE B CA 1
ATOM 6094 C C . PHE B 1 373 ? 8.219 -9.008 -19.844 1 98.88 373 PHE B C 1
ATOM 6096 O O . PHE B 1 373 ? 8.984 -8.164 -20.328 1 98.88 373 PHE B O 1
ATOM 6103 N N . PHE B 1 374 ? 8.43 -10.305 -19.984 1 98.88 374 PHE B N 1
ATOM 6104 C CA . PHE B 1 374 ? 9.438 -10.734 -20.953 1 98.88 374 PHE B CA 1
ATOM 6105 C C . PHE B 1 374 ? 9.055 -12.078 -21.562 1 98.88 374 PHE B C 1
ATOM 6107 O O . PHE B 1 374 ? 8.25 -12.82 -21 1 98.88 374 PHE B O 1
ATOM 6114 N N . GLU B 1 375 ? 9.5 -12.266 -22.734 1 98.88 375 GLU B N 1
ATOM 6115 C CA . GLU B 1 375 ? 9.445 -13.531 -23.469 1 98.88 375 GLU B CA 1
ATOM 6116 C C . GLU B 1 375 ? 10.844 -14.109 -23.672 1 98.88 375 GLU B C 1
ATOM 6118 O O . GLU B 1 375 ? 11.719 -13.453 -24.234 1 98.88 375 GLU B O 1
ATOM 6123 N N . ALA B 1 376 ? 11.047 -15.273 -23.172 1 98.88 376 ALA B N 1
ATOM 6124 C CA . ALA B 1 376 ? 12.328 -15.969 -23.281 1 98.88 376 ALA B CA 1
ATOM 6125 C C . ALA B 1 376 ? 12.156 -17.328 -23.953 1 98.88 376 ALA B C 1
ATOM 6127 O O . ALA B 1 376 ? 11.172 -18.031 -23.703 1 98.88 376 ALA B O 1
ATOM 6128 N N . VAL B 1 377 ? 13.148 -17.688 -24.797 1 98.75 377 VAL B N 1
ATOM 6129 C CA . VAL B 1 377 ? 13.055 -18.922 -25.578 1 98.75 377 VAL B CA 1
ATOM 6130 C C . VAL B 1 377 ? 14.258 -19.797 -25.281 1 98.75 377 VAL B C 1
ATOM 6132 O O . VAL B 1 377 ? 15.398 -19.328 -25.219 1 98.75 377 VAL B O 1
ATOM 6135 N N . LYS B 1 378 ? 14 -21.016 -24.953 1 98.56 378 LYS B N 1
ATOM 6136 C CA . LYS B 1 378 ? 15.055 -22.016 -24.875 1 98.56 378 LYS B CA 1
ATOM 6137 C C . LYS B 1 378 ? 15.57 -22.406 -26.25 1 98.56 378 LYS B C 1
ATOM 6139 O O . LYS B 1 378 ? 14.797 -22.812 -27.125 1 98.56 378 LYS B O 1
ATOM 6144 N N . PRO B 1 379 ? 16.859 -22.266 -26.484 1 97.44 379 PRO B N 1
ATOM 6145 C CA . PRO B 1 379 ? 17.375 -22.594 -27.812 1 97.44 379 PRO B CA 1
ATOM 6146 C C . PRO B 1 379 ? 17.109 -24.031 -28.219 1 97.44 379 PRO B C 1
ATOM 6148 O O . PRO B 1 379 ? 17.078 -24.938 -27.375 1 97.44 379 PRO B O 1
ATOM 6151 N N . ILE B 1 380 ? 17.031 -24.266 -29.562 1 93.56 380 ILE B N 1
ATOM 6152 C CA . ILE B 1 380 ? 16.75 -25.578 -30.125 1 93.56 380 ILE B CA 1
ATOM 6153 C C . ILE B 1 380 ? 17.922 -26.516 -29.875 1 93.56 380 ILE B C 1
ATOM 6155 O O . ILE B 1 380 ? 17.734 -27.703 -29.609 1 93.56 380 ILE B O 1
ATOM 6159 N N . SER B 1 381 ? 19.156 -26.047 -30.078 1 81.56 381 SER B N 1
ATOM 6160 C CA . SER B 1 381 ? 20.359 -26.859 -29.906 1 81.56 381 SER B CA 1
ATOM 6161 C C . SER B 1 381 ? 20.688 -27.078 -28.438 1 81.56 381 SER B C 1
ATOM 6163 O O . SER B 1 381 ? 21.688 -27.719 -28.109 1 81.56 381 SER B O 1
ATOM 6165 N N . SER B 1 382 ? 19.906 -26.859 -27.672 1 70.88 382 SER B N 1
ATOM 6166 C CA . SER B 1 382 ? 20.188 -27 -26.25 1 70.88 382 SER B CA 1
ATOM 6167 C C . SER B 1 382 ? 19.938 -28.438 -25.781 1 70.88 382 SER B C 1
ATOM 6169 O O . SER B 1 382 ? 19.094 -29.141 -26.344 1 70.88 382 SER B O 1
#

pLDDT: mean 90.27, std 18.09, range [19.86, 98.94]

Solvent-accessible surface area (backbone atoms only — not comparable to full-atom values): 40261 Å² total; per-residue (Å²): 142,89,76,88,75,80,75,79,76,80,78,80,77,79,78,75,76,71,77,71,78,55,71,68,62,56,55,52,53,46,49,52,37,53,52,48,22,50,47,51,41,18,41,69,36,44,39,60,53,47,49,51,54,51,48,52,49,52,52,33,55,66,70,46,52,71,71,56,36,70,71,44,42,66,65,50,50,55,49,50,52,49,31,53,51,35,35,51,47,35,30,56,51,37,42,52,29,51,58,51,18,39,45,74,70,30,64,67,54,33,51,54,23,58,69,69,50,64,95,59,86,55,56,66,70,46,40,52,48,50,57,47,47,46,34,47,47,39,32,61,34,18,68,85,13,41,66,43,40,46,51,58,49,45,62,53,50,50,54,49,41,68,75,51,66,55,58,87,56,24,58,78,39,32,32,37,23,50,51,33,59,62,37,46,68,47,49,53,44,28,73,64,32,26,22,26,39,26,25,33,59,53,64,67,36,51,18,47,19,46,27,54,72,73,68,47,40,50,54,53,68,42,65,37,32,73,40,43,82,64,68,50,22,38,55,38,73,61,70,32,59,43,78,47,48,26,35,64,55,60,45,60,86,84,57,65,59,90,38,55,48,76,46,78,38,51,70,72,68,73,41,65,87,54,58,50,70,20,45,30,37,42,32,53,66,33,68,25,67,40,46,46,47,65,58,53,52,53,50,52,58,45,30,31,24,64,59,9,37,39,40,39,36,32,56,43,64,46,70,35,71,83,39,86,90,48,60,33,56,70,69,27,45,57,56,50,56,47,49,46,43,72,75,53,35,46,73,77,43,77,48,80,39,69,37,52,70,63,59,55,88,75,37,24,54,38,58,37,32,46,16,46,30,37,36,29,30,37,47,63,91,101,139,83,77,84,80,79,74,78,77,79,74,80,76,77,75,75,75,70,77,69,80,54,70,69,60,55,56,50,53,46,51,52,36,52,52,49,23,51,48,51,41,19,39,69,36,43,37,61,53,47,49,50,55,51,49,53,48,52,53,32,56,66,69,46,52,71,73,54,35,70,73,44,42,66,64,50,52,55,49,51,54,49,32,54,51,36,35,51,48,36,29,55,50,38,43,53,29,51,59,52,16,39,45,74,71,29,65,66,54,33,51,55,23,58,68,68,51,64,95,59,86,54,55,67,70,45,40,50,48,50,57,48,48,45,34,47,46,38,32,61,34,16,68,85,14,40,66,43,40,46,50,58,49,44,62,53,51,49,54,48,41,68,76,52,66,55,58,88,56,26,58,77,39,31,32,37,24,50,52,33,58,62,35,46,68,47,49,53,46,28,72,64,31,26,22,25,39,27,26,34,60,53,64,67,36,50,17,46,18,45,28,56,72,73,68,46,41,50,53,52,67,42,65,39,32,72,41,43,83,65,66,48,22,37,54,37,72,61,70,32,60,45,79,47,47,26,36,64,56,62,44,60,85,86,56,66,58,90,36,52,48,77,45,78,38,52,70,71,69,74,41,64,88,54,57,50,70,23,46,31,38,43,34,54,66,32,68,25,68,40,46,45,46,64,58,54,52,54,49,51,58,46,29,32,24,65,60,9,36,39,40,39,36,31,57,43,64,45,70,37,71,84,40,85,91,46,59,34,56,68,70,26,46,54,55,49,56,48,48,45,42,72,76,54,34,45,72,78,43,76,47,78,39,69,38,53,69,63,60,54,89,75,37,25,53,38,57,36,32,46,16,48,31,37,34,30,30,36,48,64,92,100

Radius of gyration: 32.79 Å; Cα contacts (8 Å, |Δi|>4): 1321; chains: 2; bounding box: 60×168×111 Å